Protein AF-A0A820WSP5-F1 (afdb_monomer_lite)

Secondary structure (DSSP, 8-state):
-----SEEEEEE-TTTSSTTSSHHHHHHHHTTTSS----------HHHHHHHHHGGGTPPEEEESSHHHHHHHHHHHHHTT-EEEEEEEHHHHHHHHHHHHHTT--EEEEEEE-SSHHHHHHHHHHHHHTT--EEEESSHHHHHHHHHHHHHHHHHHHHHHHTTT-HHHHHHHHHHHHHHHHHHHHHT--S-TT-TTSPPTHHHHHHSSTTSHHHHHHHHHHHHHHHHHHHTSHHHHHHH----HHHHHHHHHHHHHHHT--EEEEEEE-TTSPPPTT-----S-EEEEEEEEETTEEEEEEPPP-EE-TTSPEE--SEEEEE-SS-TTEEEEEE--SSSB-EEEEEEETT--B-PPPPSSPBPTT--EEEEEE-TT-S-EEEEEEE-

Radius of gyration: 29.86 Å; chains: 1; bounding box: 58×47×88 Å

Foldseek 3Di:
DQPPFLAAEEEEEQQQADCPHPVVVVCLQPVLLADDDDDDDDPDDLLSQLSNLNNLRNHHYHYHNDLVVRVVVLVVCVVVNHAYEYEYELVVCLVNVVVCVVVVRRHPAYEYAYLDCVVRVVSVVVVVVVVHHYDYDNDPLVSSLVVLQVQLVVLQVVLVVCLVPPLPSSLSSLVSSVSSNVSSQVSPDDPDPPPPPRPDCVSCVQQHDCPHSNVSSVVSVVVVVVVVVVCLACVVCVVVVDDDQSNVQNVVCVVCVVVVWDKDKDWADDPPDDDDPPDPDDDPPIFIWMWTDDPNDIDTGGDDDQDAAPVRDGDDDQKDWDADPVDNQKIKIKGADSAWAFKQKWKDFPPDGDRDGGDPDTDHHRDIDIDIDRDPPGPDMDIDIDGD

pLDDT: mean 74.58, std 18.65, range [32.91, 98.5]

Structure (mmCIF, N/CA/C/O backbone):
data_AF-A0A820WSP5-F1
#
_entry.id   AF-A0A820WSP5-F1
#
loop_
_atom_site.group_PDB
_atom_site.id
_atom_site.type_symbol
_atom_site.label_atom_id
_atom_site.label_alt_id
_atom_site.label_comp_id
_atom_site.label_asym_id
_atom_site.label_entity_id
_atom_site.label_seq_id
_atom_site.pdbx_PDB_ins_code
_atom_site.Cartn_x
_atom_site.Cartn_y
_atom_site.Cartn_z
_atom_site.occupancy
_atom_site.B_iso_or_equiv
_atom_site.auth_seq_id
_atom_site.auth_comp_id
_atom_site.auth_asym_id
_atom_site.auth_atom_id
_atom_site.pdbx_PDB_model_num
ATOM 1 N N . MET A 1 1 ? -4.783 4.392 12.550 1.00 40.44 1 MET A N 1
ATOM 2 C CA . MET A 1 1 ? -3.779 3.312 12.465 1.00 40.44 1 MET A CA 1
ATOM 3 C C . MET A 1 1 ? -3.164 3.424 11.082 1.00 40.44 1 MET A C 1
ATOM 5 O O . MET A 1 1 ? -3.917 3.341 10.121 1.00 40.44 1 MET A O 1
ATOM 9 N N . ALA A 1 2 ? -1.874 3.751 10.970 1.00 44.53 2 ALA A N 1
ATOM 10 C CA . ALA A 1 2 ? -1.214 3.784 9.666 1.00 44.53 2 ALA A CA 1
ATOM 11 C C . ALA A 1 2 ? -1.133 2.344 9.146 1.00 44.53 2 ALA A C 1
ATOM 13 O O . ALA A 1 2 ? -0.712 1.455 9.888 1.00 44.53 2 ALA A O 1
ATOM 14 N N . LEU A 1 3 ? -1.597 2.099 7.921 1.00 51.41 3 LEU A N 1
ATOM 15 C CA . LEU A 1 3 ? -1.420 0.805 7.272 1.00 51.41 3 LEU A CA 1
ATOM 16 C C . LEU A 1 3 ? 0.090 0.589 7.134 1.00 51.41 3 LEU A C 1
ATOM 18 O O . LEU A 1 3 ? 0.759 1.347 6.437 1.00 51.41 3 LEU A O 1
ATOM 22 N N . SER A 1 4 ? 0.650 -0.396 7.840 1.00 55.91 4 SER A N 1
ATOM 23 C CA . SER A 1 4 ? 2.014 -0.841 7.552 1.00 55.91 4 SER A CA 1
ATOM 24 C C . SER A 1 4 ? 1.974 -1.450 6.159 1.00 55.91 4 SER A C 1
ATOM 26 O O . SER A 1 4 ? 1.501 -2.576 6.005 1.00 55.91 4 SER A O 1
ATOM 28 N N . SER A 1 5 ? 2.384 -0.685 5.148 1.00 62.66 5 SER A N 1
ATOM 29 C CA . SER A 1 5 ? 2.310 -1.129 3.761 1.00 62.66 5 SER A CA 1
ATOM 30 C C . SER A 1 5 ? 3.099 -2.428 3.599 1.00 62.66 5 SER A C 1
ATOM 32 O O . SER A 1 5 ? 4.241 -2.546 4.050 1.00 62.66 5 SER A O 1
ATOM 34 N N . ALA A 1 6 ? 2.482 -3.422 2.961 1.00 76.81 6 ALA A N 1
ATOM 35 C CA . ALA A 1 6 ? 3.147 -4.688 2.660 1.00 76.81 6 ALA A CA 1
ATOM 36 C C . ALA A 1 6 ? 4.271 -4.520 1.621 1.00 76.81 6 ALA A C 1
ATOM 38 O O . ALA A 1 6 ? 5.130 -5.392 1.491 1.00 76.81 6 ALA A O 1
ATOM 39 N N . PHE A 1 7 ? 4.274 -3.400 0.894 1.00 84.31 7 PHE A N 1
ATOM 40 C CA . PHE A 1 7 ? 5.221 -3.113 -0.171 1.00 84.31 7 PHE A CA 1
ATOM 41 C C . PHE A 1 7 ? 5.839 -1.711 -0.072 1.00 84.31 7 PHE A C 1
ATOM 43 O O . PHE A 1 7 ? 5.268 -0.798 0.536 1.00 84.31 7 PHE A O 1
ATOM 50 N N . SER A 1 8 ? 7.008 -1.570 -0.694 1.00 89.44 8 SER A N 1
ATOM 51 C CA . SER A 1 8 ? 7.738 -0.332 -0.970 1.00 89.44 8 SER A CA 1
ATOM 52 C C . SER A 1 8 ? 7.964 -0.215 -2.475 1.00 89.44 8 SER A C 1
ATOM 54 O O . SER A 1 8 ? 8.235 -1.213 -3.143 1.00 89.44 8 SER A O 1
ATOM 56 N N . ILE A 1 9 ? 7.901 1.004 -3.004 1.00 90.88 9 ILE A N 1
ATOM 57 C CA . ILE A 1 9 ? 8.256 1.277 -4.400 1.00 90.88 9 ILE A CA 1
ATOM 58 C C . ILE A 1 9 ? 9.618 1.964 -4.398 1.00 90.88 9 ILE A C 1
ATOM 60 O O . ILE A 1 9 ? 9.803 2.982 -3.734 1.00 90.88 9 ILE A O 1
ATOM 64 N N . LEU A 1 10 ? 10.578 1.419 -5.133 1.00 93.44 10 LEU A N 1
ATOM 65 C CA . LEU A 1 10 ? 11.883 2.035 -5.333 1.00 93.44 10 LEU A CA 1
ATOM 66 C C . LEU A 1 10 ? 11.991 2.493 -6.783 1.00 93.44 10 LEU A C 1
ATOM 68 O O . LEU A 1 10 ? 11.909 1.673 -7.691 1.00 93.44 10 LEU A O 1
ATOM 72 N N . TRP A 1 11 ? 12.194 3.789 -6.996 1.00 93.56 11 TRP A N 1
ATOM 73 C CA . TRP A 1 11 ? 12.455 4.355 -8.313 1.00 93.56 11 TRP A CA 1
ATOM 74 C C . TRP A 1 11 ? 13.939 4.692 -8.455 1.00 93.56 11 TRP A C 1
ATOM 76 O O . TRP A 1 11 ? 14.439 5.626 -7.828 1.00 93.56 11 TRP A O 1
ATOM 86 N N . LEU A 1 12 ? 14.628 3.951 -9.318 1.00 94.12 12 LEU A N 1
ATOM 87 C CA . LEU A 1 12 ? 16.023 4.168 -9.680 1.00 94.12 12 LEU A CA 1
ATOM 88 C C . LEU A 1 12 ? 16.142 4.784 -11.074 1.00 94.12 12 LEU A C 1
ATOM 90 O O . LEU A 1 12 ? 15.945 4.106 -12.084 1.00 94.12 12 LEU A O 1
ATOM 94 N N . ASP A 1 13 ? 16.526 6.051 -11.138 1.00 91.81 13 ASP A N 1
ATOM 95 C CA . ASP A 1 13 ? 16.776 6.732 -12.404 1.00 91.81 13 ASP A CA 1
ATOM 96 C C . ASP A 1 13 ? 17.831 7.834 -12.255 1.00 91.81 13 ASP A C 1
ATOM 98 O O . ASP A 1 13 ? 17.863 8.548 -11.253 1.00 91.81 13 ASP A O 1
ATOM 102 N N . ALA A 1 14 ? 18.680 8.011 -13.268 1.00 86.38 14 ALA A N 1
ATOM 103 C CA . ALA A 1 14 ? 19.782 8.970 -13.217 1.00 86.38 14 ALA A CA 1
ATOM 104 C C . ALA A 1 14 ? 19.302 10.428 -13.094 1.00 86.38 14 ALA A C 1
ATOM 106 O O . ALA A 1 14 ? 20.011 11.262 -12.534 1.00 86.38 14 ALA A O 1
ATOM 107 N N . HIS A 1 15 ? 18.100 10.736 -13.586 1.00 78.19 15 HIS A N 1
ATOM 108 C CA . HIS A 1 15 ? 17.510 12.071 -13.553 1.00 78.19 15 HIS A CA 1
ATOM 109 C C . HIS A 1 15 ? 16.509 12.204 -12.404 1.00 78.19 15 HIS A C 1
ATOM 111 O O . HIS A 1 15 ? 16.589 13.148 -11.616 1.00 78.19 15 HIS A O 1
ATOM 117 N N . ILE A 1 16 ? 15.617 11.223 -12.229 1.00 73.50 16 ILE A N 1
ATOM 118 C CA . ILE A 1 16 ? 14.629 11.229 -11.133 1.00 73.50 16 ILE A CA 1
ATOM 119 C C . ILE A 1 16 ? 15.282 10.900 -9.780 1.00 73.50 16 ILE A C 1
ATOM 121 O O . ILE A 1 16 ? 14.696 11.132 -8.734 1.00 73.50 16 ILE A O 1
ATOM 125 N N . GLY A 1 17 ? 16.527 10.452 -9.703 1.00 60.69 17 GLY A N 1
ATOM 126 C CA . GLY A 1 17 ? 17.213 10.324 -8.417 1.00 60.69 17 GLY A CA 1
ATOM 127 C C . GLY A 1 17 ? 17.757 11.650 -7.870 1.00 60.69 17 GLY A C 1
ATOM 128 O O . GLY A 1 17 ? 17.715 11.891 -6.667 1.00 60.69 17 GLY A O 1
ATOM 129 N N . LEU A 1 18 ? 18.132 12.596 -8.738 1.00 69.00 18 LEU A N 1
ATOM 130 C CA . LEU A 1 18 ? 18.789 13.850 -8.341 1.00 69.00 18 LEU A CA 1
ATOM 131 C C . LEU A 1 18 ? 17.818 14.830 -7.677 1.00 69.00 18 LEU A C 1
ATOM 133 O O . LEU A 1 18 ? 16.802 15.184 -8.270 1.00 69.00 18 LEU A O 1
ATOM 137 N N . GLN A 1 19 ? 18.111 15.296 -6.458 1.00 68.69 19 GLN A N 1
ATOM 138 C CA . GLN A 1 19 ? 17.203 16.137 -5.653 1.00 68.69 19 GLN A CA 1
ATOM 139 C C . GLN A 1 19 ? 16.665 17.367 -6.408 1.00 68.69 19 GLN A C 1
ATOM 141 O O . GLN A 1 19 ? 15.519 17.769 -6.195 1.00 68.69 19 GLN A O 1
ATOM 146 N N . ASP A 1 20 ? 17.465 17.928 -7.322 1.00 70.81 20 ASP A N 1
ATOM 147 C CA . ASP A 1 20 ? 17.108 19.132 -8.067 1.00 70.81 20 ASP A CA 1
ATOM 148 C C . ASP A 1 20 ? 16.431 18.918 -9.427 1.00 70.81 20 ASP A C 1
ATOM 150 O O . ASP A 1 20 ? 15.909 19.877 -9.999 1.00 70.81 20 ASP A O 1
ATOM 154 N N . GLN A 1 21 ? 16.396 17.685 -9.935 1.00 62.81 21 GLN A N 1
ATOM 155 C CA . GLN A 1 21 ? 15.766 17.355 -11.213 1.00 62.81 21 GLN A CA 1
ATOM 156 C C . GLN A 1 21 ? 14.400 16.718 -11.008 1.00 62.81 21 GLN A C 1
ATOM 158 O O . GLN A 1 21 ? 14.118 16.124 -9.966 1.00 62.81 21 GLN A O 1
ATOM 163 N N . CYS A 1 22 ? 13.532 16.878 -12.010 1.00 64.75 22 CYS A N 1
ATOM 164 C CA . CYS A 1 22 ? 12.179 16.332 -11.988 1.00 64.75 22 CYS A CA 1
ATOM 165 C C . CYS A 1 22 ? 11.413 16.729 -10.714 1.00 64.75 22 CYS A C 1
ATOM 167 O O . CYS A 1 22 ? 10.585 15.956 -10.251 1.00 64.75 22 CYS A O 1
ATOM 169 N N . LYS A 1 23 ? 11.693 17.909 -10.125 1.00 64.75 23 LYS A N 1
ATOM 170 C CA . LYS A 1 23 ? 11.081 18.350 -8.858 1.00 64.75 23 LYS A CA 1
ATOM 171 C C . LYS A 1 23 ? 9.570 18.292 -8.921 1.00 64.75 23 LYS A C 1
ATOM 173 O O . LYS A 1 23 ? 8.973 17.833 -7.962 1.00 64.75 23 LYS A O 1
ATOM 178 N N . ASP A 1 24 ? 8.978 18.697 -10.040 1.00 61.69 24 ASP A N 1
ATOM 179 C CA . ASP A 1 24 ? 7.534 18.622 -10.218 1.00 61.69 24 ASP A CA 1
ATOM 180 C C . ASP A 1 24 ? 7.074 17.169 -10.231 1.00 61.69 24 ASP A C 1
ATOM 182 O O . ASP A 1 24 ? 6.239 16.831 -9.413 1.00 61.69 24 ASP A O 1
ATOM 186 N N . LEU A 1 25 ? 7.681 16.274 -11.018 1.00 64.62 25 LEU A N 1
ATOM 187 C CA . LEU A 1 25 ? 7.336 14.843 -11.026 1.00 64.62 25 LEU A CA 1
ATOM 188 C C . LEU A 1 25 ? 7.558 14.165 -9.660 1.00 64.62 25 LEU A C 1
ATOM 190 O O . LEU A 1 25 ? 6.731 13.375 -9.226 1.00 64.62 25 LEU A O 1
ATOM 194 N N . LYS A 1 26 ? 8.643 14.492 -8.949 1.00 64.81 26 LYS A N 1
ATOM 195 C CA . LYS A 1 26 ? 8.943 13.990 -7.599 1.00 64.81 26 LYS A CA 1
ATOM 196 C C . LYS A 1 26 ? 7.982 14.519 -6.570 1.00 64.81 26 LYS A C 1
ATOM 198 O O . LYS A 1 26 ? 7.549 13.755 -5.729 1.00 64.81 26 LYS A O 1
ATOM 203 N N . LYS A 1 27 ? 7.676 15.813 -6.612 1.00 62.81 27 LYS A N 1
ATOM 204 C CA . LYS A 1 27 ? 6.676 16.456 -5.766 1.00 62.81 27 LYS A CA 1
ATOM 205 C C . LYS A 1 27 ? 5.306 15.871 -6.093 1.00 62.81 27 LYS A C 1
ATOM 207 O O . LYS A 1 27 ? 4.539 15.594 -5.189 1.00 62.81 27 LYS A O 1
ATOM 212 N N . LEU A 1 28 ? 5.013 15.598 -7.351 1.00 58.72 28 LEU A N 1
ATOM 213 C CA . LEU A 1 28 ? 3.786 14.947 -7.786 1.00 58.72 28 LEU A CA 1
ATOM 214 C C . LEU A 1 28 ? 3.730 13.488 -7.360 1.00 58.72 28 LEU A C 1
ATOM 216 O O . LEU A 1 28 ? 2.662 13.023 -7.019 1.00 58.72 28 LEU A O 1
ATOM 220 N N . PHE A 1 29 ? 4.858 12.791 -7.264 1.00 60.09 29 PHE A N 1
ATOM 221 C CA . PHE A 1 29 ? 4.944 11.571 -6.477 1.00 60.09 29 PHE A CA 1
ATOM 222 C C . PHE A 1 29 ? 4.737 11.873 -4.990 1.00 60.09 29 PHE A C 1
ATOM 224 O O . PHE A 1 29 ? 3.679 11.613 -4.452 1.00 60.09 29 PHE A O 1
ATOM 231 N N . GLN A 1 30 ? 5.684 12.485 -4.299 1.00 56.41 30 GLN A N 1
ATOM 232 C CA . GLN A 1 30 ? 5.749 12.628 -2.840 1.00 56.41 30 GLN A CA 1
ATOM 233 C C . GLN A 1 30 ? 4.587 13.380 -2.165 1.00 56.41 30 GLN A C 1
ATOM 235 O O . GLN A 1 30 ? 4.158 12.975 -1.090 1.00 56.41 30 GLN A O 1
ATOM 240 N N . THR A 1 31 ? 4.092 14.475 -2.742 1.00 48.59 31 THR A N 1
ATOM 241 C CA . THR A 1 31 ? 3.004 15.289 -2.152 1.00 48.59 31 THR A CA 1
ATOM 242 C C . THR A 1 31 ? 1.652 14.663 -2.414 1.00 48.59 31 THR A C 1
ATOM 244 O O . THR A 1 31 ? 0.789 14.701 -1.545 1.00 48.59 31 THR A O 1
ATOM 247 N N . GLU A 1 32 ? 1.489 14.043 -3.580 1.00 49.53 32 GLU A N 1
ATOM 248 C CA . GLU A 1 32 ? 0.282 13.283 -3.850 1.00 49.53 32 GLU A CA 1
ATOM 249 C C . GLU A 1 32 ? 0.284 11.960 -3.096 1.00 49.53 32 GLU A C 1
ATOM 251 O O . GLU A 1 32 ? -0.814 11.459 -2.943 1.00 49.53 32 GLU A O 1
ATOM 256 N N . LEU A 1 33 ? 1.454 11.471 -2.609 1.00 46.16 33 LEU A N 1
ATOM 257 C CA . LEU A 1 33 ? 1.749 10.292 -1.758 1.00 46.16 33 LEU A CA 1
ATOM 258 C C . LEU A 1 33 ? 1.435 10.437 -0.251 1.00 46.16 33 LEU A C 1
ATOM 260 O O . LEU A 1 33 ? 1.477 9.438 0.469 1.00 46.16 33 LEU A O 1
ATOM 264 N N . ALA A 1 34 ? 1.114 11.635 0.242 1.00 38.78 34 ALA A N 1
ATOM 265 C CA . ALA A 1 34 ? 0.755 11.852 1.644 1.00 38.78 34 ALA A CA 1
ATOM 266 C C . ALA A 1 34 ? -0.775 11.783 1.845 1.00 38.78 34 ALA A C 1
ATOM 268 O O . ALA A 1 34 ? -1.512 12.326 1.022 1.00 38.78 34 ALA A O 1
ATOM 269 N N . PRO A 1 35 ? -1.288 11.173 2.936 1.00 36.81 35 PRO A N 1
ATOM 270 C CA . PRO A 1 35 ? -2.713 11.228 3.248 1.00 36.81 35 PRO A CA 1
ATOM 271 C C . PRO A 1 35 ? -3.123 12.696 3.413 1.00 36.81 35 PRO A C 1
ATOM 273 O O . PRO A 1 35 ? -2.509 13.423 4.193 1.00 36.81 35 PRO A O 1
ATOM 276 N N . ALA A 1 36 ? -4.118 13.111 2.627 1.00 39.75 36 ALA A N 1
ATOM 277 C CA . ALA A 1 36 ? -4.517 14.492 2.377 1.00 39.75 36 ALA A CA 1
ATOM 278 C C . ALA A 1 36 ? -4.290 15.461 3.558 1.00 39.75 36 ALA A C 1
ATOM 280 O O . ALA A 1 36 ? -5.044 15.473 4.533 1.00 39.75 36 ALA A O 1
ATOM 281 N N . ALA A 1 37 ? -3.292 16.337 3.423 1.00 33.94 37 ALA A N 1
ATOM 282 C CA . ALA A 1 37 ? -3.324 17.655 4.044 1.00 33.94 37 ALA A CA 1
ATOM 283 C C . ALA A 1 37 ? -3.901 18.623 3.003 1.00 33.94 37 ALA A C 1
ATOM 285 O O . ALA A 1 37 ? -3.439 18.670 1.865 1.00 33.94 37 ALA A O 1
ATOM 286 N N . ALA A 1 38 ? -4.965 19.325 3.375 1.00 38.97 38 ALA A N 1
ATOM 287 C CA . ALA A 1 38 ? -5.757 20.151 2.478 1.00 38.97 38 ALA A CA 1
ATOM 288 C C . ALA A 1 38 ? -4.939 21.239 1.737 1.00 38.97 38 ALA A C 1
ATOM 290 O O . ALA A 1 38 ? -4.187 21.987 2.356 1.00 38.97 38 ALA A O 1
ATOM 291 N N . GLU A 1 39 ? -5.223 21.324 0.429 1.00 37.50 39 GLU A N 1
ATOM 292 C CA . GLU A 1 39 ? -5.182 22.476 -0.498 1.00 37.50 39 GLU A CA 1
ATOM 293 C C . GLU A 1 39 ? -3.842 23.002 -1.059 1.00 37.50 39 GLU A C 1
ATOM 295 O O . GLU A 1 39 ? -3.028 23.579 -0.351 1.00 37.50 39 GLU A O 1
ATOM 300 N N . PHE A 1 40 ? -3.676 22.897 -2.393 1.00 32.91 40 PHE A N 1
ATOM 301 C CA . PHE A 1 40 ? -3.765 23.997 -3.387 1.00 32.91 40 PHE A CA 1
ATOM 302 C C . PHE A 1 40 ? -3.953 23.406 -4.811 1.00 32.91 40 PHE A C 1
ATOM 304 O O . PHE A 1 40 ? -3.440 22.319 -5.079 1.00 32.91 40 PHE A O 1
ATOM 311 N N . PRO A 1 41 ? -4.646 24.082 -5.756 1.00 43.22 41 PRO A N 1
ATOM 312 C CA . PRO A 1 41 ? -4.899 23.538 -7.087 1.00 43.22 41 PRO A CA 1
ATOM 313 C C . PRO A 1 41 ? -3.693 23.785 -8.004 1.00 43.22 41 PRO A C 1
ATOM 315 O O . PRO A 1 41 ? -3.484 24.893 -8.498 1.00 43.22 41 PRO A O 1
ATOM 318 N N . ILE A 1 42 ? -2.894 22.747 -8.241 1.00 39.06 42 ILE A N 1
ATOM 319 C CA . ILE A 1 42 ? -1.891 22.727 -9.315 1.00 39.06 42 ILE A CA 1
ATOM 320 C C . ILE A 1 42 ? -2.602 22.264 -10.601 1.00 39.06 42 ILE A C 1
ATOM 322 O O . ILE A 1 42 ? -3.428 21.351 -10.529 1.00 39.06 42 ILE A O 1
ATOM 326 N N . PRO A 1 43 ? -2.340 22.873 -11.775 1.00 39.94 43 PRO A N 1
ATOM 327 C CA . PRO A 1 43 ? -2.889 22.405 -13.045 1.00 39.94 43 PRO A CA 1
ATOM 328 C C . PRO A 1 43 ? -2.580 20.918 -13.240 1.00 39.94 43 PRO A C 1
ATOM 330 O O . PRO A 1 43 ? -1.438 20.472 -13.122 1.00 39.94 43 PRO A O 1
ATOM 333 N N . ILE A 1 44 ? -3.639 20.147 -13.467 1.00 47.59 44 ILE A N 1
ATOM 334 C CA . ILE A 1 44 ? -3.617 18.702 -13.286 1.00 47.59 44 ILE A CA 1
ATOM 335 C C . ILE A 1 44 ? -3.141 18.037 -14.580 1.00 47.59 44 ILE A C 1
ATOM 337 O O . ILE A 1 44 ? -3.935 17.806 -15.494 1.00 47.59 44 ILE A O 1
ATOM 341 N N . ASP A 1 45 ? -1.842 17.745 -14.660 1.00 50.59 45 ASP A N 1
ATOM 342 C CA . ASP A 1 45 ? -1.298 16.836 -15.670 1.00 50.59 45 ASP A CA 1
ATOM 343 C C . ASP A 1 45 ? -1.953 15.452 -15.499 1.00 50.59 45 ASP A C 1
ATOM 345 O O . ASP A 1 45 ? -2.175 14.998 -14.369 1.00 50.59 45 ASP A O 1
ATOM 349 N N . PRO A 1 46 ? -2.294 14.771 -16.601 1.00 51.81 46 PRO A N 1
ATOM 350 C CA . PRO A 1 46 ? -2.746 13.402 -16.588 1.00 51.81 46 PRO A CA 1
ATOM 351 C C . PRO A 1 46 ? -2.013 12.427 -15.660 1.00 51.81 46 PRO A C 1
ATOM 353 O O . PRO A 1 46 ? -2.642 11.638 -14.946 1.00 51.81 46 PRO A O 1
ATOM 356 N N . ILE A 1 47 ? -0.690 12.513 -15.650 1.00 47.66 47 ILE A N 1
ATOM 357 C CA . ILE A 1 47 ? 0.187 11.667 -14.845 1.00 47.66 47 ILE A CA 1
ATOM 358 C C . ILE A 1 47 ? -0.046 11.916 -13.347 1.00 47.66 47 ILE A C 1
ATOM 360 O O . ILE A 1 47 ? -0.082 10.970 -12.559 1.00 47.66 47 ILE A O 1
ATOM 364 N N . ASN A 1 48 ? -0.340 13.162 -12.967 1.00 44.41 48 ASN A N 1
ATOM 365 C CA . ASN A 1 48 ? -0.517 13.577 -11.575 1.00 44.41 48 ASN A CA 1
ATOM 366 C C . ASN A 1 48 ? -1.655 12.821 -10.905 1.00 44.41 48 ASN A C 1
ATOM 368 O O . ASN A 1 48 ? -1.464 12.286 -9.822 1.00 44.41 48 ASN A O 1
ATOM 372 N N . GLN A 1 49 ? -2.816 12.702 -11.564 1.00 51.56 49 GLN A N 1
ATOM 373 C CA . GLN A 1 49 ? -3.989 12.090 -10.930 1.00 51.56 49 GLN A CA 1
ATOM 374 C C . GLN A 1 49 ? -3.747 10.633 -10.539 1.00 51.56 49 GLN A C 1
ATOM 376 O O . GLN A 1 49 ? -4.171 10.227 -9.460 1.00 51.56 49 GLN A O 1
ATOM 381 N N . MET A 1 50 ? -3.084 9.840 -11.384 1.00 48.44 50 MET A N 1
ATOM 382 C CA . MET A 1 50 ? -2.845 8.424 -11.085 1.00 48.44 50 MET A CA 1
ATOM 383 C C . MET A 1 50 ? -1.921 8.233 -9.890 1.00 48.44 50 MET A C 1
ATOM 385 O O . MET A 1 50 ? -2.135 7.334 -9.076 1.00 48.44 50 MET A O 1
ATOM 389 N N . ILE A 1 51 ? -0.942 9.120 -9.756 1.00 49.88 51 ILE A N 1
ATOM 390 C CA . ILE A 1 51 ? 0.014 9.077 -8.664 1.00 49.88 51 ILE A CA 1
ATOM 391 C C . ILE A 1 51 ? -0.677 9.371 -7.316 1.00 49.88 51 ILE A C 1
ATOM 393 O O . ILE A 1 51 ? -0.396 8.673 -6.341 1.00 49.88 51 ILE A O 1
ATOM 397 N N . CYS A 1 52 ? -1.692 10.252 -7.265 1.00 42.84 52 CYS A N 1
ATOM 398 C CA . CYS A 1 52 ? -2.461 10.501 -6.030 1.00 42.84 52 CYS A CA 1
ATOM 399 C C . CYS A 1 52 ? -3.350 9.353 -5.539 1.00 42.84 52 CYS A C 1
ATOM 401 O O . CYS A 1 52 ? -4.012 9.526 -4.529 1.00 42.84 52 CYS A O 1
ATOM 403 N N . CYS A 1 53 ? -3.479 8.222 -6.238 1.00 48.47 53 CYS A N 1
ATOM 404 C CA . CYS A 1 53 ? -4.160 7.049 -5.658 1.00 48.47 53 CYS A CA 1
ATOM 405 C C . CYS A 1 53 ? -3.192 6.047 -5.028 1.00 48.47 53 CYS A C 1
ATOM 407 O O . CYS A 1 53 ? -3.603 5.227 -4.215 1.00 48.47 53 CYS A O 1
ATOM 409 N N . ILE A 1 54 ? -1.905 6.109 -5.382 1.00 53.00 54 ILE A N 1
ATOM 410 C CA . ILE A 1 54 ? -0.865 5.243 -4.804 1.00 53.00 54 ILE A CA 1
ATOM 411 C C . ILE A 1 54 ? -0.539 5.685 -3.360 1.00 53.00 54 ILE A C 1
ATOM 413 O O . ILE A 1 54 ? -0.013 4.927 -2.553 1.00 53.00 54 ILE A O 1
ATOM 417 N N . SER A 1 55 ? -0.916 6.909 -3.014 1.00 49.94 55 SER A N 1
ATOM 418 C CA . SER A 1 55 ? -0.656 7.596 -1.754 1.00 49.94 55 SER A CA 1
ATOM 419 C C . SER A 1 55 ? -1.455 7.157 -0.552 1.00 49.94 55 SER A C 1
ATOM 421 O O . SER A 1 55 ? -0.925 7.025 0.551 1.00 49.94 55 SER A O 1
ATOM 423 N N . GLU A 1 56 ? -2.732 6.877 -0.780 1.00 50.88 56 GLU A N 1
ATOM 424 C CA . GLU A 1 56 ? -3.670 6.420 0.237 1.00 50.88 56 GLU A CA 1
ATOM 425 C C . GLU A 1 56 ? -3.247 5.046 0.793 1.00 50.88 56 GLU A C 1
ATOM 427 O O . GLU A 1 56 ? -3.694 4.627 1.859 1.00 50.88 56 GLU A O 1
ATOM 432 N N . LEU A 1 57 ? -2.302 4.380 0.116 1.00 54.81 57 LEU A N 1
ATOM 433 C CA . LEU A 1 57 ? -1.756 3.064 0.444 1.00 54.81 57 LEU A CA 1
ATOM 434 C C . LEU A 1 57 ? -0.649 3.082 1.496 1.00 54.81 57 LEU A C 1
ATOM 436 O O . LEU A 1 57 ? -0.227 2.012 1.936 1.00 54.81 57 LEU A O 1
ATOM 440 N N . ALA A 1 58 ? -0.140 4.264 1.867 1.00 56.91 58 ALA A N 1
ATOM 441 C CA . ALA A 1 58 ? 1.013 4.428 2.758 1.00 56.91 58 ALA A CA 1
ATOM 442 C C . ALA A 1 58 ? 2.287 3.672 2.310 1.00 56.91 58 ALA A C 1
ATOM 444 O O . ALA A 1 58 ? 3.196 3.456 3.116 1.00 56.91 58 ALA A O 1
ATOM 445 N N . ALA A 1 59 ? 2.375 3.264 1.039 1.00 66.19 59 ALA A N 1
ATOM 446 C CA . ALA A 1 59 ? 3.555 2.608 0.496 1.00 66.19 59 ALA A CA 1
ATOM 447 C C . ALA A 1 59 ? 4.680 3.636 0.332 1.00 66.19 59 ALA A C 1
ATOM 449 O O . ALA A 1 59 ? 4.524 4.583 -0.444 1.00 66.19 59 ALA A O 1
ATOM 450 N N . PRO A 1 60 ? 5.809 3.504 1.050 1.00 77.00 60 PRO A N 1
ATOM 451 C CA . PRO A 1 60 ? 6.889 4.459 0.913 1.00 77.00 60 PRO A CA 1
ATOM 452 C C . PRO A 1 60 ? 7.481 4.331 -0.487 1.00 77.00 60 PRO A C 1
ATOM 454 O O . PRO A 1 60 ? 7.847 3.238 -0.929 1.00 77.00 60 PRO A O 1
ATOM 457 N N . VAL A 1 61 ? 7.577 5.471 -1.163 1.00 83.06 61 VAL A N 1
ATOM 458 C CA . VAL A 1 61 ? 8.306 5.583 -2.420 1.00 83.06 61 VAL A CA 1
ATOM 459 C C . VAL A 1 61 ? 9.685 6.140 -2.114 1.00 83.06 61 VAL A C 1
ATOM 461 O O . VAL A 1 61 ? 9.824 7.233 -1.562 1.00 83.06 61 VAL A O 1
ATOM 464 N N . SER A 1 62 ? 10.707 5.365 -2.442 1.00 87.56 62 SER A N 1
ATOM 465 C CA . SER A 1 62 ? 12.103 5.770 -2.336 1.00 87.56 62 SER A CA 1
ATOM 466 C C . SER A 1 62 ? 12.641 6.095 -3.722 1.00 87.56 62 SER A C 1
ATOM 468 O O . SER A 1 62 ? 12.291 5.437 -4.698 1.00 87.56 62 SER A O 1
ATOM 470 N N . PHE A 1 63 ? 13.496 7.109 -3.804 1.00 87.75 63 PHE A N 1
ATOM 471 C CA . PHE A 1 63 ? 14.138 7.525 -5.046 1.00 87.75 63 PHE A CA 1
ATOM 472 C C . PHE A 1 63 ? 15.641 7.351 -4.906 1.00 87.75 63 PHE A C 1
ATOM 474 O O . PHE A 1 63 ? 16.199 7.699 -3.867 1.00 87.75 63 PHE A O 1
ATOM 481 N N . SER A 1 64 ? 16.280 6.854 -5.957 1.00 91.25 64 SER A N 1
ATOM 482 C CA . SER A 1 64 ? 17.731 6.742 -6.043 1.00 91.25 64 SER A CA 1
ATOM 483 C C . SER A 1 64 ? 18.228 7.181 -7.419 1.00 91.25 64 SER A C 1
ATOM 485 O O . SER A 1 64 ? 17.560 6.954 -8.430 1.00 91.25 64 SER A O 1
ATOM 487 N N . SER A 1 65 ? 19.405 7.812 -7.451 1.00 91.19 65 SER A N 1
ATOM 488 C CA . SER A 1 65 ? 20.145 8.141 -8.683 1.00 91.19 65 SER A CA 1
ATOM 489 C C . SER A 1 65 ? 21.309 7.199 -8.966 1.00 91.19 65 SER A C 1
ATOM 491 O O . SER A 1 65 ? 21.887 7.283 -10.048 1.00 91.19 65 SER A O 1
ATOM 493 N N . SER A 1 66 ? 21.683 6.344 -8.013 1.00 95.38 66 SER A N 1
ATOM 494 C CA . SER A 1 66 ? 22.857 5.475 -8.111 1.00 95.38 66 SER A CA 1
ATOM 495 C C . SER A 1 66 ? 22.501 4.019 -7.809 1.00 95.38 66 SER A C 1
ATOM 497 O O . SER A 1 66 ? 21.492 3.720 -7.159 1.00 95.38 66 SER A O 1
ATOM 499 N N . ILE A 1 67 ? 23.327 3.101 -8.311 1.00 97.44 67 ILE A N 1
ATOM 500 C CA . ILE A 1 67 ? 23.156 1.670 -8.054 1.00 97.44 67 ILE A CA 1
ATOM 501 C C . ILE A 1 67 ? 23.406 1.379 -6.575 1.00 97.44 67 ILE A C 1
ATOM 503 O O . ILE A 1 67 ? 22.632 0.660 -5.949 1.00 97.44 67 ILE A O 1
ATOM 507 N N . GLU A 1 68 ? 24.442 1.986 -6.004 1.00 97.38 68 GLU A N 1
ATOM 508 C CA . GLU A 1 68 ? 24.855 1.806 -4.618 1.00 97.38 68 GLU A CA 1
ATOM 509 C C . GLU A 1 68 ? 23.751 2.228 -3.641 1.00 97.38 68 GLU A C 1
ATOM 511 O O . GLU A 1 68 ? 23.339 1.417 -2.809 1.00 97.38 68 GLU A O 1
ATOM 516 N N . ASP A 1 69 ? 23.200 3.437 -3.801 1.00 94.94 69 ASP A N 1
ATOM 517 C CA . ASP A 1 69 ? 22.118 3.933 -2.939 1.00 94.94 69 ASP A CA 1
ATOM 518 C C . ASP A 1 69 ? 20.848 3.080 -3.106 1.00 94.94 69 ASP A C 1
ATOM 520 O O . ASP A 1 69 ? 20.115 2.828 -2.149 1.00 94.94 69 ASP A O 1
ATOM 524 N N . ALA A 1 70 ? 20.566 2.604 -4.326 1.00 96.12 70 ALA A N 1
ATOM 525 C CA . ALA A 1 70 ? 19.409 1.748 -4.575 1.00 96.12 70 ALA A CA 1
ATOM 526 C C . ALA A 1 70 ? 19.544 0.388 -3.878 1.00 96.12 70 ALA A C 1
ATOM 528 O O . ALA A 1 70 ? 18.571 -0.091 -3.297 1.00 96.12 70 ALA A O 1
ATOM 529 N N . LEU A 1 71 ? 20.733 -0.218 -3.900 1.00 97.94 71 LEU A N 1
ATOM 530 C CA . LEU A 1 71 ? 20.998 -1.480 -3.209 1.00 97.94 71 LEU A CA 1
ATOM 531 C C . LEU A 1 71 ? 20.894 -1.315 -1.684 1.00 97.94 71 LEU A C 1
ATOM 533 O O . LEU A 1 71 ? 20.284 -2.163 -1.038 1.00 97.94 71 LEU A O 1
ATOM 537 N N . GLU A 1 72 ? 21.387 -0.208 -1.115 1.00 96.75 72 GLU A N 1
ATOM 538 C CA . GLU A 1 72 ? 21.229 0.097 0.319 1.00 96.75 72 GLU A CA 1
ATOM 539 C C . GLU A 1 72 ? 19.751 0.273 0.716 1.00 96.75 72 GLU A C 1
ATOM 541 O O . GLU A 1 72 ? 19.295 -0.228 1.752 1.00 96.75 72 GLU A O 1
ATOM 546 N N . LEU A 1 73 ? 18.965 0.948 -0.129 1.00 93.88 73 LEU A N 1
ATOM 547 C CA . LEU A 1 73 ? 17.524 1.086 0.074 1.00 93.88 73 LEU A CA 1
ATOM 548 C C . LEU A 1 73 ? 16.806 -0.266 -0.017 1.00 93.88 73 LEU A C 1
ATOM 550 O O . LEU A 1 73 ? 15.898 -0.516 0.778 1.00 93.88 73 LEU A O 1
ATOM 554 N N . ILE A 1 74 ? 17.206 -1.142 -0.945 1.00 96.19 74 ILE A N 1
ATOM 555 C CA . ILE A 1 74 ? 16.661 -2.503 -1.049 1.00 96.19 74 ILE A CA 1
ATOM 556 C C . ILE A 1 74 ? 16.933 -3.280 0.238 1.00 96.19 74 ILE A C 1
ATOM 558 O O . ILE A 1 74 ? 15.984 -3.783 0.839 1.00 96.19 74 ILE A O 1
ATOM 562 N N . ASP A 1 75 ? 18.182 -3.306 0.709 1.00 96.06 75 ASP A N 1
ATOM 563 C CA . ASP A 1 75 ? 18.558 -3.954 1.971 1.00 96.06 75 ASP A CA 1
ATOM 564 C C . ASP A 1 75 ? 17.714 -3.434 3.142 1.00 96.06 75 ASP A C 1
ATOM 566 O O . ASP A 1 75 ? 17.148 -4.208 3.919 1.00 96.06 75 ASP A O 1
ATOM 570 N N . THR A 1 76 ? 17.548 -2.113 3.230 1.00 92.44 76 THR A N 1
ATOM 571 C CA . THR A 1 76 ? 16.745 -1.469 4.276 1.00 92.44 76 THR A CA 1
ATOM 572 C C . THR A 1 76 ? 15.274 -1.892 4.213 1.00 92.44 76 THR A C 1
ATOM 574 O O . THR A 1 76 ? 14.662 -2.194 5.242 1.00 92.44 76 THR A O 1
ATOM 577 N N . HIS A 1 77 ? 14.666 -1.928 3.025 1.00 90.81 77 HIS A N 1
ATOM 578 C CA . HIS A 1 77 ? 13.263 -2.329 2.866 1.00 90.81 77 HIS A CA 1
ATOM 579 C C . HIS A 1 77 ? 13.058 -3.825 3.134 1.00 90.81 77 HIS A C 1
ATOM 581 O O . HIS A 1 77 ? 12.092 -4.187 3.813 1.00 90.81 77 HIS A O 1
ATOM 587 N N . LEU A 1 78 ? 13.985 -4.681 2.694 1.00 91.94 78 LEU A N 1
ATOM 588 C CA . LEU A 1 78 ? 13.954 -6.122 2.961 1.00 91.94 78 LEU A CA 1
ATOM 589 C C . LEU A 1 78 ? 14.154 -6.438 4.448 1.00 91.94 78 LEU A C 1
ATOM 591 O O . LEU A 1 78 ? 13.431 -7.273 4.993 1.00 91.94 78 LEU A O 1
ATOM 595 N N . TYR A 1 79 ? 15.055 -5.731 5.139 1.00 92.38 79 TYR A N 1
ATOM 596 C CA . TYR A 1 79 ? 15.225 -5.843 6.593 1.00 92.38 79 TYR A CA 1
ATOM 597 C C . TYR A 1 79 ? 13.920 -5.533 7.342 1.00 92.38 79 TYR A C 1
ATOM 599 O O . TYR A 1 79 ? 13.559 -6.207 8.309 1.00 92.38 79 TYR A O 1
ATOM 607 N N . ASN A 1 80 ? 13.148 -4.571 6.830 1.00 86.06 80 ASN A N 1
ATOM 608 C CA . ASN A 1 80 ? 11.818 -4.222 7.328 1.00 86.06 80 ASN A CA 1
ATOM 609 C C . ASN A 1 80 ? 10.696 -5.152 6.822 1.00 86.06 80 ASN A C 1
ATOM 611 O O . ASN A 1 80 ? 9.518 -4.848 7.015 1.00 86.06 80 ASN A O 1
ATOM 615 N N . LYS A 1 81 ? 11.047 -6.289 6.202 1.00 90.50 81 LYS A N 1
ATOM 616 C CA . LYS A 1 81 ? 10.135 -7.312 5.662 1.00 90.50 81 LYS A CA 1
ATOM 617 C C . LYS A 1 81 ? 9.127 -6.763 4.649 1.00 90.50 81 LYS A C 1
ATOM 619 O O . LYS A 1 81 ? 7.986 -7.225 4.602 1.00 90.50 81 LYS A O 1
ATOM 624 N N . LYS A 1 82 ? 9.532 -5.772 3.855 1.00 86.81 82 LYS A N 1
ATOM 625 C CA . LYS A 1 82 ? 8.686 -5.198 2.806 1.00 86.81 82 LYS A CA 1
ATOM 626 C C . LYS A 1 82 ? 8.938 -5.881 1.473 1.00 86.81 82 LYS A C 1
ATOM 628 O O . LYS A 1 82 ? 10.077 -6.161 1.115 1.00 86.81 82 LYS A O 1
ATOM 633 N N . SER A 1 83 ? 7.861 -6.099 0.731 1.00 90.44 83 SER A N 1
ATOM 634 C CA . SER A 1 83 ? 7.916 -6.469 -0.681 1.00 90.44 83 SER A CA 1
ATOM 635 C C . SER A 1 83 ? 8.375 -5.261 -1.506 1.00 90.44 83 SER A C 1
ATOM 637 O O . SER A 1 83 ? 7.959 -4.141 -1.217 1.00 90.44 83 SER A O 1
ATOM 639 N N . ILE A 1 84 ? 9.236 -5.435 -2.507 1.00 93.69 84 ILE A N 1
ATOM 640 C CA . ILE A 1 84 ? 9.790 -4.300 -3.266 1.00 93.69 84 ILE A CA 1
ATOM 641 C C . ILE A 1 84 ? 9.325 -4.351 -4.713 1.00 93.69 84 ILE A C 1
ATOM 643 O O . ILE A 1 84 ? 9.528 -5.350 -5.398 1.00 93.69 84 ILE A O 1
ATOM 647 N N . ILE A 1 85 ? 8.764 -3.240 -5.184 1.00 94.94 85 ILE A N 1
ATOM 648 C CA . ILE A 1 85 ? 8.527 -2.973 -6.602 1.00 94.94 85 ILE A CA 1
ATOM 649 C C . ILE A 1 85 ? 9.640 -2.047 -7.083 1.00 94.94 85 ILE A C 1
ATOM 651 O O . ILE A 1 85 ? 9.756 -0.920 -6.596 1.00 94.94 85 ILE A O 1
ATOM 655 N N . LEU A 1 86 ? 10.461 -2.513 -8.024 1.00 96.62 86 LEU A N 1
ATOM 656 C CA . LEU A 1 86 ? 11.553 -1.720 -8.586 1.00 96.62 86 LEU A CA 1
ATOM 657 C C . LEU A 1 86 ? 11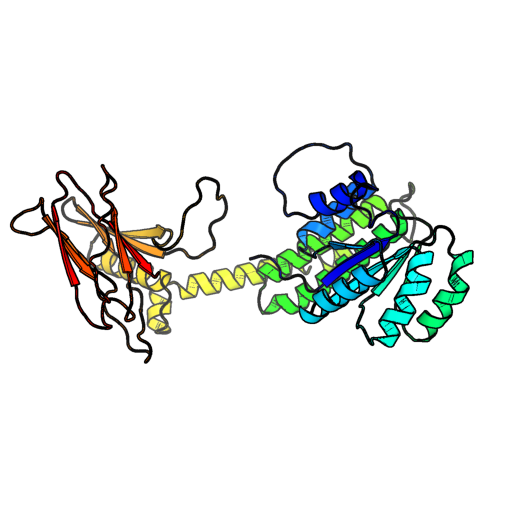.122 -1.093 -9.912 1.00 96.62 86 LEU A C 1
ATOM 659 O O . LEU A 1 86 ? 10.784 -1.804 -10.854 1.00 96.62 86 LEU A O 1
ATOM 663 N N . ILE A 1 87 ? 11.188 0.232 -9.995 1.00 95.94 87 ILE A N 1
ATOM 664 C CA . ILE A 1 87 ? 11.020 1.010 -11.223 1.00 95.94 87 ILE A CA 1
ATOM 665 C C . ILE A 1 87 ? 12.393 1.538 -11.627 1.00 95.94 87 ILE A C 1
ATOM 667 O O . ILE A 1 87 ? 13.082 2.144 -10.808 1.00 95.94 87 ILE A O 1
ATOM 671 N N . THR A 1 88 ? 12.812 1.332 -12.872 1.00 96.94 88 THR A N 1
ATOM 672 C CA . THR A 1 88 ? 14.110 1.830 -13.338 1.00 96.94 88 THR A CA 1
ATOM 673 C C . THR A 1 88 ? 14.139 2.141 -14.830 1.00 96.94 88 THR A C 1
ATOM 675 O O . THR A 1 88 ? 13.345 1.600 -15.596 1.00 9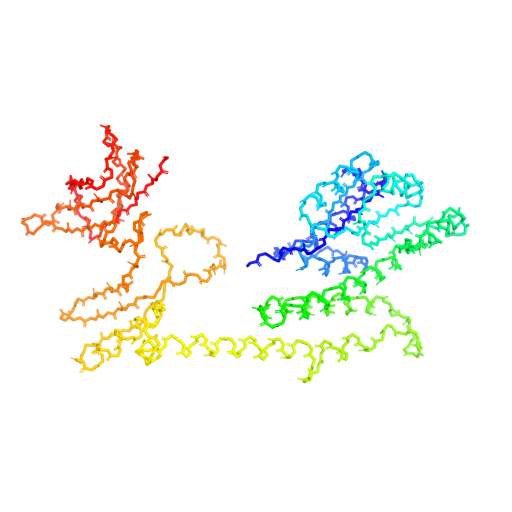6.94 88 THR A O 1
ATOM 678 N N . SER A 1 89 ? 15.043 3.017 -15.270 1.00 95.69 89 SER A N 1
ATOM 679 C CA . SER A 1 89 ? 15.333 3.168 -16.699 1.00 95.69 89 SER A CA 1
ATOM 680 C C . SER A 1 89 ? 16.134 1.979 -17.221 1.00 95.69 89 SER A C 1
ATOM 682 O O . SER A 1 89 ? 16.911 1.371 -16.489 1.00 95.69 89 SER A O 1
ATOM 684 N N . ALA A 1 90 ? 15.999 1.643 -18.503 1.00 95.88 90 ALA A N 1
ATOM 685 C CA . ALA A 1 90 ? 16.653 0.465 -19.072 1.00 95.88 90 ALA A CA 1
ATOM 686 C C . ALA A 1 90 ? 18.185 0.464 -18.916 1.00 95.88 90 ALA A C 1
ATOM 688 O O . ALA A 1 90 ? 18.782 -0.592 -18.704 1.00 95.88 90 ALA A O 1
ATOM 689 N N . THR A 1 91 ? 18.827 1.635 -18.958 1.00 95.19 91 THR A N 1
ATOM 690 C CA . THR A 1 91 ? 20.282 1.770 -18.776 1.00 95.19 91 THR A CA 1
ATOM 691 C C . THR A 1 91 ? 20.741 1.401 -17.364 1.00 95.19 91 THR A C 1
ATOM 693 O O . THR A 1 91 ? 21.760 0.722 -17.218 1.00 95.19 91 THR A O 1
ATOM 696 N N . LEU A 1 92 ? 20.017 1.838 -16.328 1.00 97.06 92 LEU A N 1
ATOM 697 C CA . LEU A 1 92 ? 20.331 1.483 -14.940 1.00 97.06 92 LEU A CA 1
ATOM 698 C C . LEU A 1 92 ? 19.807 0.089 -14.589 1.00 97.06 92 LEU A C 1
ATOM 700 O O . LEU A 1 92 ? 20.504 -0.661 -13.914 1.00 97.06 92 LEU A O 1
ATOM 704 N N . GLY A 1 93 ? 18.655 -0.306 -15.132 1.00 97.69 93 GLY A N 1
ATOM 705 C CA . GLY A 1 93 ? 18.095 -1.652 -15.031 1.00 97.69 93 GLY A CA 1
ATOM 706 C C . GLY A 1 93 ? 19.080 -2.732 -15.466 1.00 97.69 93 GLY A C 1
ATOM 707 O O . GLY A 1 93 ? 19.301 -3.691 -14.729 1.00 97.69 93 GLY A O 1
ATOM 708 N N . LYS A 1 94 ? 19.750 -2.523 -16.607 1.00 97.94 94 LYS A N 1
ATOM 709 C CA . LYS A 1 94 ? 20.787 -3.429 -17.122 1.00 97.94 94 LYS A CA 1
ATOM 710 C C . LYS A 1 94 ? 21.960 -3.623 -16.153 1.00 97.94 94 LYS A C 1
ATOM 712 O O . LYS A 1 94 ? 22.628 -4.648 -16.209 1.00 97.94 94 LYS A O 1
ATOM 717 N N . GLN A 1 95 ? 22.232 -2.637 -15.299 1.00 98.25 95 GLN A N 1
ATOM 718 C CA . GLN A 1 95 ? 23.319 -2.686 -14.322 1.00 98.25 95 GLN A CA 1
ATOM 719 C C . GLN A 1 95 ? 22.850 -3.262 -12.982 1.00 98.25 95 GLN A C 1
ATOM 721 O O . GLN A 1 95 ? 23.526 -4.116 -12.424 1.00 98.25 95 GLN A O 1
ATOM 726 N N . ILE A 1 96 ? 21.690 -2.833 -12.472 1.00 98.38 96 ILE A N 1
ATOM 727 C CA . ILE A 1 96 ? 21.250 -3.206 -11.121 1.00 98.38 96 ILE A CA 1
ATOM 728 C C . ILE A 1 96 ? 20.663 -4.613 -11.025 1.00 98.38 96 ILE A C 1
ATOM 730 O O . ILE A 1 96 ? 20.841 -5.271 -10.007 1.00 98.38 96 ILE A O 1
ATOM 734 N N . ILE A 1 97 ? 19.949 -5.089 -12.048 1.00 98.50 97 ILE A N 1
ATOM 735 C CA . ILE A 1 97 ? 19.278 -6.396 -11.996 1.00 98.50 97 ILE A CA 1
ATOM 736 C C . ILE A 1 97 ? 20.276 -7.544 -11.753 1.00 98.50 97 ILE A C 1
ATOM 738 O O . ILE A 1 97 ? 20.021 -8.336 -10.842 1.00 98.50 97 ILE A O 1
ATOM 742 N N . PRO A 1 98 ? 21.424 -7.634 -12.458 1.00 98.38 98 PRO A N 1
ATOM 743 C CA . PRO A 1 98 ? 22.422 -8.654 -12.138 1.00 98.38 98 PRO A CA 1
ATOM 744 C C . PRO A 1 98 ? 22.972 -8.552 -10.704 1.00 98.38 98 PRO A C 1
ATOM 746 O O . PRO A 1 98 ? 23.146 -9.581 -10.055 1.00 98.38 98 PRO A O 1
ATOM 749 N N . GLU A 1 99 ? 23.183 -7.343 -10.175 1.00 98.44 99 GLU A N 1
ATOM 750 C CA . GLU A 1 99 ? 23.633 -7.139 -8.785 1.00 98.44 99 GLU A CA 1
ATOM 751 C C . GLU A 1 99 ? 22.584 -7.611 -7.764 1.00 98.44 99 GLU A C 1
ATOM 753 O O . GLU A 1 99 ? 22.915 -8.280 -6.784 1.00 98.44 99 GLU A O 1
ATOM 758 N N . ILE A 1 100 ? 21.303 -7.314 -8.008 1.00 98.06 100 ILE A N 1
ATOM 759 C CA . ILE A 1 100 ? 20.172 -7.774 -7.186 1.00 98.06 100 ILE A CA 1
ATOM 760 C C . ILE A 1 100 ? 20.112 -9.305 -7.168 1.00 98.06 100 ILE A C 1
ATOM 762 O O . ILE A 1 100 ? 19.938 -9.897 -6.102 1.00 98.06 100 ILE A O 1
ATOM 766 N N . GLN A 1 101 ? 20.291 -9.953 -8.323 1.00 97.81 101 GLN A N 1
ATOM 767 C CA . GLN A 1 101 ? 20.316 -11.413 -8.407 1.00 97.81 101 GLN A CA 1
ATOM 768 C C . GLN A 1 101 ? 21.527 -12.019 -7.699 1.00 97.81 101 GLN A C 1
ATOM 770 O O . GLN A 1 101 ? 21.375 -12.999 -6.975 1.00 97.81 101 GLN A O 1
ATOM 775 N N . GLN A 1 102 ? 22.716 -11.435 -7.865 1.00 98.00 102 GLN A N 1
ATOM 776 C CA . GLN A 1 102 ? 23.930 -11.903 -7.197 1.00 98.00 102 GLN A CA 1
ATOM 777 C C . GLN A 1 102 ? 23.808 -11.841 -5.666 1.00 98.00 102 GLN A C 1
ATOM 779 O O . GLN A 1 102 ? 24.387 -12.674 -4.970 1.00 98.00 102 GLN A O 1
ATOM 784 N N . ARG A 1 103 ? 23.054 -10.866 -5.146 1.00 97.81 103 ARG A N 1
ATOM 785 C CA . ARG A 1 103 ? 22.753 -10.713 -3.713 1.00 97.81 103 ARG A CA 1
ATOM 786 C C . ARG A 1 103 ? 21.515 -11.487 -3.249 1.00 97.81 103 ARG A C 1
ATOM 788 O O . ARG A 1 103 ? 21.170 -11.404 -2.075 1.00 97.81 103 ARG A O 1
ATOM 795 N N . GLU A 1 104 ? 20.855 -12.218 -4.148 1.00 96.94 104 GLU A N 1
ATOM 796 C CA . GLU A 1 104 ? 19.635 -12.991 -3.878 1.00 96.94 104 GLU A CA 1
ATOM 797 C C . GLU A 1 104 ? 18.490 -12.148 -3.280 1.00 96.94 104 GLU A C 1
ATOM 799 O O . GLU A 1 104 ? 17.693 -12.613 -2.462 1.00 96.94 104 GLU A O 1
ATOM 804 N N . PHE A 1 105 ? 18.384 -10.883 -3.688 1.00 96.69 105 PHE A N 1
ATOM 805 C CA . PHE A 1 105 ? 17.318 -10.004 -3.218 1.00 96.69 105 PHE A CA 1
ATOM 806 C C . PHE A 1 105 ? 15.956 -10.405 -3.799 1.00 96.69 105 PHE A C 1
ATOM 808 O O . PHE A 1 105 ? 15.766 -10.501 -5.012 1.00 96.69 105 PHE A O 1
ATOM 815 N N . ALA A 1 106 ? 14.972 -10.583 -2.914 1.00 95.31 106 ALA A N 1
ATOM 816 C CA . ALA A 1 106 ? 13.602 -10.935 -3.275 1.00 95.31 106 ALA A CA 1
ATOM 817 C C . ALA A 1 106 ? 12.795 -9.694 -3.695 1.00 95.31 106 ALA A C 1
ATOM 819 O O . ALA A 1 106 ? 12.030 -9.127 -2.913 1.00 95.31 106 ALA A O 1
ATOM 820 N N . ILE A 1 107 ? 12.975 -9.264 -4.943 1.00 96.31 107 ILE A N 1
ATOM 821 C CA . ILE A 1 107 ? 12.160 -8.211 -5.562 1.00 96.31 107 ILE A CA 1
ATOM 822 C C . ILE A 1 107 ? 10.869 -8.826 -6.103 1.00 96.31 107 ILE A C 1
ATOM 824 O O . ILE A 1 107 ? 10.892 -9.873 -6.745 1.00 96.31 107 ILE A O 1
ATOM 828 N N . HIS A 1 108 ? 9.743 -8.164 -5.848 1.00 94.56 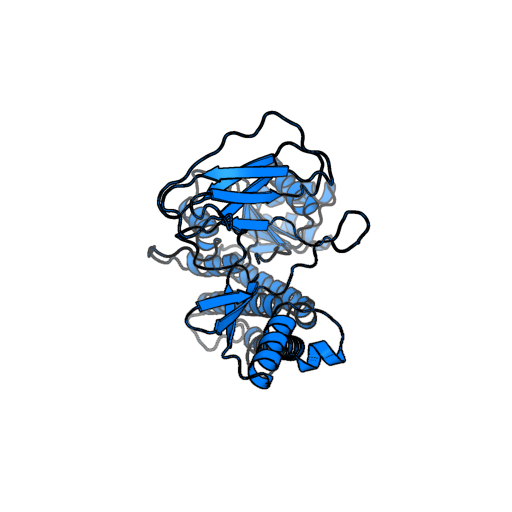108 HIS A N 1
ATOM 829 C CA . HIS A 1 108 ? 8.424 -8.639 -6.256 1.00 94.56 108 HIS A CA 1
ATOM 830 C C . HIS A 1 108 ? 8.203 -8.516 -7.759 1.00 94.56 108 HIS A C 1
ATOM 832 O O . HIS A 1 108 ? 7.729 -9.449 -8.390 1.00 94.56 108 HIS A O 1
ATOM 838 N N . SER A 1 109 ? 8.557 -7.364 -8.326 1.00 95.75 109 SER A N 1
ATOM 839 C CA . SER A 1 109 ? 8.312 -7.055 -9.734 1.00 95.75 109 SER A CA 1
ATOM 840 C C . SER A 1 109 ? 9.238 -5.942 -10.213 1.00 95.75 109 SER A C 1
ATOM 842 O O . SER A 1 109 ? 9.534 -5.013 -9.450 1.00 95.75 109 SER A O 1
ATOM 844 N N . TYR A 1 110 ? 9.623 -6.001 -11.486 1.00 97.75 110 TYR A N 1
ATOM 845 C CA . TYR A 1 110 ? 10.493 -5.022 -12.132 1.00 97.75 110 TYR A CA 1
ATOM 846 C C . TYR A 1 110 ? 9.737 -4.274 -13.232 1.00 97.75 110 TYR A C 1
ATOM 848 O O . TYR A 1 110 ? 9.155 -4.888 -14.123 1.00 97.75 110 TYR A O 1
ATOM 856 N N . TYR A 1 111 ? 9.801 -2.947 -13.207 1.00 97.31 111 TYR A N 1
ATOM 857 C CA . TYR A 1 111 ? 9.222 -2.060 -14.211 1.00 97.31 111 TYR A CA 1
ATOM 858 C C . TYR A 1 111 ? 10.345 -1.272 -14.873 1.00 97.31 111 TYR A C 1
ATOM 860 O O . TYR A 1 111 ? 11.034 -0.489 -14.220 1.00 97.31 111 TYR A O 1
ATOM 868 N N . ILE A 1 112 ? 10.537 -1.482 -16.173 1.00 96.94 112 ILE A N 1
ATOM 869 C CA . ILE A 1 112 ? 11.646 -0.904 -16.927 1.00 96.94 112 ILE A CA 1
ATOM 870 C C . ILE A 1 112 ? 11.120 0.098 -17.946 1.00 96.94 112 ILE A C 1
ATOM 872 O O . ILE A 1 112 ? 10.465 -0.268 -18.925 1.00 96.94 112 ILE A O 1
ATOM 876 N N . PHE A 1 113 ? 11.472 1.363 -17.752 1.00 94.31 113 PHE A N 1
ATOM 877 C CA . PHE A 1 113 ? 11.227 2.408 -18.734 1.00 94.31 113 PHE A CA 1
ATOM 878 C C . PHE A 1 113 ? 12.351 2.432 -19.776 1.00 94.31 113 PHE A C 1
ATOM 880 O O . PHE A 1 113 ? 13.517 2.671 -19.456 1.00 94.31 113 PHE A O 1
ATOM 887 N N . CYS A 1 114 ? 12.004 2.133 -21.023 1.00 93.06 114 CYS A N 1
ATOM 888 C CA . CYS A 1 114 ? 12.960 1.887 -22.098 1.00 93.06 114 CYS A CA 1
ATOM 889 C C . CYS A 1 114 ? 13.082 3.059 -23.070 1.00 93.06 114 CYS A C 1
ATOM 891 O O . CYS A 1 114 ? 14.139 3.226 -23.672 1.00 93.06 114 CYS A O 1
ATOM 893 N N . GLY A 1 115 ? 12.004 3.815 -23.294 1.00 89.88 115 GLY A N 1
ATOM 894 C CA . GLY A 1 115 ? 11.872 4.740 -24.429 1.00 89.88 115 GLY A CA 1
ATOM 895 C C . GLY A 1 115 ? 11.804 4.039 -25.800 1.00 89.88 115 GLY A C 1
ATOM 896 O O . GLY A 1 115 ? 11.063 4.478 -26.674 1.00 89.88 115 GLY A O 1
ATOM 897 N N . CYS A 1 116 ? 12.562 2.950 -25.986 1.00 93.62 116 CYS A N 1
ATOM 898 C CA . CYS A 1 116 ? 12.499 2.029 -27.118 1.00 93.62 116 CYS A CA 1
ATOM 899 C C . CYS A 1 116 ? 12.813 0.582 -26.670 1.00 93.62 116 CYS A C 1
ATOM 901 O O . CYS A 1 116 ? 13.970 0.189 -26.517 1.00 93.62 116 CYS A O 1
ATOM 903 N N . ILE A 1 117 ? 11.789 -0.255 -26.486 1.00 96.19 117 ILE A N 1
ATOM 904 C CA . ILE A 1 117 ? 11.886 -1.643 -26.005 1.00 96.19 117 ILE A CA 1
ATOM 905 C C . ILE A 1 117 ? 12.797 -2.476 -26.909 1.00 96.19 117 ILE A C 1
ATOM 907 O O . ILE A 1 117 ? 13.552 -3.316 -26.419 1.00 96.19 117 ILE A O 1
ATOM 911 N N . LYS A 1 118 ? 12.773 -2.231 -28.225 1.00 96.94 118 LYS A N 1
ATOM 912 C CA . LYS A 1 118 ? 13.579 -2.976 -29.208 1.00 96.94 118 LYS A CA 1
ATOM 913 C C . LYS A 1 118 ? 15.078 -2.908 -28.918 1.00 96.94 118 LYS A C 1
ATOM 915 O O . LYS A 1 118 ? 15.776 -3.884 -29.177 1.00 96.94 118 LYS A O 1
ATOM 920 N N . ASP A 1 119 ? 15.547 -1.804 -28.344 1.00 97.25 119 ASP A N 1
ATOM 921 C CA . ASP A 1 119 ? 16.967 -1.587 -28.058 1.00 97.25 119 ASP A CA 1
ATOM 922 C C . ASP A 1 119 ? 17.417 -2.291 -26.766 1.00 97.25 119 ASP A C 1
ATOM 924 O O . ASP A 1 119 ? 18.610 -2.498 -26.534 1.00 97.25 119 ASP A O 1
ATOM 928 N N . HIS A 1 120 ? 16.463 -2.701 -25.926 1.00 97.25 120 HIS A N 1
ATOM 929 C CA . HIS A 1 120 ? 16.723 -3.235 -24.591 1.00 97.25 120 HIS A CA 1
ATOM 930 C C . HIS A 1 120 ? 16.231 -4.673 -24.388 1.00 97.25 120 HIS A C 1
ATOM 932 O O . HIS A 1 120 ? 16.704 -5.349 -23.479 1.00 97.25 120 HIS A O 1
ATOM 938 N N . ILE A 1 121 ? 15.347 -5.182 -25.249 1.00 97.38 121 ILE A N 1
ATOM 939 C CA . ILE A 1 121 ? 14.741 -6.511 -25.091 1.00 97.38 121 ILE A CA 1
ATOM 940 C C . ILE A 1 121 ? 15.777 -7.640 -25.040 1.00 97.38 121 ILE A C 1
ATOM 942 O O . ILE A 1 121 ? 15.580 -8.613 -24.323 1.00 97.38 121 ILE A O 1
ATOM 946 N N . GLY A 1 122 ? 16.906 -7.489 -25.744 1.00 97.69 122 GLY A N 1
ATOM 947 C CA . GLY A 1 122 ? 17.939 -8.522 -25.822 1.00 97.69 122 GLY A CA 1
ATOM 948 C C . GLY A 1 122 ? 18.475 -8.948 -24.455 1.00 97.69 122 GLY A C 1
ATOM 949 O O . GLY A 1 122 ? 18.552 -10.138 -24.189 1.00 97.69 122 GLY A O 1
ATOM 950 N N . TRP A 1 123 ? 18.783 -7.990 -23.575 1.00 97.69 123 TRP A N 1
ATOM 951 C CA . TRP A 1 123 ? 19.291 -8.312 -22.238 1.00 97.69 123 TRP A CA 1
ATOM 952 C C . TRP A 1 123 ? 18.164 -8.657 -21.255 1.00 97.69 123 TRP A C 1
ATOM 954 O O . TRP A 1 123 ? 18.371 -9.441 -20.339 1.00 97.69 123 TRP A O 1
ATOM 964 N N . VAL A 1 124 ? 16.961 -8.098 -21.432 1.00 97.69 124 VAL A N 1
ATOM 965 C CA . VAL A 1 124 ? 15.825 -8.383 -20.539 1.00 97.69 124 VAL A CA 1
ATOM 966 C C . VAL A 1 124 ? 15.326 -9.820 -20.700 1.00 97.69 124 VAL A C 1
ATOM 968 O O . VAL A 1 124 ? 14.973 -10.452 -19.705 1.00 97.69 124 VAL A O 1
ATOM 971 N N . LEU A 1 125 ? 15.319 -10.351 -21.928 1.00 97.56 125 LEU A N 1
ATOM 972 C CA . LEU A 1 125 ? 14.880 -11.724 -22.199 1.00 97.56 125 LEU A CA 1
ATOM 973 C C . LEU A 1 125 ? 15.666 -12.755 -21.387 1.00 97.56 125 LEU A C 1
ATOM 975 O O . LEU A 1 125 ? 15.055 -13.670 -20.844 1.00 97.56 125 LEU A O 1
ATOM 979 N N . GLU A 1 126 ? 16.977 -12.559 -21.220 1.00 97.19 126 GLU A N 1
ATOM 980 C CA . GLU A 1 126 ? 17.829 -13.448 -20.420 1.00 97.19 126 GLU A CA 1
ATOM 981 C C . GLU A 1 126 ? 17.328 -13.582 -18.973 1.00 97.19 126 GLU A C 1
ATOM 983 O O . GLU A 1 126 ? 17.402 -14.660 -18.386 1.00 97.19 126 GLU A O 1
ATOM 988 N N . TYR A 1 127 ? 16.784 -12.508 -18.396 1.00 97.62 127 TYR A N 1
ATOM 989 C CA . TYR A 1 127 ? 16.265 -12.494 -17.028 1.00 97.62 127 TYR A CA 1
ATOM 990 C C . TYR A 1 127 ? 14.814 -12.977 -16.935 1.00 97.62 127 TYR A C 1
ATOM 992 O O . TYR A 1 127 ? 14.452 -13.651 -15.970 1.00 97.62 127 TYR A O 1
ATOM 1000 N N . ILE A 1 128 ? 13.989 -12.702 -17.949 1.00 97.06 128 ILE A N 1
ATOM 1001 C CA . ILE A 1 128 ? 12.638 -13.278 -18.042 1.00 97.06 128 ILE A CA 1
ATOM 1002 C C . ILE A 1 128 ? 12.721 -14.808 -18.133 1.00 97.06 128 ILE A C 1
ATOM 1004 O O . ILE A 1 128 ? 11.971 -15.506 -17.454 1.00 97.06 128 ILE A O 1
ATOM 1008 N N . GLU A 1 129 ? 13.661 -15.345 -18.914 1.00 97.19 129 GLU A N 1
ATOM 1009 C CA . GLU A 1 129 ? 13.903 -16.792 -19.027 1.00 97.19 129 GLU A CA 1
ATOM 1010 C C . GLU A 1 129 ? 14.366 -17.424 -17.704 1.00 97.19 129 GLU A C 1
ATOM 1012 O O . GLU A 1 129 ? 14.090 -18.596 -17.446 1.00 97.19 129 GLU A O 1
ATOM 1017 N N . GLN A 1 130 ? 15.000 -16.640 -16.828 1.00 96.38 130 GLN A N 1
ATOM 1018 C CA . GLN A 1 130 ? 15.348 -17.034 -15.458 1.00 96.38 130 GLN A CA 1
ATOM 1019 C C . GLN A 1 130 ? 14.167 -16.931 -14.476 1.00 96.38 130 GLN A C 1
ATOM 1021 O O . GLN A 1 130 ? 14.322 -17.232 -13.293 1.00 96.38 130 GLN A O 1
ATOM 1026 N N . GLY A 1 131 ? 12.985 -16.532 -14.951 1.00 96.62 131 GLY A N 1
ATOM 1027 C CA . GLY A 1 131 ? 11.755 -16.456 -14.167 1.00 96.62 131 GLY A CA 1
ATOM 1028 C C . GLY A 1 131 ? 11.502 -15.106 -13.498 1.00 96.62 131 GLY A C 1
ATOM 1029 O O . GLY A 1 131 ? 10.624 -15.031 -12.639 1.00 96.62 131 GLY A O 1
ATOM 1030 N N . LEU A 1 132 ? 12.239 -14.045 -13.853 1.00 96.44 132 LEU A N 1
ATOM 1031 C CA . LEU A 1 132 ? 11.982 -12.715 -13.299 1.00 96.44 132 LEU A CA 1
ATOM 1032 C C . LEU A 1 132 ? 10.727 -12.107 -13.934 1.00 96.44 132 LEU A C 1
ATOM 1034 O O . LEU A 1 132 ? 10.566 -12.095 -15.155 1.00 96.44 132 LEU A O 1
ATOM 1038 N N . GLU A 1 133 ? 9.863 -11.534 -13.098 1.00 95.81 133 GLU A N 1
ATOM 1039 C CA . GLU A 1 133 ? 8.694 -10.785 -13.553 1.00 95.81 133 GLU A CA 1
ATOM 1040 C C . GLU A 1 133 ? 9.101 -9.359 -13.950 1.00 95.81 133 GLU A C 1
ATOM 1042 O O . GLU A 1 133 ? 9.108 -8.432 -13.134 1.00 95.81 133 GLU A O 1
ATOM 1047 N N . ILE A 1 134 ? 9.491 -9.200 -15.218 1.00 97.25 134 ILE A N 1
ATOM 1048 C CA . ILE A 1 134 ? 9.915 -7.921 -15.795 1.00 97.25 134 ILE A CA 1
ATOM 1049 C C . ILE A 1 134 ? 8.855 -7.394 -16.763 1.00 97.25 134 ILE A C 1
ATOM 1051 O O . ILE A 1 134 ? 8.455 -8.070 -17.709 1.00 97.25 134 ILE A O 1
ATOM 1055 N N . GLN A 1 135 ? 8.449 -6.146 -16.551 1.00 97.12 135 GLN A N 1
ATOM 1056 C CA . GLN A 1 135 ? 7.548 -5.385 -17.411 1.00 97.12 135 GLN A CA 1
ATOM 1057 C C . GLN A 1 135 ? 8.346 -4.255 -18.070 1.00 97.12 135 GLN A C 1
ATOM 1059 O O . GLN A 1 135 ? 9.039 -3.506 -17.382 1.00 97.12 135 GLN A O 1
ATOM 1064 N N . MET A 1 136 ? 8.259 -4.113 -19.391 1.00 97.06 136 MET A N 1
ATOM 1065 C CA . MET A 1 136 ? 8.972 -3.072 -20.141 1.00 97.06 136 MET A CA 1
ATOM 1066 C C . MET A 1 136 ? 7.988 -2.104 -20.794 1.00 97.06 136 MET A C 1
ATOM 1068 O O . MET A 1 136 ? 6.953 -2.534 -21.301 1.00 97.06 136 MET A O 1
ATOM 1072 N N . PHE A 1 137 ? 8.335 -0.816 -20.826 1.00 95.00 137 PHE A N 1
ATOM 1073 C CA . PHE A 1 137 ? 7.467 0.240 -21.349 1.00 95.00 137 PHE A CA 1
ATOM 1074 C C . PHE A 1 137 ? 8.247 1.246 -22.195 1.00 95.00 137 PHE A C 1
ATOM 1076 O O . PHE A 1 137 ? 9.334 1.679 -21.807 1.00 95.00 137 PHE A O 1
ATOM 1083 N N . ASP A 1 138 ? 7.665 1.645 -23.326 1.00 89.88 138 ASP A N 1
ATOM 1084 C CA . ASP A 1 138 ? 8.171 2.745 -24.158 1.00 89.88 138 ASP A CA 1
ATOM 1085 C C . ASP A 1 138 ? 7.715 4.113 -23.642 1.00 89.88 138 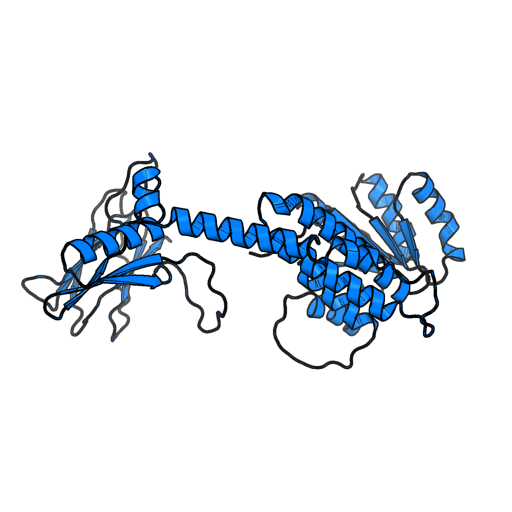ASP A C 1
ATOM 1087 O O . ASP A 1 138 ? 8.447 5.090 -23.774 1.00 89.88 138 ASP A O 1
ATOM 1091 N N . PHE A 1 139 ? 6.535 4.171 -23.015 1.00 85.44 139 PHE A N 1
ATOM 1092 C CA . PHE A 1 139 ? 5.902 5.405 -22.555 1.00 85.44 139 PHE A CA 1
ATOM 1093 C C . PHE A 1 139 ? 5.614 5.359 -21.052 1.00 85.44 139 PHE A C 1
ATOM 1095 O O . PHE A 1 139 ? 5.212 4.330 -20.503 1.00 85.44 139 PHE A O 1
ATOM 1102 N N . GLU A 1 140 ? 5.796 6.493 -20.377 1.00 82.00 140 GLU A N 1
ATOM 1103 C CA . GLU A 1 140 ? 5.609 6.615 -18.929 1.00 82.00 140 GLU A CA 1
ATOM 1104 C C . GLU A 1 140 ? 4.151 6.369 -18.538 1.00 82.00 140 GLU A C 1
ATOM 1106 O O . GLU A 1 140 ? 3.873 5.778 -17.496 1.00 82.00 140 GLU A O 1
ATOM 1111 N N . ILE A 1 141 ? 3.211 6.788 -19.391 1.00 80.50 141 ILE A N 1
ATOM 1112 C CA . ILE A 1 141 ? 1.782 6.586 -19.150 1.00 80.50 141 ILE A CA 1
ATOM 1113 C C . ILE A 1 141 ? 1.421 5.098 -19.108 1.00 80.50 141 ILE A C 1
ATOM 1115 O O . ILE A 1 141 ? 0.690 4.682 -18.213 1.00 80.50 141 ILE A O 1
ATOM 1119 N N . ASP A 1 142 ? 1.991 4.281 -19.995 1.00 84.62 142 ASP A N 1
ATOM 1120 C CA . ASP A 1 142 ? 1.729 2.840 -20.034 1.00 84.62 142 ASP A CA 1
ATOM 1121 C C . ASP A 1 142 ? 2.280 2.150 -18.782 1.00 84.62 142 ASP A C 1
ATOM 1123 O O . ASP A 1 142 ? 1.607 1.302 -18.187 1.00 84.62 142 ASP A O 1
ATOM 1127 N N . LEU A 1 143 ? 3.475 2.567 -18.342 1.00 89.06 143 LEU A N 1
ATOM 1128 C CA . LEU A 1 143 ? 4.085 2.103 -17.097 1.00 89.06 143 LEU A CA 1
ATOM 1129 C C . LEU A 1 143 ? 3.175 2.400 -15.911 1.00 89.06 143 LEU A C 1
ATOM 1131 O O . LEU A 1 143 ? 2.875 1.503 -15.123 1.00 89.06 143 LEU A O 1
ATOM 1135 N N . LEU A 1 144 ? 2.710 3.644 -15.792 1.00 84.44 144 LEU A N 1
ATOM 1136 C CA . LEU A 1 144 ? 1.828 4.051 -14.703 1.00 84.44 144 LEU A CA 1
ATOM 1137 C C . LEU A 1 144 ? 0.507 3.281 -14.748 1.00 84.44 144 LEU A C 1
ATOM 1139 O O . LEU A 1 144 ? 0.034 2.834 -13.705 1.00 84.44 144 LEU A O 1
ATOM 1143 N N . LEU A 1 145 ? -0.085 3.091 -15.934 1.00 84.81 145 LEU A N 1
ATOM 1144 C CA . LEU A 1 145 ? -1.359 2.377 -16.093 1.00 84.81 145 LEU A CA 1
ATOM 1145 C C . LEU A 1 145 ? -1.237 0.939 -15.642 1.00 84.81 145 LEU A C 1
ATOM 1147 O O . LEU A 1 145 ? -2.112 0.434 -14.931 1.00 84.81 145 LEU A O 1
ATOM 1151 N N . ARG A 1 146 ? -0.139 0.291 -16.025 1.00 88.75 146 ARG A N 1
ATOM 1152 C CA . ARG A 1 146 ? 0.129 -1.069 -15.599 1.00 88.75 146 ARG A CA 1
ATOM 1153 C C . ARG A 1 146 ? 0.402 -1.145 -14.100 1.00 88.75 146 ARG A C 1
ATOM 1155 O O . ARG A 1 146 ? -0.251 -1.933 -13.422 1.00 88.75 146 ARG A O 1
ATOM 1162 N N . LEU A 1 147 ? 1.265 -0.276 -13.577 1.00 88.38 147 LEU A N 1
ATOM 1163 C CA . LEU A 1 147 ? 1.607 -0.230 -12.157 1.00 88.38 147 LEU A CA 1
ATOM 1164 C C . LEU A 1 147 ? 0.371 -0.005 -11.275 1.00 88.38 147 LEU A C 1
ATOM 1166 O O . LEU A 1 147 ? 0.189 -0.709 -10.288 1.00 88.38 147 LEU A O 1
ATOM 1170 N N . SER A 1 148 ? -0.517 0.929 -11.630 1.00 86.31 148 SER A N 1
ATOM 1171 C CA . SER A 1 148 ? -1.748 1.177 -10.866 1.00 86.31 148 SER A CA 1
ATOM 1172 C C . SER A 1 148 ? -2.671 -0.043 -10.820 1.00 86.31 148 SER A C 1
ATOM 1174 O O . SER A 1 148 ? -3.304 -0.289 -9.794 1.00 86.31 148 SER A O 1
ATOM 1176 N N . ARG A 1 149 ? -2.747 -0.824 -11.905 1.00 87.94 149 ARG A N 1
ATOM 1177 C CA . ARG A 1 149 ? -3.549 -2.060 -11.954 1.00 87.94 149 ARG A CA 1
ATOM 1178 C C . ARG A 1 149 ? -2.939 -3.158 -11.101 1.00 87.94 149 ARG A C 1
ATOM 1180 O O . ARG A 1 149 ? -3.657 -3.799 -10.341 1.00 87.94 149 ARG A O 1
ATOM 1187 N N . ASP A 1 150 ? -1.633 -3.353 -11.208 1.00 89.81 150 ASP A N 1
ATOM 1188 C CA . ASP A 1 150 ? -0.936 -4.393 -10.456 1.00 89.81 150 ASP A CA 1
ATOM 1189 C C . ASP A 1 150 ? -0.964 -4.079 -8.950 1.00 89.81 150 ASP A C 1
ATOM 1191 O O . ASP A 1 150 ? -1.297 -4.950 -8.148 1.00 89.81 150 ASP A O 1
ATOM 1195 N N . LEU A 1 151 ? -0.790 -2.807 -8.566 1.00 87.62 151 LEU A N 1
ATOM 1196 C CA . LEU A 1 151 ? -1.009 -2.349 -7.191 1.00 87.62 151 LEU A CA 1
ATOM 1197 C C . LEU A 1 151 ? -2.455 -2.562 -6.726 1.00 87.62 151 LEU A C 1
ATOM 1199 O O . LEU A 1 151 ? -2.669 -3.042 -5.618 1.00 87.62 151 LEU A O 1
ATOM 1203 N N . SER A 1 152 ? -3.455 -2.241 -7.554 1.00 88.69 152 SER A N 1
ATOM 1204 C CA . SER A 1 152 ? -4.867 -2.485 -7.222 1.00 88.69 152 SER A CA 1
ATOM 1205 C C . SER A 1 152 ? -5.131 -3.966 -6.921 1.00 88.69 152 SER A C 1
ATOM 1207 O O . SER A 1 152 ? -5.732 -4.290 -5.894 1.00 88.69 152 SER A O 1
ATOM 1209 N N . ASN A 1 153 ? -4.610 -4.871 -7.755 1.00 90.12 153 ASN A N 1
ATOM 1210 C CA . ASN A 1 153 ? -4.714 -6.314 -7.540 1.00 90.12 153 ASN A CA 1
ATOM 1211 C C . ASN A 1 153 ? -4.049 -6.754 -6.229 1.00 90.12 153 ASN A C 1
ATOM 1213 O O . ASN A 1 153 ? -4.649 -7.504 -5.459 1.00 90.12 153 ASN A O 1
ATOM 1217 N N . GLU A 1 154 ? -2.843 -6.267 -5.942 1.00 88.19 154 GLU A N 1
ATOM 1218 C CA . GLU A 1 154 ? -2.139 -6.625 -4.708 1.00 88.19 154 GLU A CA 1
ATOM 1219 C C . GLU A 1 154 ? -2.916 -6.157 -3.468 1.00 88.19 154 GLU A C 1
ATOM 1221 O O . GLU A 1 154 ? -3.098 -6.910 -2.512 1.00 88.19 154 GLU A O 1
ATOM 1226 N N . LEU A 1 155 ? -3.471 -4.943 -3.495 1.00 87.62 155 LEU A N 1
ATOM 1227 C CA . LEU A 1 155 ? -4.312 -4.431 -2.410 1.00 87.62 155 LEU A CA 1
ATOM 1228 C C . LEU A 1 155 ? -5.585 -5.253 -2.217 1.00 87.62 155 LEU A C 1
ATOM 1230 O O . LEU A 1 155 ? -6.001 -5.464 -1.077 1.00 87.62 155 LEU A O 1
ATOM 1234 N N . ILE A 1 156 ? -6.193 -5.742 -3.301 1.00 92.25 156 ILE A N 1
ATOM 1235 C CA . ILE A 1 156 ? -7.323 -6.673 -3.224 1.00 92.25 156 ILE A CA 1
ATOM 1236 C C . ILE A 1 156 ? -6.903 -7.943 -2.478 1.00 92.25 156 ILE A C 1
ATOM 1238 O O . ILE A 1 156 ? -7.609 -8.381 -1.568 1.00 92.25 156 ILE A O 1
ATOM 1242 N N . GLU A 1 157 ? -5.756 -8.531 -2.809 1.00 92.75 157 GLU A N 1
ATOM 1243 C CA . GLU A 1 157 ? -5.277 -9.742 -2.137 1.00 92.75 157 GLU A CA 1
ATOM 1244 C C . GLU A 1 157 ? -4.937 -9.499 -0.659 1.00 92.75 157 GLU A C 1
ATOM 1246 O O . GLU A 1 157 ? -5.284 -10.314 0.203 1.00 92.75 157 GLU A O 1
ATOM 1251 N N . GLN A 1 158 ? -4.340 -8.354 -0.320 1.00 87.62 158 GLN A N 1
ATOM 1252 C CA . GLN A 1 158 ? -4.094 -7.972 1.076 1.00 87.62 158 GLN A CA 1
ATOM 1253 C C . GLN A 1 158 ? -5.400 -7.731 1.845 1.00 87.62 158 GLN A C 1
ATOM 1255 O O . GLN A 1 158 ? -5.570 -8.229 2.962 1.00 87.62 158 GLN A O 1
ATOM 1260 N N . GLY A 1 159 ? -6.368 -7.046 1.232 1.00 91.69 159 GLY A N 1
ATOM 1261 C CA . GLY A 1 159 ? -7.694 -6.840 1.808 1.00 91.69 159 GLY A CA 1
ATOM 1262 C C . GLY A 1 159 ? -8.413 -8.163 2.085 1.00 91.69 159 GLY A C 1
ATOM 1263 O O . GLY A 1 159 ? -8.956 -8.349 3.174 1.00 91.69 159 GLY A O 1
ATOM 1264 N N . LYS A 1 160 ? -8.343 -9.136 1.165 1.00 95.00 160 LYS A N 1
ATOM 1265 C CA . LYS A 1 160 ? -8.918 -10.482 1.361 1.00 95.00 160 LYS A CA 1
ATOM 1266 C C . LYS A 1 160 ? -8.317 -11.201 2.571 1.00 95.00 160 LYS A C 1
ATOM 1268 O O . LYS A 1 160 ? -9.067 -11.772 3.361 1.00 95.00 160 LYS A O 1
ATOM 1273 N N . LYS A 1 161 ? -6.991 -11.141 2.757 1.00 93.69 161 LYS A N 1
ATOM 1274 C CA . LYS A 1 161 ? -6.303 -11.735 3.925 1.00 93.69 161 LYS A CA 1
ATOM 1275 C C . LYS A 1 161 ? -6.755 -11.101 5.245 1.00 93.69 161 LYS A C 1
ATOM 1277 O O . LYS A 1 161 ? -6.817 -11.781 6.269 1.00 93.69 161 LYS A O 1
ATOM 1282 N N . LEU A 1 162 ? -7.072 -9.806 5.229 1.00 91.19 162 LEU A N 1
ATOM 1283 C CA . LEU A 1 162 ? -7.475 -9.049 6.415 1.00 91.19 162 LEU A CA 1
ATOM 1284 C C . LEU A 1 162 ? -8.975 -9.107 6.707 1.00 91.19 162 LEU A C 1
ATOM 1286 O O . LEU A 1 162 ? -9.355 -8.866 7.849 1.00 91.19 162 LEU A O 1
ATOM 1290 N N . LEU A 1 163 ? -9.820 -9.453 5.734 1.00 95.06 163 LEU A N 1
ATOM 1291 C CA . LEU A 1 163 ? -11.279 -9.369 5.849 1.00 95.06 163 LEU A CA 1
ATOM 1292 C C . LEU A 1 163 ? -11.845 -10.116 7.069 1.00 95.06 163 LEU A C 1
ATOM 1294 O O . LEU A 1 163 ? -12.774 -9.626 7.704 1.00 95.06 163 LEU A O 1
ATOM 1298 N N . GLY A 1 164 ? -11.268 -11.264 7.434 1.00 92.31 164 GLY A N 1
ATOM 1299 C CA . GLY A 1 164 ? -11.704 -12.038 8.603 1.00 92.31 164 GLY A CA 1
ATOM 1300 C C . GLY A 1 164 ? -11.202 -11.516 9.956 1.00 92.31 164 GLY A C 1
ATOM 1301 O O . GLY A 1 164 ? -11.859 -11.735 10.970 1.00 92.31 164 GLY A O 1
ATOM 1302 N N . ASN A 1 165 ? -10.057 -10.827 9.985 1.00 92.00 165 ASN A N 1
ATOM 1303 C CA . ASN A 1 165 ? -9.358 -10.457 11.226 1.00 92.00 165 ASN A CA 1
ATOM 1304 C C . ASN A 1 165 ? -9.461 -8.961 11.551 1.00 92.00 165 ASN A C 1
ATOM 1306 O O . ASN A 1 165 ? -9.522 -8.570 12.711 1.00 92.00 165 ASN A O 1
ATOM 1310 N N . SER A 1 166 ? -9.450 -8.115 10.524 1.00 90.81 166 SER A N 1
ATOM 1311 C CA . SER A 1 166 ? -9.533 -6.662 10.628 1.00 90.81 166 SER A CA 1
ATOM 1312 C C . SER A 1 166 ? -10.365 -6.112 9.462 1.00 90.81 166 SER A C 1
ATOM 1314 O O . SER A 1 166 ? -9.807 -5.571 8.501 1.00 90.81 166 SER A O 1
ATOM 1316 N N . PRO A 1 167 ? -11.706 -6.234 9.531 1.00 93.25 167 PRO A N 1
ATOM 1317 C CA . PRO A 1 167 ? -12.606 -5.804 8.460 1.00 93.25 167 PRO A CA 1
ATOM 1318 C C . PRO A 1 167 ? -12.423 -4.340 8.058 1.00 93.25 167 PRO A C 1
ATOM 1320 O O . PRO A 1 167 ? -12.465 -4.019 6.875 1.00 93.25 167 PRO A O 1
ATOM 1323 N N . GLN A 1 168 ? -12.151 -3.458 9.026 1.00 89.44 168 GLN A N 1
ATOM 1324 C CA . GLN A 1 168 ? -11.933 -2.040 8.746 1.00 89.44 168 GLN A CA 1
ATOM 1325 C C . GLN A 1 168 ? -10.652 -1.807 7.943 1.00 89.44 168 GLN A C 1
ATOM 1327 O O . GLN A 1 168 ? -10.648 -1.007 7.013 1.00 89.44 168 GLN A O 1
ATOM 1332 N N . SER A 1 169 ? -9.571 -2.518 8.268 1.00 85.06 169 SER A N 1
ATOM 1333 C CA . SER A 1 169 ? -8.337 -2.430 7.485 1.00 85.06 169 SER A CA 1
ATOM 1334 C C . SER A 1 169 ? -8.561 -2.981 6.078 1.00 85.06 169 SER A C 1
ATOM 1336 O O . SER A 1 169 ? -8.153 -2.348 5.111 1.00 85.06 169 SER A O 1
ATOM 1338 N N . ALA A 1 170 ? -9.260 -4.115 5.951 1.00 90.19 170 ALA A N 1
ATOM 1339 C CA . ALA A 1 170 ? -9.621 -4.692 4.657 1.00 90.19 170 ALA A CA 1
ATOM 1340 C C . ALA A 1 170 ? -10.458 -3.732 3.799 1.00 90.19 170 ALA A C 1
ATOM 1342 O O . ALA A 1 170 ? -10.177 -3.574 2.614 1.00 90.19 170 ALA A O 1
ATOM 1343 N N . LEU A 1 171 ? -11.438 -3.051 4.402 1.00 90.81 171 LEU A N 1
ATOM 1344 C CA . LEU A 1 171 ? -12.239 -2.031 3.731 1.00 90.81 171 LEU A CA 1
ATOM 1345 C C . LEU A 1 171 ? -11.355 -0.922 3.153 1.00 90.81 171 LEU A C 1
ATOM 1347 O O . LEU A 1 171 ? -11.494 -0.602 1.976 1.00 90.81 171 LEU A O 1
ATOM 1351 N N . ASN A 1 172 ? -10.409 -0.406 3.943 1.00 85.50 172 ASN A N 1
ATOM 1352 C CA . ASN A 1 172 ? -9.481 0.622 3.478 1.00 85.50 172 ASN A CA 1
ATOM 1353 C C . ASN A 1 172 ? -8.660 0.129 2.269 1.00 85.50 172 ASN A C 1
ATOM 1355 O O . ASN A 1 172 ? -8.542 0.847 1.281 1.00 85.50 172 ASN A O 1
ATOM 1359 N N . TYR A 1 173 ? -8.149 -1.111 2.306 1.00 85.94 173 TYR A N 1
ATOM 1360 C CA . TYR A 1 173 ? -7.441 -1.721 1.171 1.00 85.94 173 TYR A CA 1
ATOM 1361 C C . TYR A 1 173 ? -8.315 -1.788 -0.090 1.00 85.94 173 TYR A C 1
ATOM 1363 O O . TYR A 1 173 ? -7.867 -1.401 -1.168 1.00 85.94 173 TYR A O 1
ATOM 1371 N N . PHE A 1 174 ? -9.565 -2.244 0.034 1.00 91.88 174 PHE A N 1
ATOM 1372 C CA . PHE A 1 174 ? -10.484 -2.358 -1.100 1.00 91.88 174 PHE A CA 1
ATOM 1373 C C . PHE A 1 174 ? -10.892 -1.001 -1.681 1.00 91.88 174 PHE A C 1
ATOM 1375 O O . PHE A 1 174 ? -10.999 -0.870 -2.900 1.00 91.88 174 PHE A O 1
ATOM 1382 N N . GLU A 1 175 ? -11.105 0.011 -0.838 1.00 87.62 175 GLU A N 1
ATOM 1383 C CA . GLU A 1 175 ? -11.441 1.362 -1.295 1.00 87.62 175 GLU A CA 1
ATOM 1384 C C . GLU A 1 175 ? -10.273 2.000 -2.055 1.00 87.62 175 GLU A C 1
ATOM 1386 O O . GLU A 1 175 ? -10.489 2.545 -3.140 1.00 87.62 175 GLU A O 1
ATOM 1391 N N . CYS A 1 176 ? -9.039 1.835 -1.570 1.00 83.38 176 CYS A N 1
ATOM 1392 C CA . CYS A 1 176 ? -7.867 2.326 -2.291 1.00 83.38 176 CYS A CA 1
ATOM 1393 C C . CYS A 1 176 ? -7.621 1.546 -3.594 1.00 83.38 176 CYS A C 1
ATOM 1395 O O . CYS A 1 176 ? -7.308 2.138 -4.629 1.00 83.38 176 CYS A O 1
ATOM 1397 N N . ALA A 1 177 ? -7.810 0.220 -3.577 1.00 87.50 177 ALA A N 1
ATOM 1398 C CA . ALA A 1 177 ? -7.719 -0.608 -4.778 1.00 87.50 177 ALA A CA 1
ATOM 1399 C C . ALA A 1 177 ? -8.711 -0.147 -5.852 1.00 87.50 177 ALA A C 1
ATOM 1401 O O . ALA A 1 177 ? -8.339 -0.013 -7.022 1.00 87.50 177 ALA A O 1
ATOM 1402 N N . ARG A 1 178 ? -9.958 0.144 -5.454 1.00 89.06 178 ARG A N 1
ATOM 1403 C CA . ARG A 1 178 ? -10.980 0.691 -6.350 1.00 89.06 178 ARG A CA 1
ATOM 1404 C C . ARG A 1 178 ? -10.537 2.027 -6.933 1.00 89.06 178 ARG A C 1
ATOM 1406 O O . ARG A 1 178 ? -10.583 2.182 -8.148 1.00 89.06 178 ARG A O 1
ATOM 1413 N N . ALA A 1 179 ? -10.071 2.949 -6.092 1.00 84.88 179 ALA A N 1
ATOM 1414 C CA . ALA A 1 179 ? -9.645 4.276 -6.524 1.00 84.88 179 ALA A CA 1
ATOM 1415 C C . ALA A 1 179 ? -8.506 4.205 -7.562 1.00 84.88 179 ALA A C 1
ATOM 1417 O O . ALA A 1 179 ? -8.577 4.852 -8.607 1.00 84.88 179 ALA A O 1
ATOM 1418 N N . LEU A 1 180 ? -7.502 3.345 -7.339 1.00 83.31 180 LEU A N 1
ATOM 1419 C CA . LEU A 1 180 ? -6.437 3.088 -8.316 1.00 83.31 180 LEU A CA 1
ATOM 1420 C C . LEU A 1 180 ? -6.964 2.549 -9.647 1.00 83.31 180 LEU A C 1
ATOM 1422 O O . LEU A 1 180 ? -6.569 3.030 -10.711 1.00 83.31 180 LEU A O 1
ATOM 1426 N N . ALA A 1 181 ? -7.840 1.543 -9.591 1.00 85.69 181 ALA A N 1
ATOM 1427 C CA . ALA A 1 181 ? -8.394 0.924 -10.786 1.00 85.69 181 ALA A CA 1
ATOM 1428 C C . ALA A 1 181 ? -9.233 1.922 -11.596 1.00 85.69 181 ALA A C 1
ATOM 1430 O O . ALA A 1 181 ? -9.106 1.975 -12.817 1.00 85.69 181 ALA A O 1
ATOM 1431 N N . GLU A 1 182 ? -10.051 2.743 -10.934 1.00 84.06 182 GLU A N 1
ATOM 1432 C CA . GLU A 1 182 ? -10.868 3.765 -11.591 1.00 84.06 182 GLU A CA 1
ATOM 1433 C C . GLU A 1 182 ? -10.005 4.815 -12.287 1.00 84.06 182 GLU A C 1
ATOM 1435 O O . GLU A 1 182 ? -10.218 5.072 -13.472 1.00 84.06 182 GLU A O 1
ATOM 1440 N N . LYS A 1 183 ? -8.964 5.329 -11.623 1.00 82.44 183 LYS A N 1
ATOM 1441 C CA . LYS A 1 183 ? -8.037 6.277 -12.255 1.00 82.44 183 LYS A CA 1
ATOM 1442 C C . LYS A 1 183 ? -7.296 5.674 -13.443 1.00 82.44 183 LYS A C 1
ATOM 1444 O O . LYS A 1 183 ? -7.135 6.337 -14.467 1.00 82.44 183 LYS A O 1
ATOM 1449 N N . ALA A 1 184 ? -6.874 4.414 -13.342 1.00 84.12 184 ALA A N 1
ATOM 1450 C CA . ALA A 1 184 ? -6.260 3.719 -14.468 1.00 84.12 184 ALA A CA 1
ATOM 1451 C C . ALA A 1 184 ? -7.247 3.551 -15.641 1.00 84.12 184 ALA A C 1
ATOM 1453 O O . ALA A 1 184 ? -6.848 3.668 -16.794 1.00 84.12 184 ALA A O 1
ATOM 1454 N N . VAL A 1 185 ? -8.534 3.303 -15.377 1.00 82.94 185 VAL A N 1
ATOM 1455 C CA . VAL A 1 185 ? -9.578 3.185 -16.415 1.00 82.94 185 VAL A CA 1
ATOM 1456 C C . VAL A 1 185 ? -9.906 4.534 -17.055 1.00 82.94 185 VAL A C 1
ATOM 1458 O O . VAL A 1 185 ? -10.076 4.602 -18.269 1.00 82.94 185 VAL A O 1
ATOM 1461 N N . GLU A 1 186 ? -10.010 5.603 -16.264 1.00 82.62 186 GLU A N 1
ATOM 1462 C CA . GLU A 1 186 ? -10.252 6.962 -16.764 1.00 82.62 186 GLU A CA 1
ATOM 1463 C C . GLU A 1 186 ? -9.163 7.392 -17.744 1.00 82.62 186 GLU A C 1
ATOM 1465 O O . GLU A 1 186 ? -9.443 8.033 -18.756 1.00 82.62 186 GLU A O 1
ATOM 1470 N N . ARG A 1 187 ? -7.924 6.994 -17.464 1.00 77.44 187 ARG A N 1
ATOM 1471 C CA . ARG A 1 187 ? -6.741 7.340 -18.250 1.00 77.44 187 ARG A CA 1
ATOM 1472 C C . ARG A 1 187 ? -6.531 6.465 -19.463 1.00 77.44 187 ARG A C 1
ATOM 1474 O O . ARG A 1 187 ? -6.130 6.976 -20.501 1.00 77.44 187 ARG A O 1
ATOM 1481 N N . ASP A 1 188 ? -6.858 5.188 -19.344 1.00 78.00 188 ASP A N 1
ATOM 1482 C CA . ASP A 1 188 ? -6.801 4.250 -20.457 1.00 78.00 188 ASP A CA 1
ATOM 1483 C C . ASP A 1 188 ? -7.974 4.406 -21.426 1.00 78.00 188 ASP A C 1
ATOM 1485 O O . ASP A 1 188 ? -8.238 3.504 -22.209 1.00 78.00 188 ASP A O 1
ATOM 1489 N N . THR A 1 189 ? -8.745 5.499 -21.365 1.00 65.25 189 THR A N 1
ATOM 1490 C CA . THR A 1 189 ? -9.827 5.713 -22.325 1.00 65.25 189 THR A CA 1
ATOM 1491 C C . THR A 1 189 ? -9.241 5.945 -23.720 1.00 65.25 189 THR A C 1
ATOM 1493 O O . THR A 1 189 ? -8.663 7.006 -23.978 1.00 65.25 189 THR A O 1
ATOM 1496 N N . PRO A 1 190 ? -9.457 5.027 -24.685 1.00 58.91 190 PRO A N 1
ATOM 1497 C CA . PRO A 1 190 ? -9.391 5.425 -26.076 1.00 58.91 190 PRO A CA 1
ATOM 1498 C C . PRO A 1 190 ? -10.554 6.398 -26.299 1.00 58.91 190 PRO A C 1
ATOM 1500 O O . PRO A 1 190 ? -11.594 6.318 -25.640 1.00 58.91 190 PRO A O 1
ATOM 1503 N N . LYS A 1 191 ? -10.438 7.299 -27.276 1.00 55.12 191 LYS A N 1
ATOM 1504 C CA . LYS A 1 191 ? -11.560 8.173 -27.666 1.00 55.12 191 LYS A CA 1
ATOM 1505 C C . LYS A 1 191 ? -12.808 7.398 -28.135 1.00 55.12 191 LYS A C 1
ATOM 1507 O O . LYS A 1 191 ? -13.834 8.030 -28.366 1.00 55.12 191 LYS A O 1
ATOM 1512 N N . ASP A 1 192 ? -12.729 6.072 -28.273 1.00 54.41 192 ASP A N 1
ATOM 1513 C CA . ASP A 1 192 ? -13.778 5.223 -28.825 1.00 54.41 192 ASP A CA 1
ATOM 1514 C C . ASP A 1 192 ? -14.283 4.182 -27.808 1.00 54.41 192 ASP A C 1
ATOM 1516 O O . ASP A 1 192 ? -13.534 3.348 -27.300 1.00 54.41 192 ASP A O 1
ATOM 1520 N N . ALA A 1 193 ? -15.580 4.234 -27.497 1.00 58.56 193 ALA A N 1
ATOM 1521 C CA . ALA A 1 193 ? -16.218 3.425 -26.454 1.00 58.56 193 ALA A CA 1
ATOM 1522 C C . ALA A 1 193 ? -16.378 1.937 -26.825 1.00 58.56 193 ALA A C 1
ATOM 1524 O O . ALA A 1 193 ? -16.793 1.140 -25.981 1.00 58.56 193 ALA A O 1
ATOM 1525 N N . SER A 1 194 ? -16.080 1.567 -28.073 1.00 63.59 194 SER A N 1
ATOM 1526 C CA . SER A 1 194 ? -16.226 0.209 -28.601 1.00 63.59 194 SER A CA 1
ATOM 1527 C C . SER A 1 194 ? -14.981 -0.667 -28.464 1.00 63.59 194 SER A C 1
ATOM 1529 O O . SER A 1 194 ? -15.016 -1.793 -28.953 1.00 63.59 194 SER A O 1
ATOM 1531 N N . ASP A 1 195 ? -13.891 -0.186 -27.855 1.00 59.44 195 ASP A N 1
ATOM 1532 C CA . ASP A 1 195 ? -12.664 -0.976 -27.722 1.00 59.44 195 ASP A CA 1
ATOM 1533 C C . ASP A 1 195 ? -12.881 -2.198 -26.796 1.00 59.44 195 ASP A C 1
ATOM 1535 O O . ASP A 1 195 ? -13.091 -2.033 -25.587 1.00 59.44 195 ASP A O 1
ATOM 1539 N N . PRO A 1 196 ? -12.835 -3.436 -27.328 1.00 52.97 196 PRO A N 1
ATOM 1540 C CA . PRO A 1 196 ? -13.005 -4.654 -26.540 1.00 52.97 196 PRO A CA 1
ATOM 1541 C C . PRO A 1 196 ? -11.837 -4.920 -25.573 1.00 52.97 196 PRO A C 1
ATOM 1543 O O . PRO A 1 196 ? -11.964 -5.786 -24.706 1.00 52.97 196 PRO A O 1
ATOM 1546 N N . HIS A 1 197 ? -10.720 -4.194 -25.694 1.00 50.50 197 HIS A N 1
ATOM 1547 C CA . HIS A 1 197 ? -9.563 -4.276 -24.800 1.00 50.50 197 HIS A CA 1
ATOM 1548 C C . HIS A 1 197 ? -9.648 -3.331 -23.599 1.00 50.50 197 HIS A C 1
ATOM 1550 O O . HIS A 1 197 ? -8.725 -3.309 -22.782 1.00 50.50 197 HIS A O 1
ATOM 1556 N N . ARG A 1 198 ? -10.760 -2.594 -23.448 1.00 60.12 198 ARG A N 1
ATOM 1557 C CA . ARG A 1 198 ? -10.999 -1.723 -22.296 1.00 60.12 198 ARG A CA 1
ATOM 1558 C C . ARG A 1 198 ? -10.736 -2.487 -20.988 1.00 60.12 198 ARG A C 1
ATOM 1560 O O . ARG A 1 198 ? -11.326 -3.558 -20.791 1.00 60.12 198 ARG A O 1
ATOM 1567 N N . PRO A 1 199 ? -9.895 -1.955 -20.080 1.00 53.53 199 PRO A N 1
ATOM 1568 C CA . PRO A 1 199 ? -9.590 -2.587 -18.806 1.00 53.53 199 PRO A CA 1
ATOM 1569 C C . PRO A 1 199 ? -10.878 -2.939 -18.098 1.00 53.53 199 PRO A C 1
ATOM 1571 O O . PRO A 1 199 ? -11.771 -2.116 -17.894 1.00 53.53 199 PRO A O 1
ATOM 1574 N N . SER A 1 200 ? -10.981 -4.231 -17.844 1.00 56.31 200 SER A N 1
ATOM 1575 C CA . SER A 1 200 ? -12.247 -4.912 -17.700 1.00 56.31 200 SER A CA 1
ATOM 1576 C C . SER A 1 200 ? -13.059 -4.402 -16.516 1.00 56.31 200 SER A C 1
ATOM 1578 O O . SER A 1 200 ? -12.520 -4.201 -15.425 1.00 56.31 200 SER A O 1
ATOM 1580 N N . THR A 1 201 ? -14.377 -4.382 -16.702 1.00 65.31 201 THR A N 1
ATOM 1581 C CA . THR A 1 201 ? -15.393 -4.342 -15.639 1.00 65.31 201 THR A CA 1
ATOM 1582 C C . THR A 1 201 ? -15.087 -5.280 -14.467 1.00 65.31 201 THR A C 1
ATOM 1584 O O . THR A 1 201 ? -15.517 -4.991 -13.359 1.00 65.31 201 THR A O 1
ATOM 1587 N N . LYS A 1 202 ? -14.269 -6.329 -14.663 1.00 76.06 202 LYS A N 1
ATOM 1588 C CA . LYS A 1 202 ? -13.888 -7.318 -13.643 1.00 76.06 202 LYS A CA 1
ATOM 1589 C C . LYS A 1 202 ? -13.451 -6.713 -12.308 1.00 76.06 2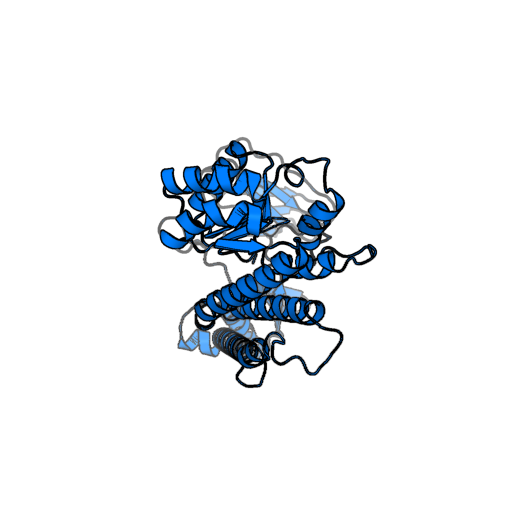02 LYS A C 1
ATOM 1591 O O . LYS A 1 202 ? -13.801 -7.276 -11.282 1.00 76.06 202 LYS A O 1
ATOM 1596 N N . HIS A 1 203 ? -12.703 -5.602 -12.285 1.00 78.62 203 HIS A N 1
ATOM 1597 C CA . HIS A 1 203 ? -12.309 -4.986 -11.005 1.00 78.62 203 HIS A CA 1
ATOM 1598 C C . HIS A 1 203 ? -13.521 -4.447 -10.244 1.00 78.62 203 HIS A C 1
ATOM 1600 O O . HIS A 1 203 ? -13.671 -4.725 -9.056 1.00 78.62 203 HIS A O 1
ATOM 1606 N N . ARG A 1 204 ? -14.419 -3.742 -10.942 1.00 83.19 204 ARG A N 1
ATOM 1607 C CA . ARG A 1 204 ? -15.695 -3.290 -10.376 1.00 83.19 204 ARG A CA 1
ATOM 1608 C C . ARG A 1 204 ? -16.581 -4.468 -9.992 1.00 83.19 204 ARG A C 1
ATOM 1610 O O . ARG A 1 204 ? -17.178 -4.440 -8.929 1.00 83.19 204 ARG A O 1
ATOM 1617 N N . ASP A 1 205 ? -16.607 -5.525 -10.797 1.00 86.62 205 ASP A N 1
ATOM 1618 C CA . ASP A 1 205 ? -17.411 -6.717 -10.516 1.00 86.62 205 ASP A CA 1
ATOM 1619 C C . ASP A 1 205 ? -16.938 -7.451 -9.240 1.00 86.62 205 ASP A C 1
ATOM 1621 O O . ASP A 1 205 ? -17.743 -8.072 -8.550 1.00 86.62 205 ASP A O 1
ATOM 1625 N N . ILE A 1 206 ? -15.639 -7.378 -8.912 1.00 92.81 206 ILE A N 1
ATOM 1626 C CA . ILE A 1 206 ? -15.053 -7.965 -7.693 1.00 92.81 206 ILE A CA 1
ATOM 1627 C C . ILE A 1 206 ? -15.229 -7.041 -6.476 1.00 92.81 206 ILE A C 1
ATOM 1629 O O . ILE A 1 206 ? -15.551 -7.505 -5.378 1.00 92.81 206 ILE A O 1
ATOM 1633 N N . LEU A 1 207 ? -14.960 -5.743 -6.638 1.00 91.69 207 LEU A N 1
ATOM 1634 C CA . LEU A 1 207 ? -14.924 -4.779 -5.536 1.00 91.69 207 LEU A CA 1
ATOM 1635 C C . LEU A 1 207 ? -16.313 -4.251 -5.162 1.00 91.69 207 LEU A C 1
ATOM 1637 O O . LEU A 1 207 ? -16.633 -4.160 -3.973 1.00 91.69 207 LEU A O 1
ATOM 1641 N N . ASP A 1 208 ? -17.125 -3.923 -6.164 1.00 92.06 208 ASP A N 1
ATOM 1642 C CA . ASP A 1 208 ? -18.424 -3.273 -6.025 1.00 92.06 208 ASP A CA 1
ATOM 1643 C C . ASP A 1 208 ? -19.595 -4.271 -6.149 1.00 92.06 208 ASP A C 1
ATOM 1645 O O . ASP A 1 208 ? -19.436 -5.477 -6.328 1.00 92.06 208 ASP A O 1
ATOM 1649 N N . GLY A 1 209 ? -20.819 -3.756 -6.019 1.00 91.31 209 GLY A N 1
ATOM 1650 C CA . GLY A 1 209 ? -22.044 -4.553 -6.023 1.00 91.31 209 GLY A CA 1
ATOM 1651 C C . GLY A 1 209 ? -22.432 -5.078 -4.638 1.00 91.31 209 GLY A C 1
ATOM 1652 O O . GLY A 1 209 ? -21.698 -4.948 -3.661 1.00 91.31 209 GLY A O 1
ATOM 1653 N N . GLN A 1 210 ? -23.628 -5.669 -4.543 1.00 90.06 210 GLN A N 1
ATOM 1654 C CA . GLN A 1 210 ? -24.186 -6.137 -3.262 1.00 90.06 210 GLN A CA 1
ATOM 1655 C C . GLN A 1 210 ? -23.342 -7.237 -2.606 1.00 90.06 210 GLN A C 1
ATOM 1657 O O . GLN A 1 210 ? -23.299 -7.324 -1.384 1.00 90.06 210 GLN A O 1
ATOM 1662 N N . ASN A 1 211 ? -22.648 -8.033 -3.422 1.00 92.56 211 ASN A N 1
ATOM 1663 C CA . ASN A 1 211 ? -21.758 -9.100 -2.971 1.00 92.56 211 ASN A CA 1
ATOM 1664 C C . ASN A 1 211 ? -20.274 -8.756 -3.176 1.00 92.56 211 ASN A C 1
ATOM 1666 O O . ASN A 1 211 ? -19.431 -9.639 -3.035 1.00 92.56 211 ASN A O 1
ATOM 1670 N N . GLY A 1 212 ? -19.945 -7.508 -3.523 1.00 96.00 212 GLY A N 1
ATOM 1671 C CA . GLY A 1 212 ? -18.564 -7.073 -3.725 1.00 96.00 212 GLY A CA 1
ATOM 1672 C C . GLY A 1 212 ? -17.763 -7.050 -2.427 1.00 96.00 212 GLY A C 1
ATOM 1673 O O . GLY A 1 212 ? -18.325 -6.967 -1.330 1.00 96.00 212 GLY A O 1
ATOM 1674 N N . LEU A 1 213 ? -16.437 -7.092 -2.540 1.00 96.62 213 LEU A N 1
ATOM 1675 C CA . LEU A 1 213 ? -15.530 -7.101 -1.386 1.00 96.62 213 LEU A CA 1
ATOM 1676 C C . LEU A 1 213 ? -15.726 -5.890 -0.457 1.00 96.62 213 LEU A C 1
ATOM 1678 O O . LEU A 1 213 ? -15.646 -6.037 0.762 1.00 96.62 213 LEU A O 1
ATOM 1682 N N . ILE A 1 214 ? -16.066 -4.716 -1.001 1.00 96.31 214 ILE A N 1
ATOM 1683 C CA . ILE A 1 214 ? -16.356 -3.515 -0.200 1.00 96.31 214 ILE A CA 1
ATOM 1684 C C . ILE A 1 214 ? -17.632 -3.704 0.631 1.00 96.31 214 ILE A C 1
ATOM 1686 O O . ILE A 1 214 ? -17.660 -3.358 1.814 1.00 96.31 214 ILE A O 1
ATOM 1690 N N . ALA A 1 215 ? -18.692 -4.263 0.040 1.00 96.38 215 ALA A N 1
ATOM 1691 C CA . ALA A 1 215 ? -19.942 -4.530 0.749 1.00 96.38 215 ALA A CA 1
ATOM 1692 C C . ALA A 1 215 ? -19.743 -5.583 1.850 1.00 96.38 215 ALA A C 1
ATOM 1694 O O . ALA A 1 215 ? -20.191 -5.381 2.980 1.00 96.38 215 ALA A O 1
ATOM 1695 N N . GLN A 1 216 ? -18.994 -6.649 1.548 1.00 97.00 216 GLN A N 1
ATOM 1696 C CA . GLN A 1 216 ? -18.626 -7.678 2.521 1.00 97.00 216 GLN A CA 1
ATOM 1697 C C . GLN A 1 216 ? -17.824 -7.092 3.691 1.00 97.00 216 GLN A C 1
ATOM 1699 O O . GLN A 1 216 ? -18.146 -7.356 4.849 1.00 97.00 216 GLN A O 1
ATOM 1704 N N . ALA A 1 217 ? -16.824 -6.249 3.413 1.00 96.38 217 ALA A N 1
ATOM 1705 C CA . ALA A 1 217 ? -16.030 -5.594 4.449 1.00 96.38 217 ALA A CA 1
ATOM 1706 C C . ALA A 1 217 ? -16.879 -4.665 5.326 1.00 96.38 217 ALA A C 1
ATOM 1708 O O . ALA A 1 217 ? -16.781 -4.729 6.548 1.00 96.38 217 ALA A O 1
ATOM 1709 N N . LYS A 1 218 ? -17.786 -3.873 4.736 1.00 95.88 218 LYS A N 1
ATOM 1710 C CA . LYS A 1 218 ? -18.733 -3.026 5.487 1.00 95.88 218 LYS A CA 1
ATOM 1711 C C . LYS A 1 218 ? -19.663 -3.846 6.378 1.00 95.88 218 LYS A C 1
ATOM 1713 O O . LYS A 1 218 ? -19.873 -3.491 7.536 1.00 95.88 218 LYS A O 1
ATOM 1718 N N . GLN A 1 219 ? -20.195 -4.956 5.870 1.00 95.56 219 GLN A N 1
ATOM 1719 C CA . GLN A 1 219 ? -21.024 -5.860 6.663 1.00 95.56 219 GLN A CA 1
ATOM 1720 C C . GLN A 1 219 ? -20.234 -6.462 7.831 1.00 95.56 219 GLN A C 1
ATOM 1722 O O . GLN A 1 219 ? -20.739 -6.499 8.953 1.00 95.56 219 GLN A O 1
ATOM 1727 N N . ALA A 1 220 ? -18.992 -6.884 7.590 1.00 94.88 220 ALA A N 1
ATOM 1728 C CA . ALA A 1 220 ? -18.110 -7.412 8.622 1.00 94.88 220 ALA A CA 1
ATOM 1729 C C . ALA A 1 220 ? -17.720 -6.345 9.665 1.00 94.88 220 ALA A C 1
ATOM 1731 O O . ALA A 1 220 ? -17.722 -6.648 10.857 1.00 94.88 220 ALA A O 1
ATOM 1732 N N . CYS A 1 221 ? -17.480 -5.089 9.261 1.00 92.06 221 CYS A N 1
ATOM 1733 C CA . CYS A 1 221 ? -17.299 -3.966 10.188 1.00 92.06 221 CYS A CA 1
ATOM 1734 C C . CYS A 1 221 ? -18.524 -3.794 11.087 1.00 92.06 221 CYS A C 1
ATOM 1736 O O . CYS A 1 221 ? -18.390 -3.777 12.307 1.00 92.06 221 CYS A O 1
ATOM 1738 N N . ASN A 1 222 ? -19.721 -3.741 10.498 1.00 91.75 222 ASN A N 1
ATOM 1739 C CA . ASN A 1 222 ? -20.963 -3.574 11.250 1.00 91.75 222 ASN A CA 1
ATOM 1740 C C . ASN A 1 222 ? -21.211 -4.741 12.212 1.00 91.75 222 ASN A C 1
ATOM 1742 O O . ASN A 1 222 ? -21.626 -4.519 13.344 1.00 91.75 222 ASN A O 1
ATOM 1746 N N . ALA A 1 223 ? -20.926 -5.977 11.791 1.00 91.94 223 ALA A N 1
ATOM 1747 C CA . ALA A 1 223 ? -21.029 -7.152 12.651 1.00 91.94 223 ALA A CA 1
ATOM 1748 C C . ALA A 1 223 ? -20.018 -7.104 13.811 1.00 91.94 223 ALA A C 1
ATOM 1750 O O . ALA A 1 223 ? -20.374 -7.426 14.944 1.00 91.94 223 ALA A O 1
ATOM 1751 N N . SER A 1 224 ? -18.783 -6.660 13.552 1.00 86.44 224 SER A N 1
ATOM 1752 C CA . SER A 1 224 ? -17.763 -6.464 14.589 1.00 86.44 224 SER A CA 1
ATOM 1753 C C . SER A 1 224 ? -18.191 -5.393 15.588 1.00 86.44 224 SER A C 1
ATOM 1755 O O . SER A 1 224 ? -18.137 -5.625 16.790 1.00 86.44 224 SER A O 1
ATOM 1757 N N . THR A 1 225 ? -18.687 -4.251 15.106 1.00 83.62 225 THR A N 1
ATOM 1758 C CA . THR A 1 225 ? -19.188 -3.167 15.956 1.00 83.62 225 THR A CA 1
ATOM 1759 C C . THR A 1 225 ? -20.421 -3.591 16.749 1.00 83.62 225 THR A C 1
ATOM 1761 O O . THR A 1 225 ? -20.504 -3.290 17.931 1.00 83.62 225 THR A O 1
ATOM 1764 N N . ALA A 1 226 ? -21.357 -4.336 16.157 1.00 84.44 226 ALA A N 1
ATOM 1765 C CA . ALA A 1 226 ? -22.516 -4.858 16.879 1.00 84.44 226 ALA A CA 1
ATOM 1766 C C . ALA A 1 226 ? -22.098 -5.814 18.006 1.00 84.44 226 ALA A C 1
ATOM 1768 O O . ALA A 1 226 ? -22.621 -5.717 19.113 1.00 84.44 226 ALA A O 1
ATOM 1769 N N . LYS A 1 227 ? -21.116 -6.686 17.748 1.00 82.81 227 LYS A N 1
ATOM 1770 C CA . LYS A 1 227 ? -20.557 -7.592 18.757 1.00 82.81 227 LYS A CA 1
ATOM 1771 C C . LYS A 1 227 ? -19.805 -6.841 19.859 1.00 82.81 227 LYS A C 1
ATOM 1773 O O . LYS A 1 227 ? -19.902 -7.225 21.020 1.00 82.81 227 LYS A O 1
ATOM 1778 N N . GLU A 1 228 ? -19.072 -5.782 19.509 1.00 80.38 228 GLU A N 1
ATOM 1779 C CA . GLU A 1 228 ? -18.450 -4.876 20.483 1.00 80.38 228 GLU A CA 1
ATOM 1780 C C . GLU A 1 228 ? -19.518 -4.211 21.357 1.00 80.38 228 GLU A C 1
ATOM 1782 O O . GLU A 1 228 ? -19.451 -4.341 22.573 1.00 80.38 228 GLU A O 1
ATOM 1787 N N . ILE A 1 229 ? -20.549 -3.602 20.764 1.00 79.44 229 ILE A N 1
ATOM 1788 C CA . ILE A 1 229 ? -21.648 -2.950 21.495 1.00 79.44 229 ILE A CA 1
ATOM 1789 C C . ILE A 1 229 ? -22.379 -3.944 22.407 1.00 79.44 229 ILE A C 1
ATOM 1791 O O . ILE A 1 229 ? -22.654 -3.635 23.565 1.00 79.44 229 ILE A O 1
ATOM 1795 N N . GLU A 1 230 ? -22.673 -5.155 21.927 1.00 79.38 230 GLU A N 1
ATOM 1796 C CA . GLU A 1 230 ? -23.309 -6.196 22.743 1.00 79.38 230 GLU A CA 1
ATOM 1797 C C . GLU A 1 230 ? -22.431 -6.569 23.945 1.00 79.38 230 GLU A C 1
ATOM 1799 O O . GLU A 1 230 ? -22.932 -6.677 25.067 1.00 79.38 230 GLU A O 1
ATOM 1804 N N . ALA A 1 231 ? -21.114 -6.687 23.736 1.00 76.31 231 ALA A N 1
ATOM 1805 C CA . ALA A 1 231 ? -20.147 -6.967 24.791 1.00 76.31 231 ALA A CA 1
ATOM 1806 C C . ALA A 1 231 ? -20.005 -5.821 25.812 1.00 76.31 231 ALA A C 1
ATOM 1808 O O . ALA A 1 231 ? -19.578 -6.077 26.938 1.00 76.31 231 ALA A O 1
ATOM 1809 N N . GLN A 1 232 ? -20.418 -4.600 25.469 1.00 77.75 232 GLN A N 1
ATOM 1810 C CA . GLN A 1 232 ? -20.369 -3.409 26.324 1.00 77.75 232 GLN A CA 1
ATOM 1811 C C . GLN A 1 232 ? -21.637 -3.186 27.163 1.00 77.75 232 GLN A C 1
ATOM 1813 O O . GLN A 1 232 ? -21.770 -2.156 27.825 1.00 77.75 232 GLN A O 1
ATOM 1818 N N . THR A 1 233 ? -22.583 -4.125 27.173 1.00 81.56 233 THR A N 1
ATOM 1819 C CA . THR A 1 233 ? -23.782 -4.012 28.012 1.00 81.56 233 THR A CA 1
ATOM 1820 C C . THR A 1 233 ? -23.527 -4.488 29.447 1.00 81.56 233 THR A C 1
ATOM 1822 O O . THR A 1 233 ? -22.661 -5.317 29.722 1.00 81.56 233 THR A O 1
ATOM 1825 N N . ALA A 1 234 ? -24.334 -4.019 30.405 1.00 80.56 234 ALA A N 1
ATOM 1826 C CA . ALA A 1 234 ? -24.296 -4.561 31.767 1.00 80.56 234 ALA A CA 1
ATOM 1827 C C . ALA A 1 234 ? -24.600 -6.074 31.781 1.00 80.56 234 ALA A C 1
ATOM 1829 O O . ALA A 1 234 ? -24.021 -6.834 32.554 1.00 80.56 234 ALA A O 1
ATOM 1830 N N . HIS A 1 235 ? -25.500 -6.525 30.900 1.00 81.62 235 HIS A N 1
ATOM 1831 C CA . HIS A 1 235 ? -25.911 -7.923 30.811 1.00 81.62 235 HIS A CA 1
ATOM 1832 C C . HIS A 1 235 ? -24.789 -8.837 30.304 1.00 81.62 235 HIS A C 1
ATOM 1834 O O . HIS A 1 235 ? -24.546 -9.884 30.904 1.00 81.62 235 HIS A O 1
ATOM 1840 N N . SER A 1 236 ? -24.072 -8.436 29.250 1.00 79.19 236 SER A N 1
ATOM 1841 C CA . SER A 1 236 ? -22.913 -9.187 28.752 1.00 79.19 236 SER A CA 1
ATOM 1842 C C . SER A 1 236 ? -21.793 -9.250 29.786 1.00 79.19 236 SER A C 1
ATOM 1844 O O . SER A 1 236 ? -21.162 -10.298 29.929 1.00 79.19 236 SER A O 1
ATOM 1846 N N . LEU A 1 237 ? -21.570 -8.172 30.546 1.00 81.31 237 LEU A N 1
ATOM 1847 C CA . LEU A 1 237 ? -20.607 -8.150 31.646 1.00 81.31 237 LEU A CA 1
ATOM 1848 C C . LEU A 1 237 ? -20.973 -9.195 32.711 1.00 81.31 237 LEU A C 1
ATOM 1850 O O . LEU A 1 237 ? -20.116 -9.973 33.124 1.00 81.31 237 LEU A O 1
ATOM 1854 N N . PHE A 1 238 ? -22.249 -9.277 33.100 1.00 80.94 238 PHE A N 1
ATOM 1855 C CA . PHE A 1 238 ? -22.720 -10.286 34.053 1.00 80.94 238 PHE A CA 1
ATOM 1856 C C . PHE A 1 238 ? -22.600 -11.720 33.534 1.00 80.94 238 PHE A C 1
ATOM 1858 O O . PHE A 1 238 ? -22.230 -12.610 34.296 1.00 80.94 238 PHE A O 1
ATOM 1865 N N . GLN A 1 239 ? -22.921 -11.962 32.261 1.00 82.19 239 GLN A N 1
ATOM 1866 C CA . GLN A 1 239 ? -22.855 -13.306 31.683 1.00 82.19 239 GLN A CA 1
ATOM 1867 C C . GLN A 1 239 ? -21.416 -13.780 31.460 1.00 82.19 239 GLN A C 1
ATOM 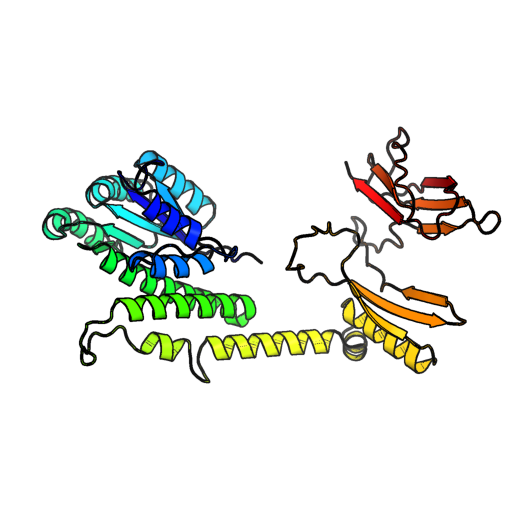1869 O O . GLN A 1 239 ? -21.097 -14.939 31.713 1.00 82.19 239 GLN A O 1
ATOM 1874 N N . SER A 1 240 ? -20.557 -12.900 30.946 1.00 80.81 240 SER A N 1
ATOM 1875 C CA . SER A 1 240 ? -19.197 -13.259 30.538 1.00 80.81 240 SER A CA 1
ATOM 1876 C C . SER A 1 240 ? -18.180 -13.165 31.672 1.00 80.81 240 SER A C 1
ATOM 1878 O O . SER A 1 240 ? -17.131 -13.805 31.592 1.00 80.81 240 SER A O 1
ATOM 1880 N N . GLY A 1 241 ? -18.446 -12.333 32.688 1.00 77.56 241 GLY A N 1
ATOM 1881 C CA . GLY A 1 241 ? -17.484 -11.973 33.730 1.00 77.56 241 GLY A CA 1
ATOM 1882 C C . GLY A 1 241 ? -16.249 -11.233 33.206 1.00 77.56 241 GLY A C 1
ATOM 1883 O O . GLY A 1 241 ? -15.305 -11.026 33.966 1.00 77.56 241 GLY A O 1
ATOM 1884 N N . LYS A 1 242 ? -16.216 -10.860 31.917 1.00 72.88 242 LYS A N 1
ATOM 1885 C CA . LYS A 1 242 ? -15.066 -10.204 31.295 1.00 72.88 242 LYS A CA 1
ATOM 1886 C C . LYS A 1 242 ? -15.243 -8.686 31.328 1.00 72.88 242 LYS A C 1
ATOM 1888 O O . LYS A 1 242 ? -16.210 -8.185 30.755 1.00 72.88 242 LYS A O 1
ATOM 1893 N N . PRO A 1 243 ? -14.318 -7.956 31.965 1.00 62.72 243 PRO A N 1
ATOM 1894 C CA . PRO A 1 243 ? -14.399 -6.510 32.061 1.00 62.72 243 PRO A CA 1
ATOM 1895 C C . PRO A 1 243 ? -14.173 -5.847 30.697 1.00 62.72 243 PRO A C 1
ATOM 1897 O O . PRO A 1 243 ? -13.158 -6.081 30.046 1.00 62.72 243 PRO A O 1
ATOM 1900 N N . ILE A 1 244 ? -15.097 -4.977 30.290 1.00 71.44 244 ILE A N 1
ATOM 1901 C CA . ILE A 1 244 ? -14.868 -3.944 29.271 1.00 71.44 244 ILE A CA 1
ATOM 1902 C C . ILE A 1 244 ? -15.293 -2.625 29.920 1.00 71.44 244 ILE A C 1
ATOM 1904 O O . ILE A 1 244 ? -16.358 -2.576 30.537 1.00 71.44 244 ILE A O 1
ATOM 1908 N N . TYR A 1 245 ? -14.474 -1.571 29.821 1.00 72.75 245 TYR A N 1
ATOM 1909 C CA . TYR A 1 245 ? -14.700 -0.279 30.497 1.00 72.75 245 TYR A CA 1
ATOM 1910 C C . TYR A 1 245 ? -16.123 0.260 30.296 1.00 72.75 245 TYR A C 1
ATOM 1912 O O . TYR A 1 245 ? -16.809 0.648 31.243 1.00 72.75 245 TYR A O 1
ATOM 1920 N N . GLU A 1 246 ? -16.597 0.202 29.055 1.00 73.44 246 GLU A N 1
ATOM 1921 C CA . GLU A 1 246 ? -17.935 0.644 28.678 1.00 73.44 246 GLU A CA 1
ATOM 1922 C C . GLU A 1 246 ? -19.037 -0.228 29.317 1.00 73.44 246 GLU A C 1
ATOM 1924 O O . GLU A 1 246 ? -20.050 0.299 29.781 1.00 73.44 246 GLU A O 1
ATOM 1929 N N . GLY A 1 247 ? -18.779 -1.529 29.496 1.00 80.06 247 GLY A N 1
ATOM 1930 C CA . GLY A 1 247 ? -19.629 -2.466 30.240 1.00 80.06 247 GLY A CA 1
ATOM 1931 C C . GLY A 1 247 ? -19.817 -2.091 31.707 1.00 80.06 247 GLY A C 1
ATOM 1932 O O . GLY A 1 247 ? -20.942 -2.116 32.209 1.00 80.06 247 GLY A O 1
ATOM 1933 N N . TYR A 1 248 ? -18.749 -1.681 32.395 1.00 81.81 248 TYR A N 1
ATOM 1934 C CA . TYR A 1 248 ? -18.862 -1.223 33.782 1.00 81.81 248 TYR A CA 1
ATOM 1935 C C . TYR A 1 248 ? -19.617 0.090 33.899 1.00 81.81 248 TYR A C 1
ATOM 1937 O O . TYR A 1 248 ? -20.494 0.209 34.750 1.00 81.81 248 TYR A O 1
ATOM 1945 N N . SER A 1 249 ? -19.323 1.068 33.041 1.00 83.50 249 SER A N 1
ATOM 1946 C CA . SER A 1 249 ? -20.070 2.329 33.057 1.00 83.50 249 SER A CA 1
ATOM 1947 C C . SER A 1 249 ? -21.568 2.104 32.791 1.00 83.50 249 SER A C 1
ATOM 1949 O O . SER A 1 249 ? -22.402 2.653 33.510 1.00 83.50 249 SER A O 1
ATOM 1951 N N . SER A 1 250 ? -21.918 1.197 31.871 1.00 84.25 250 SER A N 1
ATOM 1952 C CA . SER A 1 250 ? -23.300 0.766 31.629 1.00 84.25 250 SER A CA 1
ATOM 1953 C C . SER A 1 250 ? -23.922 0.077 32.848 1.00 84.25 250 SER A C 1
ATOM 1955 O O . SER A 1 250 ? -25.076 0.337 33.189 1.00 84.25 250 SER A O 1
ATOM 1957 N N . LEU A 1 251 ? -23.160 -0.772 33.546 1.00 85.69 251 LEU A N 1
ATOM 1958 C CA . LEU A 1 251 ? -23.594 -1.399 34.795 1.00 85.69 251 LEU A CA 1
ATOM 1959 C C . LEU A 1 251 ? -23.878 -0.359 35.884 1.00 85.69 251 LEU A C 1
ATOM 1961 O O . LEU A 1 251 ? -24.909 -0.436 36.551 1.00 85.69 251 LEU A O 1
ATOM 1965 N N . TYR A 1 252 ? -22.995 0.621 36.061 1.00 87.00 252 TYR A N 1
ATOM 1966 C CA . TYR A 1 252 ? -23.202 1.690 37.031 1.00 87.00 252 TYR A CA 1
ATOM 1967 C C . TYR A 1 252 ? -24.453 2.510 36.711 1.00 87.00 252 TYR A C 1
ATOM 1969 O O . TYR A 1 252 ? -25.231 2.787 37.622 1.00 87.00 252 TYR A O 1
ATOM 1977 N N . VAL A 1 253 ? -24.695 2.827 35.433 1.00 87.25 253 VAL A N 1
ATOM 1978 C CA . VAL A 1 253 ? -25.926 3.513 35.015 1.00 87.25 253 VAL A CA 1
ATOM 1979 C C . VAL A 1 253 ? -27.169 2.700 35.378 1.00 87.25 253 VAL A C 1
ATOM 1981 O O . VAL A 1 253 ? -28.108 3.231 35.970 1.00 87.25 253 VAL A O 1
ATOM 1984 N N . GLU A 1 254 ? -27.166 1.398 35.094 1.00 89.19 254 GLU A N 1
ATOM 1985 C CA . GLU A 1 254 ? -28.276 0.500 35.430 1.00 89.19 254 GLU A CA 1
ATOM 1986 C C . GLU A 1 254 ? -28.528 0.434 36.950 1.00 89.19 254 GLU A C 1
ATOM 1988 O O . GLU A 1 254 ? -29.674 0.504 37.401 1.00 89.19 254 GLU A O 1
ATOM 1993 N N . LEU A 1 255 ? -27.470 0.352 37.764 1.00 89.12 255 LEU A N 1
ATOM 1994 C CA . LEU A 1 255 ? -27.577 0.335 39.228 1.00 89.12 255 LEU A CA 1
ATOM 1995 C C . LEU A 1 255 ? -28.095 1.667 39.793 1.00 89.12 255 LEU A C 1
ATOM 1997 O O . LEU A 1 255 ? -28.962 1.674 40.671 1.00 89.12 255 LEU A O 1
ATOM 2001 N N . CYS A 1 256 ? -27.601 2.794 39.283 1.00 88.56 256 CYS A N 1
ATOM 2002 C CA . CYS A 1 256 ? -28.085 4.124 39.642 1.00 88.56 256 CYS A CA 1
ATOM 2003 C C . CYS A 1 256 ? -29.568 4.299 39.278 1.00 88.56 256 CYS A C 1
ATOM 2005 O O . CYS A 1 256 ? -30.360 4.712 40.125 1.00 88.56 256 CYS A O 1
ATOM 2007 N N . ASN A 1 257 ? -29.983 3.875 38.080 1.00 86.88 257 ASN A N 1
ATOM 2008 C CA . ASN A 1 257 ? -31.388 3.913 37.666 1.00 86.88 257 ASN A CA 1
ATOM 2009 C C . ASN A 1 257 ? -32.287 3.096 38.608 1.00 86.88 257 ASN A C 1
ATOM 2011 O O . ASN A 1 257 ? -33.342 3.574 39.026 1.00 86.88 257 ASN A O 1
ATOM 2015 N N . ARG A 1 258 ? -31.853 1.895 39.017 1.00 90.94 258 ARG A N 1
ATOM 2016 C CA . ARG A 1 258 ? -32.595 1.045 39.970 1.00 90.94 258 ARG A CA 1
ATOM 2017 C C . ARG A 1 258 ? -32.684 1.621 41.381 1.00 90.94 258 ARG A C 1
ATOM 2019 O O . ARG A 1 258 ? -33.592 1.259 42.123 1.00 90.94 258 ARG A O 1
ATOM 2026 N N . THR A 1 259 ? -31.756 2.496 41.755 1.00 92.12 259 THR A N 1
ATOM 2027 C CA . THR A 1 259 ? -31.720 3.154 43.070 1.00 92.12 259 THR A CA 1
ATOM 2028 C C . THR A 1 259 ? -32.328 4.559 43.055 1.00 92.12 259 THR A C 1
ATOM 2030 O O . THR A 1 259 ? -32.386 5.207 44.098 1.00 92.12 259 THR A O 1
ATOM 2033 N N . GLY A 1 260 ? -32.822 5.028 41.903 1.00 91.25 260 GLY A N 1
ATOM 2034 C CA . GLY A 1 260 ? -33.389 6.370 41.746 1.00 91.25 260 GLY A CA 1
ATOM 2035 C C . GLY A 1 260 ? -32.345 7.490 41.676 1.00 91.25 260 GLY A C 1
ATOM 2036 O O . GLY A 1 260 ? -32.703 8.660 41.801 1.00 91.25 260 GLY A O 1
ATOM 2037 N N . ILE A 1 261 ? -31.065 7.159 41.477 1.00 90.94 261 ILE A N 1
ATOM 2038 C CA . ILE A 1 261 ? -29.986 8.132 41.281 1.00 90.94 261 ILE A CA 1
ATOM 2039 C C . ILE A 1 261 ? -29.949 8.520 39.801 1.00 90.94 261 ILE A C 1
ATOM 2041 O O . ILE A 1 261 ? -29.700 7.679 38.937 1.00 90.94 261 ILE A O 1
ATOM 2045 N N . GLN A 1 262 ? -30.162 9.804 39.501 1.00 88.75 262 GLN A N 1
ATOM 2046 C CA . GLN A 1 262 ? -30.011 10.310 38.137 1.00 88.75 262 GLN A CA 1
ATOM 2047 C C . GLN A 1 262 ? -28.538 10.309 37.741 1.00 88.75 262 GLN A C 1
ATOM 2049 O O . GLN A 1 262 ? -27.731 11.064 38.285 1.00 88.75 262 GLN A O 1
ATOM 2054 N N . CYS A 1 263 ? -28.205 9.475 36.767 1.00 90.00 263 CYS A N 1
ATOM 2055 C CA . CYS A 1 263 ? -26.865 9.345 36.229 1.00 90.00 263 CYS A CA 1
ATOM 2056 C C . CYS A 1 263 ? -26.911 9.315 34.700 1.00 90.00 263 CYS A C 1
ATOM 2058 O O . CYS A 1 263 ? -27.936 9.009 34.089 1.00 90.00 263 CYS A O 1
ATOM 2060 N N . ARG A 1 264 ? -25.780 9.624 34.078 1.00 87.31 264 ARG A N 1
ATOM 2061 C CA . ARG A 1 264 ? -25.557 9.435 32.649 1.00 87.31 264 ARG A CA 1
ATOM 2062 C C . ARG A 1 264 ? -24.157 8.900 32.423 1.00 87.31 264 ARG A C 1
ATOM 2064 O O . ARG A 1 264 ? -23.225 9.248 33.147 1.00 87.31 264 ARG A O 1
ATOM 2071 N N . GLN A 1 265 ? -24.015 8.086 31.393 1.00 86.56 265 GLN A N 1
ATOM 2072 C CA . GLN A 1 265 ? -22.709 7.678 30.912 1.00 86.56 265 GLN A CA 1
ATOM 2073 C C . GLN A 1 265 ? -22.018 8.867 30.240 1.00 86.56 265 GLN A C 1
ATOM 2075 O O . GLN A 1 265 ? -22.670 9.696 29.598 1.00 86.56 265 GLN A O 1
ATOM 2080 N N . VAL A 1 266 ? -20.705 8.961 30.403 1.00 84.00 266 VAL A N 1
ATOM 2081 C CA . VAL A 1 266 ? -19.872 9.986 29.774 1.00 84.00 266 VAL A CA 1
ATOM 2082 C C . VAL A 1 266 ? -18.621 9.340 29.192 1.00 84.00 266 VAL A C 1
ATOM 2084 O O . VAL A 1 266 ? -18.034 8.437 29.787 1.00 84.00 266 VAL A O 1
ATOM 2087 N N . SER A 1 267 ? -18.237 9.809 28.012 1.00 79.38 267 SER A N 1
ATOM 2088 C CA . SER A 1 267 ? -17.066 9.372 27.256 1.00 79.38 267 SER A CA 1
ATOM 2089 C C . SER A 1 267 ? -16.068 10.524 27.149 1.00 79.38 267 SER A C 1
ATOM 2091 O O . SER A 1 267 ? -16.466 11.629 26.773 1.00 79.38 267 SER A O 1
ATOM 2093 N N . GLY A 1 268 ? -14.792 10.279 27.440 1.00 75.81 268 GLY A N 1
ATOM 2094 C CA . GLY A 1 268 ? -13.721 11.279 27.367 1.00 75.81 268 GLY A CA 1
ATOM 2095 C C . GLY A 1 268 ? -12.372 10.680 26.970 1.00 75.81 268 GLY A C 1
ATOM 2096 O O . GLY A 1 268 ? -12.293 9.503 26.642 1.00 75.81 268 GLY A O 1
ATOM 2097 N N . CYS A 1 269 ? -11.308 11.482 26.986 1.00 69.94 269 CYS A N 1
ATOM 2098 C CA . CYS A 1 269 ? -9.926 11.006 26.834 1.00 69.94 269 CYS A CA 1
ATOM 2099 C C . CYS A 1 269 ? -9.245 10.986 28.210 1.00 69.94 269 CYS A C 1
ATOM 2101 O O . CYS A 1 269 ? -9.550 11.840 29.043 1.00 69.94 269 CYS A O 1
ATOM 2103 N N . GLY A 1 270 ? -8.349 10.024 28.442 1.00 67.94 270 GLY A N 1
ATOM 2104 C CA . GLY A 1 270 ? -7.606 9.904 29.702 1.00 67.94 270 GLY A CA 1
ATOM 2105 C C . GLY A 1 270 ? -6.611 11.049 29.894 1.00 67.94 270 GLY A C 1
ATOM 2106 O O . GLY A 1 270 ? -6.193 11.695 28.930 1.00 67.94 270 GLY A O 1
ATOM 2107 N N . THR A 1 271 ? -6.225 11.309 31.141 1.00 58.62 271 THR A N 1
ATOM 2108 C CA . THR A 1 271 ? -5.308 12.407 31.502 1.00 58.62 271 THR A CA 1
ATOM 2109 C C . THR A 1 271 ? -3.890 12.228 30.961 1.00 58.62 271 THR A C 1
ATOM 2111 O O . THR A 1 271 ? -3.158 13.198 30.791 1.00 58.62 271 THR A O 1
ATOM 2114 N N . GLU A 1 272 ? -3.506 10.991 30.666 1.00 56.66 272 GLU A N 1
ATOM 2115 C CA . GLU A 1 272 ? -2.213 10.600 30.109 1.00 56.66 272 GLU A CA 1
ATOM 2116 C C . GLU A 1 272 ? -2.063 10.915 28.611 1.00 56.66 272 GLU A C 1
ATOM 2118 O O . GLU A 1 272 ? -0.970 10.788 28.057 1.00 56.66 272 GLU A O 1
ATOM 2123 N N . PHE A 1 273 ? -3.126 11.371 27.942 1.00 57.94 273 PHE A N 1
ATOM 2124 C CA . PHE A 1 273 ? -3.067 11.729 26.530 1.00 57.94 273 PHE A CA 1
ATOM 2125 C C . PHE A 1 273 ? -2.827 13.228 26.356 1.00 57.94 273 PHE A C 1
ATOM 2127 O O . PHE A 1 273 ? -3.692 14.063 26.620 1.00 57.94 273 PHE A O 1
ATOM 2134 N N . GLY A 1 274 ? -1.641 13.575 25.851 1.00 52.22 274 GLY A N 1
ATOM 2135 C CA . GLY A 1 274 ? -1.345 14.935 25.417 1.00 52.22 274 GLY A CA 1
ATOM 2136 C C . GLY A 1 274 ? -2.306 15.369 24.308 1.00 52.22 274 GLY A C 1
ATOM 2137 O O . GLY A 1 274 ? -2.395 14.722 23.265 1.00 52.22 274 GLY A O 1
ATOM 2138 N N . PHE A 1 275 ? -3.020 16.473 24.523 1.00 49.12 275 PHE A N 1
ATOM 2139 C CA . PHE A 1 275 ? -3.888 17.072 23.514 1.00 49.12 275 PHE A CA 1
ATOM 2140 C C . PHE A 1 275 ? -3.116 18.104 22.687 1.00 49.12 275 PHE A C 1
ATOM 2142 O O . PHE A 1 275 ? -2.490 19.010 23.238 1.00 49.12 275 PHE A O 1
ATOM 2149 N N . ASN A 1 276 ? -3.193 18.005 21.358 1.00 51.41 276 ASN A N 1
ATOM 2150 C CA . ASN A 1 276 ? -2.745 19.068 20.461 1.00 51.41 276 ASN A CA 1
ATOM 2151 C C . ASN A 1 276 ? -3.966 19.861 19.970 1.00 51.41 276 ASN A C 1
ATOM 2153 O O . ASN A 1 276 ? -4.902 19.269 19.437 1.00 51.41 276 ASN A O 1
ATOM 2157 N N . MET A 1 277 ? -3.946 21.194 20.099 1.00 40.38 277 MET A N 1
ATOM 2158 C CA . MET A 1 277 ? -5.065 22.070 19.707 1.00 40.38 277 MET A CA 1
ATOM 2159 C C . MET A 1 277 ? -5.496 21.926 18.237 1.00 40.38 277 MET A C 1
ATOM 2161 O O . MET A 1 277 ? -6.616 22.297 17.901 1.00 40.38 277 MET A O 1
ATOM 2165 N N . CYS A 1 278 ? -4.642 21.374 17.369 1.00 51.59 278 CYS A N 1
ATOM 2166 C CA . CYS A 1 278 ? -4.948 21.140 15.954 1.00 51.59 278 CYS A CA 1
ATOM 2167 C C . CYS A 1 278 ? -5.340 19.685 15.628 1.00 51.59 278 CYS A C 1
ATOM 2169 O O . CYS A 1 278 ? -5.495 19.339 14.457 1.00 51.59 278 CYS A O 1
ATOM 2171 N N . GLN A 1 279 ? -5.463 18.805 16.624 1.00 51.94 279 GLN A N 1
ATOM 2172 C CA . GLN A 1 279 ? -5.780 17.399 16.398 1.00 51.94 279 GLN A CA 1
ATOM 2173 C C . GLN A 1 279 ? -7.266 17.219 16.065 1.00 51.94 279 GLN A C 1
ATOM 2175 O O . GLN A 1 279 ? -8.141 17.480 16.883 1.00 51.94 279 GLN A O 1
ATOM 2180 N N . THR A 1 280 ? -7.551 16.731 14.857 1.00 48.56 280 THR A N 1
ATOM 2181 C CA . THR A 1 280 ? -8.921 16.459 14.383 1.00 48.56 280 THR A CA 1
ATOM 2182 C C . THR A 1 280 ? -9.346 15.001 14.561 1.00 48.56 280 THR A C 1
ATOM 2184 O O . THR A 1 280 ? -10.517 14.676 14.392 1.00 48.56 280 THR A O 1
ATOM 2187 N N . HIS A 1 281 ? -8.406 14.116 14.903 1.00 50.56 281 HIS A N 1
ATOM 2188 C CA . HIS A 1 281 ? -8.635 12.681 15.049 1.00 50.56 281 HIS A CA 1
ATOM 2189 C C . HIS A 1 281 ? -8.073 12.187 16.379 1.00 50.56 281 HIS A C 1
ATOM 2191 O O . HIS A 1 281 ? -6.860 12.179 16.590 1.00 50.56 281 HIS A O 1
ATOM 2197 N N . PHE A 1 282 ? -8.954 11.733 17.263 1.00 56.75 282 PHE A N 1
ATOM 2198 C CA . PHE A 1 282 ? -8.581 11.095 18.520 1.00 56.75 282 PHE A CA 1
ATOM 2199 C C . PHE A 1 282 ? -8.436 9.593 18.276 1.00 56.75 282 PHE A C 1
ATOM 2201 O O . PHE A 1 282 ? -9.330 8.964 17.702 1.00 56.75 282 PHE A O 1
ATOM 2208 N N . GLN A 1 283 ? -7.302 9.001 18.666 1.00 55.72 283 GLN A N 1
ATOM 2209 C CA . GLN A 1 283 ? -7.222 7.542 18.707 1.00 55.72 283 GLN A CA 1
ATOM 2210 C C . GLN A 1 283 ? -8.267 7.035 19.706 1.00 55.72 283 GLN A C 1
ATOM 2212 O O . GLN A 1 283 ? -8.497 7.651 20.741 1.00 55.72 283 GLN A O 1
ATOM 2217 N N . LYS A 1 284 ? -8.937 5.941 19.341 1.00 55.22 284 LYS A N 1
ATOM 2218 C CA . LYS A 1 284 ? -10.170 5.405 19.937 1.00 55.22 284 LYS A CA 1
ATOM 2219 C C . LYS A 1 284 ? -9.946 4.784 21.331 1.00 55.22 284 LYS A C 1
ATOM 2221 O O . LYS A 1 284 ? -10.374 3.663 21.574 1.00 55.22 284 LYS A O 1
ATOM 2226 N N . GLN A 1 285 ? -9.238 5.466 22.225 1.00 56.41 285 GLN A N 1
ATOM 2227 C CA . GLN A 1 285 ? -9.136 5.106 23.637 1.00 56.41 285 GLN A CA 1
ATOM 2228 C C . GLN A 1 285 ? -9.946 6.114 24.432 1.00 56.41 285 GLN A C 1
ATOM 2230 O O . GLN A 1 285 ? -9.461 7.124 24.933 1.00 56.41 285 GLN A O 1
ATOM 2235 N N . ILE A 1 286 ? -11.244 5.837 24.431 1.00 61.94 286 ILE A N 1
ATOM 2236 C CA . ILE A 1 286 ? -12.234 6.608 25.149 1.00 61.94 286 ILE A CA 1
ATOM 2237 C C . ILE A 1 286 ? -12.288 6.045 26.569 1.00 61.94 286 ILE A C 1
ATOM 2239 O O . ILE A 1 286 ? -12.518 4.855 26.774 1.00 61.94 286 ILE A O 1
ATOM 2243 N N . MET A 1 287 ? -12.065 6.904 27.551 1.00 61.72 287 MET A N 1
ATOM 2244 C CA . MET A 1 287 ? -12.399 6.627 28.937 1.00 61.72 287 MET A CA 1
ATOM 2245 C C . MET A 1 287 ? -13.909 6.705 29.106 1.00 61.72 287 MET A C 1
ATOM 2247 O O . MET A 1 287 ? -14.528 7.698 28.719 1.00 61.72 287 MET A O 1
ATOM 2251 N N . HIS A 1 288 ? -14.497 5.669 29.699 1.00 68.75 288 HIS A N 1
ATOM 2252 C CA . HIS A 1 288 ? -15.920 5.633 30.009 1.00 68.75 288 HIS A CA 1
ATOM 2253 C C . HIS A 1 288 ? -16.112 5.752 31.520 1.00 68.75 288 HIS A C 1
ATOM 2255 O O . HIS A 1 288 ? -15.670 4.902 32.293 1.00 68.75 288 HIS A O 1
ATOM 2261 N N . GLY A 1 289 ? -16.787 6.821 31.929 1.00 80.62 289 GLY A N 1
ATOM 2262 C CA . GLY A 1 289 ? -17.197 7.060 33.306 1.00 80.62 289 GLY A CA 1
ATOM 2263 C C . GLY A 1 289 ? -18.704 7.254 33.401 1.00 80.62 289 GLY A C 1
ATOM 2264 O O . GLY A 1 289 ? -19.431 7.237 32.403 1.00 80.62 289 GLY A O 1
ATOM 2265 N N . ILE A 1 290 ? -19.180 7.469 34.619 1.00 82.12 290 ILE A N 1
ATOM 2266 C CA . ILE A 1 290 ? -20.534 7.950 34.866 1.00 82.12 290 ILE A CA 1
ATOM 2267 C C . ILE A 1 290 ? -20.487 9.320 35.525 1.00 82.12 290 ILE A C 1
ATOM 2269 O O . ILE A 1 290 ? -19.618 9.625 36.337 1.00 82.12 290 ILE A O 1
ATOM 2273 N N . TYR A 1 291 ? -21.461 10.143 35.180 1.00 84.94 291 TYR A N 1
ATOM 2274 C CA . TYR A 1 291 ? -21.713 11.422 35.811 1.00 84.94 291 TYR A CA 1
ATOM 2275 C C . TYR A 1 291 ? -23.077 11.353 36.485 1.00 84.94 291 TYR A C 1
ATOM 2277 O O . TYR A 1 291 ? -24.062 11.016 35.826 1.00 84.94 291 TYR A O 1
ATOM 2285 N N . TYR A 1 292 ? -23.162 11.663 37.773 1.00 86.00 292 TYR A N 1
ATOM 2286 C CA . TYR A 1 292 ? -24.437 11.699 38.489 1.00 86.00 292 TYR A CA 1
ATOM 2287 C C . TYR A 1 292 ? -24.538 12.925 39.388 1.00 86.00 292 TYR A C 1
ATOM 2289 O O . TYR A 1 292 ? -23.527 13.491 39.802 1.00 86.00 292 TYR A O 1
ATOM 2297 N N . THR A 1 293 ? -25.770 13.335 39.687 1.00 81.06 293 THR A N 1
ATOM 2298 C CA . THR A 1 293 ? -26.043 14.502 40.531 1.00 81.06 293 THR A CA 1
ATOM 2299 C C . THR A 1 293 ? -26.859 14.083 41.747 1.00 81.06 293 THR A C 1
ATOM 2301 O O . THR A 1 293 ? -27.894 13.432 41.618 1.00 81.06 293 THR A O 1
ATOM 2304 N N . GLN A 1 294 ? -26.410 14.473 42.938 1.00 83.56 294 GLN A N 1
ATOM 2305 C CA . GLN A 1 294 ? -27.098 14.203 44.197 1.00 83.56 294 GLN A CA 1
ATOM 2306 C C . GLN A 1 294 ? -26.981 15.418 45.119 1.00 83.56 294 GLN A C 1
ATOM 2308 O O . GLN A 1 294 ? -25.896 15.958 45.312 1.00 83.56 294 GLN A O 1
ATOM 2313 N N . ASN A 1 295 ? -28.108 15.868 45.681 1.00 88.12 295 ASN A N 1
ATOM 2314 C CA . ASN A 1 295 ? -28.172 17.015 46.599 1.00 88.12 295 ASN A CA 1
ATOM 2315 C C . ASN A 1 295 ? -27.534 18.308 46.048 1.00 88.12 295 ASN A C 1
ATOM 2317 O O . ASN A 1 295 ? -26.924 19.066 46.793 1.00 88.12 295 ASN A O 1
ATOM 2321 N N . GLY A 1 296 ? -27.658 18.556 44.740 1.00 88.00 296 GLY A N 1
ATOM 2322 C CA . GLY A 1 296 ? -27.087 19.742 44.087 1.00 88.00 296 GLY A CA 1
ATOM 2323 C C . GLY A 1 296 ? -25.591 19.649 43.768 1.00 88.00 296 GLY A C 1
ATOM 2324 O O . GLY A 1 296 ? -25.046 20.590 43.199 1.00 88.00 296 GLY A O 1
ATOM 2325 N N . HIS A 1 297 ? -24.938 18.527 44.077 1.00 83.06 297 HIS A N 1
ATOM 2326 C CA . HIS A 1 297 ? -23.548 18.262 43.716 1.00 83.06 297 HIS A CA 1
ATOM 2327 C C . HIS A 1 297 ? -23.465 17.259 42.576 1.00 83.06 297 HIS A C 1
ATOM 2329 O O . HIS A 1 297 ? -24.262 16.322 42.508 1.00 83.06 297 HIS A O 1
ATOM 2335 N N . SER A 1 298 ? -22.482 17.445 41.703 1.00 82.31 298 SER A N 1
ATOM 2336 C CA . SER A 1 298 ? -22.195 16.528 40.610 1.00 82.31 298 SER A CA 1
ATOM 2337 C C . SER A 1 298 ? -20.927 15.742 40.878 1.00 82.31 298 SER A C 1
ATOM 2339 O O . SER A 1 298 ? -19.922 16.296 41.314 1.00 82.31 298 SER A O 1
ATOM 2341 N N . TYR A 1 299 ? -20.979 14.457 40.566 1.00 84.69 299 TYR A N 1
ATOM 2342 C CA . TYR A 1 299 ? -19.902 13.512 40.786 1.00 84.69 299 TYR A CA 1
ATOM 2343 C C . TYR A 1 299 ? -19.574 12.829 39.467 1.00 84.69 299 TYR A C 1
ATOM 2345 O O . TYR A 1 299 ? -20.468 12.344 38.770 1.00 84.69 299 TYR A O 1
ATOM 2353 N N . PHE A 1 300 ? -18.289 12.779 39.143 1.00 82.94 300 PHE A N 1
ATOM 2354 C CA . PHE A 1 300 ? -17.760 11.920 38.098 1.00 82.94 300 PHE A CA 1
ATOM 2355 C C . PHE A 1 300 ? -17.170 10.680 38.765 1.00 82.94 300 PHE A C 1
ATOM 2357 O O . PHE A 1 300 ? -16.337 10.791 39.664 1.00 82.94 300 PHE A O 1
ATOM 2364 N N . VAL A 1 301 ? -17.640 9.503 38.366 1.00 81.75 301 VAL A N 1
ATOM 2365 C CA . VAL A 1 301 ? -17.088 8.226 38.812 1.00 81.75 301 VAL A CA 1
ATOM 2366 C C . VAL A 1 301 ? -16.563 7.497 37.600 1.00 81.75 301 VAL A C 1
ATOM 2368 O O . VAL A 1 301 ? -17.304 7.077 36.712 1.00 81.75 301 VAL A O 1
ATOM 2371 N N . GLU A 1 302 ? -15.255 7.351 37.592 1.00 79.19 302 GLU A N 1
ATOM 2372 C CA . GLU A 1 302 ? -14.541 6.525 36.647 1.00 79.19 302 GLU A CA 1
ATOM 2373 C C . GLU A 1 302 ? -14.605 5.071 37.113 1.00 79.19 302 GLU A C 1
ATOM 2375 O O . GLU A 1 302 ? -14.401 4.771 38.295 1.00 79.19 302 GLU A O 1
ATOM 2380 N N . SER A 1 303 ? -14.924 4.155 36.198 1.00 62.62 303 SER A N 1
ATOM 2381 C CA . SER A 1 303 ? -14.792 2.733 36.505 1.00 62.62 303 SER A CA 1
ATOM 2382 C C . SER A 1 303 ? -13.301 2.434 36.698 1.00 62.62 303 SER A C 1
ATOM 2384 O O . SER A 1 303 ? -12.525 2.766 35.804 1.00 62.62 303 SER A O 1
ATOM 2386 N N . PRO A 1 304 ? -12.877 1.844 37.832 1.00 55.31 304 PRO A N 1
ATOM 2387 C CA . PRO A 1 304 ? -11.469 1.786 38.201 1.00 55.31 304 PRO A CA 1
ATOM 2388 C C . PRO A 1 304 ? -10.626 1.084 37.136 1.00 55.31 304 PRO A C 1
ATOM 2390 O O . PRO A 1 304 ? -10.993 0.021 36.633 1.00 55.31 304 PRO A O 1
ATOM 2393 N N . TRP A 1 305 ? -9.467 1.676 36.853 1.00 56.06 305 TRP A N 1
ATOM 2394 C CA . TRP A 1 305 ? -8.339 1.007 36.227 1.00 56.06 305 TRP A CA 1
ATOM 2395 C C . TRP A 1 305 ? -7.949 -0.213 37.067 1.00 56.06 305 TRP A C 1
ATOM 2397 O O . TRP A 1 305 ? -7.674 -0.084 38.262 1.00 56.06 305 TRP A O 1
ATOM 2407 N N . ASP A 1 306 ? -7.879 -1.387 36.446 1.00 49.81 306 ASP A N 1
ATOM 2408 C CA . ASP A 1 306 ? -7.064 -2.472 36.980 1.00 49.81 306 ASP A CA 1
ATOM 2409 C C . ASP A 1 306 ? -5.603 -2.100 36.688 1.00 49.81 306 ASP A C 1
ATOM 2411 O O . ASP A 1 306 ? -5.106 -2.290 35.583 1.00 49.81 306 ASP A O 1
ATOM 2415 N N . SER A 1 307 ? -4.923 -1.474 37.647 1.00 47.38 307 SER A N 1
ATOM 2416 C CA . SER A 1 307 ? -3.459 -1.401 37.626 1.00 47.38 307 SER A CA 1
ATOM 2417 C C . SER A 1 307 ? -2.926 -2.723 38.175 1.00 47.38 307 SER A C 1
ATOM 2419 O O . SER A 1 307 ? -3.400 -3.157 39.220 1.00 47.38 307 SER A O 1
ATOM 2421 N N . GLU A 1 308 ? -1.963 -3.363 37.517 1.00 44.56 308 GLU A N 1
ATOM 2422 C CA . GLU A 1 308 ? -1.306 -4.585 38.007 1.00 44.56 308 GLU A CA 1
ATOM 2423 C C . GLU A 1 308 ? 0.148 -4.281 38.403 1.00 44.56 308 GLU A C 1
ATOM 2425 O O . GLU A 1 308 ? 0.816 -3.476 37.750 1.00 44.56 308 GLU A O 1
ATOM 2430 N N . ASP A 1 309 ? 0.640 -4.889 39.485 1.00 49.31 309 ASP A N 1
ATOM 2431 C CA . ASP A 1 309 ? 2.065 -4.881 39.822 1.00 49.31 309 ASP A CA 1
ATOM 2432 C C . ASP A 1 309 ? 2.860 -5.836 38.914 1.00 49.31 309 ASP A C 1
ATOM 2434 O O . ASP A 1 309 ? 2.309 -6.568 38.092 1.00 49.31 309 ASP A O 1
ATOM 2438 N N . GLU A 1 310 ? 4.185 -5.859 39.065 1.00 38.44 310 GLU A N 1
ATOM 2439 C CA . GLU A 1 310 ? 5.081 -6.734 38.290 1.00 38.44 310 GLU A CA 1
ATOM 2440 C C . GLU A 1 310 ? 4.859 -8.244 38.520 1.00 38.44 310 GLU A C 1
ATOM 2442 O O . GLU A 1 310 ? 5.458 -9.072 37.834 1.00 38.44 310 GLU A O 1
ATOM 2447 N N . THR A 1 311 ? 3.979 -8.612 39.454 1.00 44.06 311 THR A N 1
ATOM 2448 C CA . THR A 1 311 ? 3.561 -9.988 39.743 1.00 44.06 311 THR A CA 1
ATOM 2449 C C . THR A 1 311 ? 2.108 -10.278 39.345 1.00 44.06 311 THR A C 1
ATOM 2451 O O . THR A 1 311 ? 1.623 -11.384 39.584 1.00 44.06 311 THR A O 1
ATOM 2454 N N . GLY A 1 312 ? 1.425 -9.323 38.702 1.00 52.00 312 GLY A N 1
ATOM 2455 C CA . GLY A 1 312 ? 0.037 -9.452 38.254 1.00 52.00 312 GLY A CA 1
ATOM 2456 C C . GLY A 1 312 ? -1.006 -9.202 39.348 1.00 52.00 312 GLY A C 1
ATOM 2457 O O . GLY A 1 312 ? -2.178 -9.533 39.161 1.00 52.00 312 GLY A O 1
ATOM 2458 N N . ASN A 1 313 ? -0.627 -8.645 40.505 1.00 50.03 313 ASN A N 1
ATOM 2459 C CA . ASN A 1 313 ? -1.602 -8.303 41.542 1.00 50.03 313 ASN A CA 1
ATOM 2460 C C . ASN A 1 313 ? -2.206 -6.927 41.283 1.00 50.03 313 ASN A C 1
ATOM 2462 O O . ASN A 1 313 ? -1.497 -5.969 40.985 1.00 50.03 313 ASN A O 1
ATOM 2466 N N . LYS A 1 314 ? -3.516 -6.799 41.500 1.00 45.75 314 LYS A N 1
ATOM 2467 C CA . LYS A 1 314 ? -4.225 -5.523 41.374 1.00 45.75 314 LYS A CA 1
ATOM 2468 C C . LYS A 1 314 ? -3.723 -4.499 42.401 1.00 45.75 314 LYS A C 1
ATOM 2470 O O . LYS A 1 314 ? -3.907 -4.680 43.605 1.00 45.75 314 LYS A O 1
ATOM 2475 N N . ILE A 1 315 ? -3.152 -3.396 41.928 1.00 47.16 315 ILE A N 1
ATOM 2476 C CA . ILE A 1 315 ? -2.775 -2.232 42.726 1.00 47.16 315 ILE A CA 1
ATOM 2477 C C . ILE A 1 315 ? -4.002 -1.338 42.884 1.00 47.16 315 ILE A C 1
ATOM 2479 O O . ILE A 1 315 ? -4.535 -0.775 41.928 1.00 47.16 315 ILE A O 1
ATOM 2483 N N . GLN A 1 316 ? -4.439 -1.157 44.125 1.00 40.94 316 GLN A N 1
ATOM 2484 C CA . GLN A 1 316 ? -5.475 -0.189 44.447 1.00 40.94 316 GLN A CA 1
ATOM 2485 C C . GLN A 1 316 ? -4.846 1.218 44.557 1.00 40.94 316 GLN A C 1
ATOM 2487 O O . GLN A 1 316 ? -4.205 1.516 45.560 1.00 40.94 316 GLN A O 1
ATOM 2492 N N . ARG A 1 317 ? -5.122 2.090 43.567 1.00 53.22 317 ARG A N 1
ATOM 2493 C CA . ARG A 1 317 ? -4.922 3.568 43.550 1.00 53.22 317 ARG A CA 1
ATOM 2494 C C . ARG A 1 317 ? -3.489 4.084 43.290 1.00 53.22 317 ARG A C 1
ATOM 2496 O O . ARG A 1 317 ? -2.656 4.105 44.188 1.00 53.22 317 ARG A O 1
ATOM 2503 N N . GLY A 1 318 ? -3.260 4.629 42.088 1.00 53.59 318 GLY A N 1
ATOM 2504 C CA . GLY A 1 318 ? -2.001 5.272 41.665 1.00 53.59 318 GLY A CA 1
ATOM 2505 C C . GLY A 1 318 ? -1.732 6.679 42.230 1.00 53.59 318 GLY A C 1
ATOM 2506 O O . GLY A 1 318 ? -0.589 7.122 42.223 1.00 53.59 318 GLY A O 1
ATOM 2507 N N . TYR A 1 319 ? -2.738 7.383 42.759 1.00 55.09 319 TYR A N 1
ATOM 2508 C CA . TYR A 1 319 ? -2.599 8.593 43.588 1.00 55.09 319 TYR A CA 1
ATOM 2509 C C . TYR A 1 319 ? -3.962 8.984 44.189 1.00 55.09 319 TYR A C 1
ATOM 2511 O O . TYR A 1 319 ? -5.005 8.483 43.764 1.00 55.09 319 TYR A O 1
ATOM 2519 N N . PHE A 1 320 ? -3.973 9.853 45.205 1.00 61.62 320 PHE A N 1
ATOM 2520 C CA . PHE A 1 320 ? -5.197 10.374 45.824 1.00 61.62 320 PHE A CA 1
ATOM 2521 C C . PHE A 1 320 ? -5.032 11.851 46.203 1.00 61.62 320 PHE A C 1
ATOM 2523 O O . PHE A 1 320 ? -4.086 12.208 46.909 1.00 61.62 320 PHE A O 1
ATOM 2530 N N . ILE A 1 321 ? -5.963 12.702 45.766 1.00 62.59 321 ILE A N 1
ATOM 2531 C CA . ILE A 1 321 ? -5.988 14.140 46.066 1.00 62.59 321 ILE A CA 1
ATOM 2532 C C . ILE A 1 321 ? -7.265 14.451 46.839 1.00 62.59 321 ILE A C 1
ATOM 2534 O O . ILE A 1 321 ? -8.346 14.001 46.468 1.00 62.59 321 ILE A O 1
ATOM 2538 N N . TYR A 1 322 ? -7.146 15.206 47.928 1.00 72.00 322 TYR A N 1
ATOM 2539 C CA . TYR A 1 322 ? -8.293 15.643 48.719 1.00 72.00 322 TYR A CA 1
ATOM 2540 C C . TYR A 1 322 ? -7.985 16.941 49.469 1.00 72.00 322 TYR A C 1
ATOM 2542 O O . TYR A 1 322 ? -6.847 17.186 49.881 1.00 72.00 322 TYR A O 1
ATOM 2550 N N . SER A 1 323 ? -9.003 17.778 49.662 1.00 65.44 323 SER A N 1
ATOM 2551 C CA . SER A 1 323 ? -8.914 18.973 50.503 1.00 65.44 323 SER A CA 1
ATOM 2552 C C . SER A 1 323 ? -8.844 18.585 51.984 1.00 65.44 323 SER A C 1
ATOM 2554 O O . SER A 1 323 ? -9.513 17.646 52.420 1.00 65.44 323 SER A O 1
ATOM 2556 N N . ASP A 1 324 ? -8.056 19.303 52.780 1.00 71.31 324 ASP A N 1
ATOM 2557 C CA . ASP A 1 324 ? -8.002 19.114 54.229 1.00 71.31 324 ASP A CA 1
ATOM 2558 C C . ASP A 1 324 ? -9.328 19.537 54.878 1.00 71.31 324 ASP A C 1
ATOM 2560 O O . ASP A 1 324 ? -9.779 20.670 54.725 1.00 71.31 324 ASP A O 1
ATOM 2564 N N . GLU A 1 325 ? -9.947 18.628 55.634 1.00 69.25 325 GLU A N 1
ATOM 2565 C CA . GLU A 1 325 ? -11.250 18.862 56.273 1.00 69.25 325 GLU A CA 1
ATOM 2566 C C . GLU A 1 325 ? -11.246 20.038 57.262 1.00 69.25 325 GLU A C 1
ATOM 2568 O O . GLU A 1 325 ? -12.290 20.642 57.502 1.00 69.25 325 GLU A O 1
ATOM 2573 N N . LYS A 1 326 ? -10.090 20.365 57.858 1.00 72.88 326 LYS A N 1
ATOM 2574 C CA . LYS A 1 326 ? -9.960 21.445 58.848 1.00 72.88 326 LYS A CA 1
ATOM 2575 C C . LYS A 1 326 ? -9.517 22.767 58.228 1.00 72.88 326 LYS A C 1
ATOM 2577 O O . LYS A 1 326 ? -9.767 23.815 58.816 1.00 72.88 326 LYS A O 1
ATOM 2582 N N . ASP A 1 327 ? -8.855 22.724 57.076 1.00 73.06 327 ASP A N 1
ATOM 2583 C CA . ASP A 1 327 ? -8.372 23.897 56.353 1.00 73.06 327 ASP A CA 1
ATOM 2584 C C . ASP A 1 327 ? -8.572 23.695 54.849 1.00 73.06 327 ASP A C 1
ATOM 2586 O O . ASP A 1 327 ? -7.690 23.199 54.154 1.00 73.06 327 ASP A O 1
ATOM 2590 N N . GLN A 1 328 ? -9.723 24.128 54.330 1.00 65.88 328 GLN A N 1
ATOM 2591 C CA . GLN A 1 328 ? -10.081 23.979 52.913 1.00 65.88 328 GLN A CA 1
ATOM 2592 C C . GLN A 1 328 ? -9.141 24.726 51.945 1.00 65.88 328 GLN A C 1
ATOM 2594 O O . GLN A 1 328 ? -9.267 24.578 50.735 1.00 65.88 328 GLN A O 1
ATOM 2599 N N . THR A 1 329 ? -8.178 25.511 52.448 1.00 61.62 329 THR A N 1
ATOM 2600 C CA . THR A 1 329 ? -7.111 26.113 51.627 1.00 61.62 329 THR A CA 1
ATOM 2601 C C . THR A 1 329 ? -5.911 25.181 51.420 1.00 61.62 329 THR A C 1
ATOM 2603 O O . THR A 1 329 ? -4.994 25.499 50.654 1.00 61.62 329 THR A O 1
ATOM 2606 N N . LEU A 1 330 ? -5.890 24.042 52.116 1.00 59.78 330 LEU A N 1
ATOM 2607 C CA . LEU A 1 330 ? -4.822 23.055 52.102 1.00 59.78 330 LEU A CA 1
ATOM 2608 C C . LEU A 1 330 ? -5.258 21.812 51.321 1.00 59.78 330 LEU A C 1
ATOM 2610 O O . LEU A 1 330 ? -6.263 21.179 51.640 1.00 59.78 330 LEU A O 1
ATOM 2614 N N . TRP A 1 331 ? -4.444 21.410 50.351 1.00 67.25 331 TRP A N 1
ATOM 2615 C CA . TRP A 1 331 ? -4.645 20.185 49.585 1.00 67.25 331 TRP A CA 1
ATOM 2616 C C . TRP A 1 331 ? -3.626 19.128 50.002 1.00 67.25 331 TRP A C 1
ATOM 2618 O O . TRP A 1 331 ? -2.431 19.408 50.175 1.00 67.25 331 TRP A O 1
ATOM 2628 N N . ARG A 1 332 ? -4.116 17.902 50.192 1.00 68.00 332 ARG A N 1
ATOM 2629 C CA . ARG A 1 332 ? -3.322 16.727 50.544 1.00 68.00 332 ARG A CA 1
ATOM 2630 C C . ARG A 1 332 ? -3.245 15.807 49.336 1.00 68.00 332 ARG A C 1
ATOM 2632 O O . ARG A 1 332 ? -4.265 15.341 48.840 1.00 68.00 332 ARG A O 1
ATOM 2639 N N . CYS A 1 333 ? -2.020 15.529 48.905 1.00 70.81 333 CYS A N 1
ATOM 2640 C CA . CYS A 1 333 ? -1.737 14.527 47.888 1.00 70.81 333 CYS A CA 1
ATOM 2641 C C . CYS A 1 333 ? -1.061 13.317 48.525 1.00 70.81 333 CYS A C 1
ATOM 2643 O O . CYS A 1 333 ? -0.100 13.466 49.289 1.00 70.81 333 CYS A O 1
ATOM 2645 N N . GLN A 1 334 ? -1.541 12.131 48.167 1.00 66.19 334 GLN A N 1
ATOM 2646 C CA . GLN A 1 334 ? -0.875 10.859 48.401 1.00 66.19 334 GLN A CA 1
ATOM 2647 C C . GLN A 1 334 ? -0.465 10.268 47.056 1.00 66.19 334 GLN A C 1
ATOM 2649 O O . GLN A 1 334 ? -1.306 10.090 46.179 1.00 66.19 334 GLN A O 1
ATOM 2654 N N . PHE A 1 335 ? 0.820 9.969 46.909 1.00 68.94 335 PHE A N 1
ATOM 2655 C CA . PHE A 1 335 ? 1.366 9.302 45.732 1.00 68.94 335 PHE A CA 1
ATOM 2656 C C . PHE A 1 335 ? 2.120 8.045 46.167 1.00 68.94 335 PHE A C 1
ATOM 2658 O O . PHE A 1 335 ? 2.889 8.090 47.135 1.00 68.94 335 PHE A O 1
ATOM 2665 N N . ALA A 1 336 ? 1.875 6.945 45.455 1.00 67.94 336 ALA A N 1
ATOM 2666 C CA . ALA A 1 336 ? 2.587 5.684 45.598 1.00 67.94 336 ALA A CA 1
ATOM 2667 C C . ALA A 1 336 ? 3.302 5.403 44.264 1.00 67.94 336 ALA A C 1
ATOM 2669 O O . ALA A 1 336 ? 2.630 5.143 43.266 1.00 67.94 336 ALA A O 1
ATOM 2670 N N . PRO A 1 337 ? 4.640 5.504 44.209 1.00 58.09 337 PRO A N 1
ATOM 2671 C CA . PRO A 1 337 ? 5.376 5.340 42.970 1.00 58.09 337 PRO A CA 1
ATOM 2672 C C . PRO A 1 337 ? 5.326 3.869 42.528 1.00 58.09 337 PRO A C 1
ATOM 2674 O O . PRO A 1 337 ? 5.568 2.982 43.353 1.00 58.09 337 PRO A O 1
ATOM 2677 N N . PRO A 1 338 ? 5.055 3.588 41.240 1.00 51.12 338 PRO A N 1
ATOM 2678 C CA . PRO A 1 338 ? 4.980 2.216 40.739 1.00 51.12 338 PRO A CA 1
ATOM 2679 C C . PRO A 1 338 ? 6.358 1.543 40.643 1.00 51.12 338 PRO A C 1
ATOM 2681 O O . PRO A 1 338 ? 6.442 0.320 40.564 1.00 51.12 338 PRO A O 1
ATOM 2684 N N . LYS A 1 339 ? 7.449 2.325 40.630 1.00 59.19 339 LYS A N 1
ATOM 2685 C CA . LYS A 1 339 ? 8.841 1.853 40.605 1.00 59.19 339 LYS A CA 1
ATOM 2686 C C . LYS A 1 339 ? 9.711 2.733 41.508 1.00 59.19 339 LYS A C 1
ATOM 2688 O O . LYS A 1 339 ? 9.325 3.832 41.891 1.00 59.19 339 LYS A O 1
ATOM 2693 N N . SER A 1 340 ? 10.900 2.262 41.876 1.00 64.25 340 SER A N 1
ATOM 2694 C CA . SER A 1 340 ? 11.871 3.139 42.541 1.00 64.25 340 SER A CA 1
ATOM 2695 C C . SER A 1 340 ? 12.488 4.091 41.515 1.00 64.25 340 SER A C 1
ATOM 2697 O O . SER A 1 340 ? 12.968 3.637 40.478 1.00 64.25 340 SER A O 1
ATOM 2699 N N . GLY A 1 341 ? 12.516 5.396 41.787 1.00 71.62 341 GLY A N 1
ATOM 2700 C CA . GLY A 1 341 ? 12.950 6.367 40.782 1.00 71.62 341 GLY A CA 1
ATOM 2701 C C . GLY A 1 341 ? 12.923 7.821 41.235 1.00 71.62 341 GLY A C 1
ATOM 2702 O O . GLY A 1 341 ? 12.584 8.143 42.379 1.00 71.62 341 GLY A O 1
ATOM 2703 N N . LYS A 1 342 ? 13.328 8.708 40.323 1.00 69.00 342 LYS A N 1
ATOM 2704 C CA . LYS A 1 342 ? 13.144 10.154 40.467 1.00 69.00 342 LYS A CA 1
ATOM 2705 C C . LYS A 1 342 ? 11.897 10.545 39.693 1.00 69.00 342 LYS A C 1
ATOM 2707 O O . LYS A 1 342 ? 11.799 10.255 38.512 1.00 69.00 342 LYS A O 1
ATOM 2712 N N . TYR A 1 343 ? 10.999 11.241 40.369 1.00 58.38 343 TYR A N 1
ATOM 2713 C CA . TYR A 1 343 ? 9.711 11.634 39.821 1.00 58.38 343 TYR A CA 1
ATOM 2714 C C . TYR A 1 343 ? 9.583 13.151 39.871 1.00 58.38 343 TYR A C 1
ATOM 2716 O O . TYR A 1 343 ? 9.919 13.768 40.890 1.00 58.38 343 TYR A O 1
ATOM 2724 N N . ASN A 1 344 ? 9.084 13.751 38.794 1.00 62.19 344 ASN A N 1
ATOM 2725 C CA . ASN A 1 344 ? 8.646 15.142 38.821 1.00 62.19 344 ASN A CA 1
ATOM 2726 C C . ASN A 1 344 ? 7.147 15.163 39.101 1.00 62.19 344 ASN A C 1
ATOM 2728 O O . ASN A 1 344 ? 6.371 14.585 38.352 1.00 62.19 344 ASN A O 1
ATOM 2732 N N . ILE A 1 345 ? 6.742 15.834 40.178 1.00 59.34 345 ILE A N 1
ATOM 2733 C CA . ILE A 1 345 ? 5.329 15.993 40.526 1.00 59.34 345 ILE A CA 1
ATOM 2734 C C . ILE A 1 345 ? 4.914 17.406 40.137 1.00 59.34 345 ILE A C 1
ATOM 2736 O O . ILE A 1 345 ? 5.410 18.386 40.697 1.00 59.34 345 ILE A O 1
ATOM 2740 N N . ILE A 1 346 ? 4.006 17.507 39.175 1.00 59.25 346 ILE A N 1
ATOM 2741 C CA . ILE A 1 346 ? 3.465 18.769 38.676 1.00 59.25 346 ILE A CA 1
ATOM 2742 C C . ILE A 1 346 ? 2.041 18.906 39.209 1.00 59.25 346 ILE A C 1
ATOM 2744 O O . ILE A 1 346 ? 1.220 18.019 39.001 1.00 59.25 346 ILE A O 1
ATOM 2748 N N . ILE A 1 347 ? 1.755 20.009 39.907 1.00 59.59 347 ILE A N 1
ATOM 2749 C CA . ILE A 1 347 ? 0.432 20.294 40.474 1.00 59.59 347 ILE A CA 1
ATOM 2750 C C . ILE A 1 347 ? -0.217 21.443 39.695 1.00 59.59 347 ILE A C 1
ATOM 2752 O O . ILE A 1 347 ? 0.344 22.539 39.610 1.00 59.59 347 ILE A O 1
ATOM 2756 N N . PHE A 1 348 ? -1.407 21.202 39.150 1.00 50.53 348 PHE A N 1
ATOM 2757 C CA . PHE A 1 348 ? -2.220 22.199 38.459 1.00 50.53 348 PHE A CA 1
ATOM 2758 C C . PHE A 1 348 ? -3.308 22.733 39.389 1.00 50.53 348 PHE A C 1
ATOM 2760 O O . PHE A 1 348 ? -3.961 21.958 40.082 1.00 50.53 348 PHE A O 1
ATOM 2767 N N . ALA A 1 349 ? -3.518 24.048 39.372 1.00 54.91 349 ALA A N 1
ATOM 2768 C CA . ALA A 1 349 ? -4.670 24.712 39.970 1.00 54.91 349 ALA A CA 1
ATOM 2769 C C . ALA A 1 349 ? -5.198 25.758 38.979 1.00 54.91 349 ALA A C 1
ATOM 2771 O O . ALA A 1 349 ? -4.395 26.475 38.379 1.00 54.91 349 ALA A O 1
ATOM 2772 N N . GLU A 1 350 ? -6.523 25.834 38.811 1.00 46.59 350 GLU A N 1
ATOM 2773 C CA . GLU A 1 350 ? -7.211 26.527 37.700 1.00 46.59 350 GLU A CA 1
ATOM 2774 C C . GLU A 1 350 ? -6.821 27.998 37.455 1.00 46.59 350 GLU A C 1
ATOM 2776 O O . GLU A 1 350 ? -7.025 28.491 36.351 1.00 46.59 350 GLU A O 1
ATOM 2781 N N . GLU A 1 351 ? -6.203 28.704 38.408 1.00 44.28 351 GLU A N 1
ATOM 2782 C CA . GLU A 1 351 ? -5.798 30.104 38.197 1.00 44.28 351 GLU A CA 1
ATOM 2783 C C . GLU A 1 351 ? -4.285 30.335 38.027 1.00 44.28 351 GLU A C 1
ATOM 2785 O O . GLU A 1 351 ? -3.904 31.371 37.477 1.00 44.28 351 GLU A O 1
ATOM 2790 N N . LYS A 1 352 ? -3.397 29.415 38.449 1.00 46.31 352 LYS A N 1
ATOM 2791 C CA . LYS A 1 352 ? -1.929 29.557 38.306 1.00 46.31 352 LYS A CA 1
ATOM 2792 C C . LYS A 1 352 ? -1.209 28.207 38.303 1.00 46.31 352 LYS A C 1
ATOM 2794 O O . LYS A 1 352 ? -1.352 27.415 39.230 1.00 46.31 352 LYS A O 1
ATOM 2799 N N . MET A 1 353 ? -0.329 28.002 37.320 1.00 42.91 353 MET A N 1
ATOM 2800 C CA . MET A 1 353 ? 0.619 26.884 37.315 1.00 42.91 353 MET A CA 1
ATOM 2801 C C . MET A 1 353 ? 1.644 27.075 38.442 1.00 42.91 353 MET A C 1
ATOM 2803 O O . MET A 1 353 ? 2.366 28.075 38.465 1.00 42.91 353 MET A O 1
ATOM 2807 N N . LEU A 1 354 ? 1.721 26.118 39.369 1.00 45.69 354 LEU A N 1
ATOM 2808 C CA . LEU A 1 354 ? 2.693 26.134 40.459 1.00 45.69 354 LEU A CA 1
ATOM 2809 C C . LEU A 1 354 ? 3.605 24.913 40.325 1.00 45.69 354 LEU A C 1
ATOM 2811 O O . LEU A 1 354 ? 3.297 23.818 40.785 1.00 45.69 354 LEU A O 1
ATOM 2815 N N . GLN A 1 355 ? 4.744 25.103 39.659 1.00 43.53 355 GLN A N 1
ATOM 2816 C CA . GLN A 1 355 ? 5.737 24.046 39.506 1.00 43.53 355 GLN A CA 1
ATOM 2817 C C . GLN A 1 355 ? 6.518 23.895 40.817 1.00 43.53 355 GLN A C 1
ATOM 2819 O O . GLN A 1 355 ? 7.368 24.721 41.158 1.00 43.53 355 GLN A O 1
ATOM 2824 N N . ILE A 1 356 ? 6.223 22.842 41.576 1.00 49.50 356 ILE A N 1
ATOM 2825 C CA . ILE A 1 356 ? 7.011 22.481 42.755 1.00 49.50 356 ILE A CA 1
ATOM 2826 C C . ILE A 1 356 ? 8.236 21.715 42.251 1.00 49.50 356 ILE A C 1
ATOM 2828 O O . ILE A 1 356 ? 8.107 20.684 41.597 1.00 49.50 356 ILE A O 1
ATOM 2832 N N . LYS A 1 357 ? 9.443 22.232 42.515 1.00 41.62 357 LYS A N 1
ATOM 2833 C CA . LYS A 1 357 ? 10.679 21.504 42.191 1.00 41.62 357 LYS A CA 1
ATOM 2834 C C . LYS A 1 357 ? 10.688 20.157 42.926 1.00 41.62 357 LYS A C 1
ATOM 2836 O O . LYS A 1 357 ? 10.256 20.120 44.082 1.00 41.62 357 LYS A O 1
ATOM 2841 N N . PRO A 1 358 ? 11.201 19.083 42.301 1.00 45.94 358 PRO A N 1
ATOM 2842 C CA . PRO A 1 358 ? 11.235 17.768 42.923 1.00 45.94 358 PRO A CA 1
ATOM 2843 C C . PRO A 1 358 ? 11.927 17.847 44.286 1.00 45.94 358 PRO A C 1
ATOM 2845 O O . PRO A 1 358 ? 12.960 18.507 44.441 1.00 45.94 358 PRO A O 1
ATOM 2848 N N . LEU A 1 359 ? 11.349 17.177 45.286 1.00 49.31 359 LEU A N 1
ATOM 2849 C CA . LEU A 1 359 ? 12.068 16.910 46.525 1.00 49.31 359 LEU A CA 1
ATOM 2850 C C . LEU A 1 359 ? 13.330 16.125 46.148 1.00 49.31 359 LEU A C 1
ATOM 2852 O O . LEU A 1 359 ? 13.248 15.121 45.443 1.00 49.31 359 LEU A O 1
ATOM 2856 N N . ASN A 1 360 ? 14.500 16.588 46.587 1.00 46.47 360 ASN A N 1
ATOM 2857 C CA . ASN A 1 360 ? 15.751 15.872 46.351 1.00 46.47 360 ASN A CA 1
ATOM 2858 C C . ASN A 1 360 ? 15.694 14.516 47.072 1.00 46.47 360 ASN A C 1
ATOM 2860 O O . ASN A 1 360 ? 15.897 14.445 48.282 1.00 46.47 360 ASN A O 1
ATOM 2864 N N . GLY A 1 361 ? 15.404 13.447 46.333 1.00 57.03 361 GLY A N 1
ATOM 2865 C CA . GLY A 1 361 ? 15.319 12.089 46.861 1.00 57.03 361 GLY A CA 1
ATOM 2866 C C . GLY A 1 361 ? 14.991 11.069 45.772 1.00 57.03 361 GLY A C 1
ATOM 2867 O O . GLY A 1 361 ? 14.458 11.416 44.722 1.00 57.03 361 GLY A O 1
ATOM 2868 N N . VAL A 1 362 ? 15.347 9.810 46.016 1.00 60.78 362 VAL A N 1
ATOM 2869 C CA . VAL A 1 362 ? 14.885 8.662 45.223 1.00 60.78 362 VAL A CA 1
ATOM 2870 C C . VAL A 1 362 ? 13.698 8.074 45.972 1.00 60.78 362 VAL A C 1
ATOM 2872 O O . VAL A 1 362 ? 13.851 7.689 47.134 1.00 60.78 362 VAL A O 1
ATOM 2875 N N . LEU A 1 363 ? 12.523 8.043 45.343 1.00 65.12 363 LEU A N 1
ATOM 2876 C CA . LEU A 1 363 ? 11.360 7.390 45.936 1.00 65.12 363 LEU A CA 1
ATOM 2877 C C . LEU A 1 363 ? 11.533 5.877 45.814 1.00 65.12 363 LEU A C 1
ATOM 2879 O O . LEU A 1 363 ? 11.983 5.393 44.778 1.00 65.12 363 LEU A O 1
ATOM 2883 N N . GLN A 1 364 ? 11.218 5.140 46.878 1.00 60.69 364 GLN A N 1
ATOM 2884 C CA . GLN A 1 364 ? 11.286 3.678 46.879 1.00 60.69 364 GLN A CA 1
ATOM 2885 C C . GLN A 1 364 ? 9.933 3.095 46.467 1.00 60.69 364 GLN A C 1
ATOM 2887 O O . GLN A 1 364 ? 8.893 3.631 46.853 1.00 60.69 364 GLN A O 1
ATOM 2892 N N . ASN A 1 365 ? 9.930 1.986 45.734 1.00 54.72 365 ASN A N 1
ATOM 2893 C CA . ASN A 1 365 ? 8.711 1.234 45.444 1.00 54.72 365 ASN A CA 1
ATOM 2894 C C . ASN A 1 365 ? 7.928 0.932 46.744 1.00 54.72 365 ASN A C 1
ATOM 2896 O O . ASN A 1 365 ? 8.522 0.581 47.767 1.00 54.72 365 ASN A O 1
ATOM 2900 N N . GLY A 1 366 ? 6.609 1.135 46.720 1.00 51.94 366 GLY A N 1
ATOM 2901 C CA . GLY A 1 366 ? 5.720 0.948 47.872 1.00 51.94 366 GLY A CA 1
ATOM 2902 C C . GLY A 1 366 ? 5.816 2.027 48.959 1.00 51.94 366 GLY A C 1
ATOM 2903 O O . GLY A 1 366 ? 5.087 1.958 49.948 1.00 51.94 366 GLY A O 1
ATOM 2904 N N . SER A 1 367 ? 6.676 3.043 48.807 1.00 55.09 367 SER A N 1
ATOM 2905 C CA . SER A 1 367 ? 6.699 4.179 49.737 1.00 55.09 367 SER A CA 1
ATOM 2906 C C . SER A 1 367 ? 5.528 5.126 49.470 1.00 55.09 367 SER A C 1
ATOM 2908 O O . SER A 1 367 ? 5.231 5.458 48.330 1.00 55.09 367 SER A O 1
ATOM 2910 N N . THR A 1 368 ? 4.841 5.583 50.518 1.00 56.53 368 THR A N 1
ATOM 2911 C CA . THR A 1 368 ? 3.811 6.623 50.376 1.00 56.53 368 THR A CA 1
ATOM 2912 C C . THR A 1 368 ? 4.420 7.971 50.700 1.00 56.53 368 THR A C 1
ATOM 2914 O O . THR A 1 368 ? 4.962 8.164 51.791 1.00 56.53 368 THR A O 1
ATOM 2917 N N . VAL A 1 369 ? 4.305 8.920 49.775 1.00 61.50 369 VAL A N 1
ATOM 2918 C CA . VAL A 1 369 ? 4.751 10.292 50.020 1.00 61.50 369 VAL A CA 1
ATOM 2919 C C . VAL A 1 369 ? 3.551 11.205 50.196 1.00 61.50 369 VAL A C 1
ATOM 2921 O O . VAL A 1 369 ? 2.620 11.215 49.390 1.00 61.50 369 VAL A O 1
ATOM 2924 N N . HIS A 1 370 ? 3.586 11.975 51.282 1.00 63.06 370 HIS A N 1
ATOM 2925 C CA . HIS A 1 370 ? 2.565 12.953 51.619 1.00 63.06 370 HIS A CA 1
ATOM 2926 C C . HIS A 1 370 ? 3.058 14.354 51.286 1.00 63.06 370 HIS A C 1
ATOM 2928 O O . HIS A 1 370 ? 4.018 14.840 51.887 1.00 63.06 370 HIS A O 1
ATOM 2934 N N . PHE A 1 371 ? 2.346 15.035 50.395 1.00 69.81 371 PHE A N 1
ATOM 2935 C CA . PHE A 1 371 ? 2.592 16.440 50.102 1.00 69.81 371 PHE A CA 1
ATOM 2936 C C . PHE A 1 371 ? 1.452 17.279 50.663 1.00 69.81 371 PHE A C 1
ATOM 2938 O O . PHE A 1 371 ? 0.276 16.924 50.547 1.00 69.81 371 PHE A O 1
ATOM 2945 N N . ARG A 1 372 ? 1.815 18.399 51.291 1.00 61.38 372 ARG A N 1
ATOM 2946 C CA . ARG A 1 372 ? 0.876 19.440 51.707 1.00 61.38 372 ARG A CA 1
ATOM 2947 C C . ARG A 1 372 ? 1.209 20.687 50.917 1.00 61.38 372 ARG A C 1
ATOM 2949 O O . ARG A 1 372 ? 2.301 21.230 51.071 1.00 61.38 372 ARG A O 1
ATOM 2956 N N . CYS A 1 373 ? 0.277 21.134 50.092 1.00 64.94 373 CYS A N 1
ATOM 2957 C CA . CYS A 1 373 ? 0.397 22.408 49.404 1.00 64.94 373 CYS A CA 1
ATOM 2958 C C . CYS A 1 373 ? -0.787 23.288 49.799 1.00 64.94 373 CYS A C 1
ATOM 2960 O O . CYS A 1 373 ? -1.923 22.826 49.900 1.00 64.94 373 CYS A O 1
ATOM 2962 N N . ARG A 1 374 ? -0.505 24.559 50.087 1.00 61.22 374 ARG A N 1
ATOM 2963 C CA . ARG A 1 374 ? -1.544 25.576 50.228 1.00 61.22 374 ARG A CA 1
ATOM 2964 C C . ARG A 1 374 ? -1.613 26.298 48.896 1.00 61.22 374 ARG A C 1
ATOM 2966 O O . ARG A 1 374 ? -0.635 26.937 48.510 1.00 61.22 374 ARG A O 1
ATOM 2973 N N . ILE A 1 375 ? -2.743 26.177 48.213 1.00 66.25 375 ILE A N 1
ATOM 2974 C CA . ILE A 1 375 ? -2.989 26.861 46.945 1.00 66.25 375 ILE A CA 1
ATOM 2975 C C . ILE A 1 375 ? -4.199 27.766 47.171 1.00 66.25 375 ILE A C 1
ATOM 2977 O O . ILE A 1 375 ? -5.336 27.299 47.089 1.00 66.25 375 ILE A O 1
ATOM 2981 N N . PRO A 1 376 ? -3.973 29.038 47.551 1.00 49.94 376 PRO A N 1
ATOM 2982 C CA . PRO A 1 376 ? -5.063 29.964 47.814 1.00 49.94 376 PRO A CA 1
ATOM 2983 C C . PRO A 1 376 ? -5.977 30.059 46.589 1.00 49.94 376 PRO A C 1
ATOM 2985 O O . PRO A 1 376 ? -5.481 30.233 45.479 1.00 49.94 376 PRO A O 1
ATOM 2988 N N . SER A 1 377 ? -7.288 29.951 46.815 1.00 56.06 377 SER A N 1
ATOM 2989 C CA . SER A 1 377 ? -8.344 30.088 45.797 1.00 56.06 377 SER A CA 1
ATOM 2990 C C . SER A 1 377 ? -8.512 28.935 44.795 1.00 56.06 377 SER A C 1
ATOM 2992 O O . SER A 1 377 ? -9.350 29.048 43.906 1.00 56.06 377 SER A O 1
ATOM 2994 N N . ALA A 1 378 ? -7.790 27.816 44.928 1.00 51.53 378 ALA A N 1
ATOM 2995 C CA . ALA A 1 378 ? -7.987 26.662 44.045 1.00 51.53 378 ALA A CA 1
ATOM 2996 C C . ALA A 1 378 ? -9.336 25.964 44.310 1.00 51.53 378 ALA A C 1
ATOM 2998 O O . ALA A 1 378 ? -9.584 25.521 45.433 1.00 51.53 378 ALA A O 1
ATOM 2999 N N . GLN A 1 379 ? -10.180 25.850 43.278 1.00 48.69 379 GLN A N 1
ATOM 3000 C CA . GLN A 1 379 ? -11.433 25.077 43.320 1.00 48.69 379 GLN A CA 1
ATOM 3001 C C . GLN A 1 379 ? -11.200 23.596 42.992 1.00 48.69 379 GLN A C 1
ATOM 3003 O O . GLN A 1 379 ? -11.851 22.726 43.566 1.00 48.69 379 GLN A O 1
ATOM 3008 N N . GLU A 1 380 ? -10.213 23.319 42.140 1.00 49.06 380 GLU A N 1
ATOM 3009 C CA . GLU A 1 380 ? -9.775 21.980 41.761 1.00 49.06 380 GLU A CA 1
ATOM 3010 C C . GLU A 1 380 ? -8.241 21.922 41.701 1.00 49.06 380 GLU A C 1
ATOM 3012 O O . GLU A 1 380 ? -7.577 22.914 41.373 1.00 49.06 380 GLU A O 1
ATOM 3017 N N . VAL A 1 381 ? -7.676 20.762 42.045 1.00 49.91 381 VAL A N 1
ATOM 3018 C CA . VAL A 1 381 ? -6.235 20.498 42.002 1.00 49.91 381 VAL A CA 1
ATOM 3019 C C . VAL A 1 381 ? -5.984 19.154 41.329 1.00 49.91 381 VAL A C 1
ATOM 3021 O O . VAL A 1 381 ? -6.500 18.137 41.783 1.00 49.91 381 VAL A O 1
ATOM 3024 N N . ASN A 1 382 ? -5.137 19.152 40.299 1.00 53.34 382 ASN A N 1
ATOM 3025 C CA . ASN A 1 382 ? -4.739 17.952 39.559 1.00 53.34 382 ASN A CA 1
ATOM 3026 C C . ASN A 1 382 ? -3.233 17.712 39.661 1.00 53.34 382 ASN A C 1
ATOM 3028 O O . ASN A 1 382 ? -2.458 18.658 39.814 1.00 53.34 382 ASN A O 1
ATOM 3032 N N . ILE A 1 383 ? -2.814 16.447 39.587 1.00 56.72 383 ILE A N 1
ATOM 3033 C CA . ILE A 1 383 ? -1.404 16.057 39.681 1.00 56.72 383 ILE A CA 1
ATOM 3034 C C . ILE A 1 383 ? -1.021 15.208 38.488 1.00 56.72 383 ILE A C 1
ATOM 3036 O O . ILE A 1 383 ? -1.664 14.206 38.197 1.00 56.72 383 ILE A O 1
ATOM 3040 N N . THR A 1 384 ? 0.078 15.590 37.854 1.00 53.78 384 THR A N 1
ATOM 3041 C CA . THR A 1 384 ? 0.757 14.765 36.863 1.00 53.78 384 THR A CA 1
ATOM 3042 C C . THR A 1 384 ? 2.111 14.377 37.419 1.00 53.78 384 THR A C 1
ATOM 3044 O O . THR A 1 384 ? 2.823 15.207 37.993 1.00 53.78 384 THR A O 1
ATOM 3047 N N . VAL A 1 385 ? 2.454 13.105 37.267 1.00 55.03 385 VAL A N 1
ATOM 3048 C CA . VAL A 1 385 ? 3.768 12.587 37.619 1.00 55.03 385 VAL A CA 1
ATOM 3049 C C . VAL A 1 385 ? 4.480 12.245 36.323 1.00 55.03 385 VAL A C 1
ATOM 3051 O O . VAL A 1 385 ? 3.925 11.526 35.499 1.00 55.03 385 VAL A O 1
ATOM 3054 N N . ASP A 1 386 ? 5.662 12.820 36.135 1.00 49.88 386 ASP A N 1
ATOM 3055 C CA . ASP A 1 386 ? 6.537 12.509 35.009 1.00 49.88 386 ASP A CA 1
ATOM 3056 C C . ASP A 1 386 ? 7.686 11.621 35.498 1.00 49.88 386 ASP A C 1
ATOM 3058 O O . ASP A 1 386 ? 8.362 11.933 36.495 1.00 49.88 386 ASP A O 1
ATOM 3062 N N . ASP A 1 387 ? 7.863 10.509 34.795 1.00 47.75 387 ASP A N 1
ATOM 3063 C CA . ASP A 1 387 ? 8.852 9.477 35.062 1.00 47.75 387 ASP A CA 1
ATOM 3064 C C . ASP A 1 387 ? 10.089 9.824 34.225 1.00 47.75 387 ASP A C 1
ATOM 3066 O O . ASP A 1 387 ? 10.125 9.570 33.022 1.00 47.75 387 ASP A O 1
ATOM 3070 N N . ASN A 1 388 ? 11.089 10.450 34.853 1.00 44.31 388 ASN A N 1
ATOM 3071 C CA . ASN A 1 388 ? 12.349 10.808 34.187 1.00 44.31 388 ASN A CA 1
ATOM 3072 C C . ASN A 1 388 ? 13.229 9.593 33.877 1.00 44.31 388 ASN A C 1
ATOM 3074 O O . ASN A 1 388 ? 13.418 8.751 34.790 1.00 44.31 388 ASN A O 1
#

Sequence (388 aa):
MALSSAFSILWLDAHIGLQDQCKDLKKLFQTELAPAAAEFPIPIDPINQMICCISELAAPVSFSSSIEDALELIDTHLYNKKSIILITSATLGKQIIPEIQQREFAIHSYYIFCGCIKDHIGWVLEYIEQGLEIQMFDFEIDLLLRLSRDLSNELIEQGKKLLGNSPQSALNYFECARALAEKAVERDTPKDASDPHRPSTKHRDILDGQNGLIAQAKQACNASTAKEIEAQTAHSLFQSGKPIYEGYSSLYVELCNRTGIQCRQVSGCGTEFGFNMCQTHFQKQIMHGIYYTQNGHSYFVESPWDSEDETGNKIQRGYFIYSDEKDQTLWRCQFAPPKSGKYNIIIFAEEKMLQIKPLNGVLQNGSTVHFRCRIPSAQEVNITVDDN